Protein AF-A0A174EF16-F1 (afdb_monomer_lite)

Secondary structure (DSSP, 8-state):
--HHHHHHHHHHH-S--SSHHHHHHHHHHHHHHH-TT-EEEEEE--TTT-TT--EEEEEEETTEEEEEEEEEE---EEEEETTEEEEE-----HHHHHHHHHHHHHHHHHHHHH-TTB--EEEEEEES-TTTTSPPS----TTGGG---TT-EEEEEE---TT--TTTSTT--SPEEEEEEEE---EEEEE--SSTTSEEEEEEEEE-S-----PPP---EEEEEESSSTTEEEEEETT-TTTTTTT-SS--TTGGGSEEEEEEESSHHHHHHHHHTSTT-EEEE-TTT-GGG----S----GGGEEEEEEEEEESSS--EEEEEETTT-EEEEESSTT--S-EEEE--HHHHHHHHHHHHHTTGGGS-SEEE-TT--SSEEEEEEEEESS-EEEEEEEB---TTHHHHHHHHHHHH--

Sequence (419 aa):
MDITKILNNLSNKRKIFVSEADFQFALAWEIKSEIPEAEVRLEYCPVDIDSSMHIDILVKIGQDIYPIELKYMTKQCDVAVDDERFILKNQGAQDIKRYDFIKDICRVEKLSEVMDDFKEGYCIAITNDQSYWNVSNNSNTCDAAFRINDNSIKEGKLQWAAHTGSGTNKNREEALILKNRYDICWRDYSKINDSNSGAFKYLCLKVCDEVITEIESTDKFWIYENWVAEKKAVIHKANCSYCNNGQGTQKNKLGNKNGRWHGPFNSYEEVKVVADGLEDREVRECRSCNPSINKDNTNNLRYEDIKEVRVFIGGYMPENYNIYINFITGVVIWSDDFIQENKRKFVLDKQKIDYVKNELRKADLLSWKENYIDKYILDGMQWNLDIKLNNKEKKIYGSNKYPKEWDVFYKLIFSIIEK

pLDDT: mean 86.49, std 13.73, range [28.45, 98.81]

Structure (mmCIF, N/CA/C/O backbone):
data_AF-A0A174EF16-F1
#
_entry.id   AF-A0A174EF16-F1
#
loop_
_atom_site.group_PDB
_atom_site.id
_atom_site.type_symbol
_atom_site.label_atom_id
_atom_site.label_alt_id
_atom_site.label_comp_id
_atom_site.label_asym_id
_atom_site.label_entity_id
_atom_site.label_seq_id
_atom_site.pdbx_PDB_ins_code
_atom_site.Cartn_x
_atom_site.Cartn_y
_atom_site.Cartn_z
_atom_site.occupancy
_atom_site.B_iso_or_equiv
_atom_site.auth_seq_id
_atom_site.auth_comp_id
_atom_site.auth_asym_id
_atom_site.auth_atom_id
_atom_site.pdbx_PDB_model_num
ATOM 1 N N . MET A 1 1 ? -9.172 -0.308 -1.886 1.00 87.19 1 MET A N 1
ATOM 2 C CA . MET A 1 1 ? -9.030 -0.991 -3.199 1.00 87.19 1 MET A CA 1
ATOM 3 C C . MET A 1 1 ? -8.045 -2.156 -3.062 1.00 87.19 1 MET A C 1
ATOM 5 O O . MET A 1 1 ? -6.983 -1.951 -2.495 1.00 87.19 1 MET A O 1
ATOM 9 N N . ASP A 1 2 ? -8.329 -3.366 -3.568 1.00 88.81 2 ASP A N 1
ATOM 10 C CA . ASP A 1 2 ? -7.346 -4.473 -3.524 1.00 88.81 2 ASP A CA 1
ATOM 11 C C . ASP A 1 2 ? -6.327 -4.381 -4.677 1.00 88.81 2 ASP A C 1
ATOM 13 O O . ASP A 1 2 ? -6.425 -5.063 -5.702 1.00 88.81 2 ASP A O 1
ATOM 17 N N . ILE A 1 3 ? -5.320 -3.520 -4.505 1.00 92.56 3 ILE A N 1
ATOM 18 C CA . ILE A 1 3 ? -4.264 -3.301 -5.504 1.00 92.56 3 ILE A CA 1
ATOM 19 C C . ILE A 1 3 ? -3.419 -4.558 -5.771 1.00 92.56 3 ILE A C 1
ATOM 21 O O . ILE A 1 3 ? -2.890 -4.733 -6.867 1.00 92.56 3 ILE A O 1
ATOM 25 N N . THR A 1 4 ? -3.296 -5.463 -4.791 1.00 85.31 4 THR A N 1
ATOM 26 C CA . THR A 1 4 ? -2.497 -6.687 -4.958 1.00 85.31 4 THR A CA 1
ATOM 27 C C . THR A 1 4 ? -3.198 -7.645 -5.913 1.00 85.31 4 THR A C 1
ATOM 29 O O . THR A 1 4 ? -2.547 -8.191 -6.805 1.00 85.31 4 THR A O 1
ATOM 32 N N . LYS A 1 5 ? -4.520 -7.814 -5.781 1.00 90.38 5 LYS A N 1
ATOM 33 C CA . LYS A 1 5 ? -5.321 -8.585 -6.740 1.00 90.38 5 LYS A CA 1
ATOM 34 C C . LYS A 1 5 ? -5.227 -7.997 -8.149 1.00 90.38 5 LYS A C 1
ATOM 36 O O . LYS A 1 5 ? -4.986 -8.745 -9.092 1.00 90.38 5 LYS A O 1
ATOM 41 N N . ILE A 1 6 ? -5.346 -6.675 -8.282 1.00 95.06 6 ILE A N 1
ATOM 42 C CA . ILE A 1 6 ? -5.236 -5.970 -9.571 1.00 95.06 6 ILE A CA 1
ATOM 43 C C . ILE A 1 6 ? -3.870 -6.227 -10.224 1.00 95.06 6 ILE A C 1
ATOM 45 O O . ILE A 1 6 ? -3.810 -6.616 -11.388 1.00 95.06 6 ILE A O 1
ATOM 49 N N . LEU A 1 7 ? -2.767 -6.092 -9.479 1.00 91.12 7 LEU A N 1
ATOM 50 C CA . LEU A 1 7 ? -1.420 -6.363 -9.999 1.00 91.12 7 LEU A CA 1
ATOM 51 C C . LEU A 1 7 ? -1.228 -7.829 -10.413 1.00 91.12 7 LEU A C 1
ATOM 53 O O . LEU A 1 7 ? -0.594 -8.089 -11.435 1.00 91.12 7 LEU A O 1
ATOM 57 N N . ASN A 1 8 ? -1.796 -8.775 -9.659 1.00 90.44 8 ASN A N 1
ATOM 58 C CA . ASN A 1 8 ? -1.761 -10.200 -10.000 1.00 90.44 8 ASN A CA 1
ATOM 59 C C . ASN A 1 8 ? -2.572 -10.510 -11.268 1.00 90.44 8 ASN A C 1
ATOM 61 O O . ASN A 1 8 ? -2.153 -11.314 -12.098 1.00 90.44 8 ASN A O 1
ATOM 65 N N . ASN A 1 9 ? -3.733 -9.880 -11.447 1.00 93.12 9 ASN A N 1
ATOM 66 C CA . ASN A 1 9 ? -4.521 -10.051 -12.666 1.00 93.12 9 ASN A CA 1
ATOM 67 C C . ASN A 1 9 ? -3.813 -9.422 -13.869 1.00 93.12 9 ASN A C 1
ATOM 69 O O . ASN A 1 9 ? -3.730 -10.049 -14.929 1.00 93.12 9 ASN A O 1
ATOM 73 N N . LEU A 1 10 ? -3.225 -8.236 -13.684 1.00 97.19 10 LEU A N 1
ATOM 74 C CA . LEU A 1 10 ? -2.432 -7.574 -14.710 1.00 97.19 10 LEU A CA 1
ATOM 75 C C . LEU A 1 10 ? -1.232 -8.429 -15.131 1.00 97.19 10 LEU A C 1
ATOM 77 O O . LEU A 1 10 ? -1.008 -8.586 -16.327 1.00 97.19 10 LEU A O 1
ATOM 81 N N . SER A 1 11 ? -0.495 -9.026 -14.190 1.00 95.94 11 SER A N 1
ATOM 82 C CA . SER A 1 11 ? 0.690 -9.831 -14.516 1.00 95.94 11 SER A CA 1
ATOM 83 C C . SER A 1 11 ? 0.367 -11.093 -15.324 1.00 95.94 11 SER A C 1
ATOM 85 O O . SER A 1 11 ? 1.157 -11.502 -16.178 1.00 95.94 11 SER A O 1
ATOM 87 N N . ASN A 1 12 ? -0.821 -11.673 -15.118 1.00 93.50 12 ASN A N 1
ATOM 88 C CA . ASN A 1 12 ? -1.324 -12.790 -15.919 1.00 93.50 12 ASN A CA 1
ATOM 89 C C . ASN A 1 12 ? -1.670 -12.377 -17.358 1.00 93.50 12 ASN A C 1
ATOM 91 O O . ASN A 1 12 ? -1.548 -13.194 -18.270 1.00 93.50 12 ASN A O 1
ATOM 95 N N . LYS A 1 13 ? -2.102 -11.127 -17.564 1.00 95.19 13 LYS A N 1
ATOM 96 C CA . LYS A 1 13 ? -2.503 -10.590 -18.875 1.00 95.19 13 LYS A CA 1
ATOM 97 C C . LYS A 1 13 ? -1.341 -9.962 -19.644 1.00 95.19 13 LYS A C 1
ATOM 99 O O . LYS A 1 13 ? -1.312 -10.035 -20.868 1.00 95.19 13 LYS A O 1
ATOM 104 N N . ARG A 1 14 ? -0.402 -9.319 -18.946 1.00 96.62 14 ARG A N 1
ATOM 105 C CA . ARG A 1 14 ? 0.709 -8.563 -19.533 1.00 96.62 14 ARG A CA 1
ATOM 106 C C . ARG A 1 14 ? 1.953 -8.715 -18.667 1.00 96.62 14 ARG A C 1
ATOM 108 O O . ARG A 1 14 ? 2.069 -8.139 -17.594 1.00 96.62 14 ARG A O 1
ATOM 115 N N . LYS A 1 15 ? 2.906 -9.510 -19.154 1.00 96.69 15 LYS A N 1
ATOM 116 C CA . LYS A 1 15 ? 4.106 -9.890 -18.390 1.00 96.69 15 LYS A CA 1
ATOM 117 C C . LYS A 1 15 ? 5.214 -8.834 -18.414 1.00 96.69 15 LYS A C 1
ATOM 119 O O . LYS A 1 15 ? 6.096 -8.873 -17.561 1.00 96.69 15 LYS A O 1
ATOM 124 N N . ILE A 1 16 ? 5.222 -7.951 -19.408 1.00 97.88 16 ILE A N 1
ATOM 125 C CA . ILE A 1 16 ? 6.299 -6.990 -19.667 1.00 97.88 16 ILE A CA 1
ATOM 126 C C . ILE A 1 16 ? 5.713 -5.722 -20.298 1.00 97.88 16 ILE A C 1
ATOM 128 O O . ILE A 1 16 ? 4.726 -5.794 -21.029 1.00 97.88 16 ILE A O 1
ATOM 132 N N . PHE A 1 17 ? 6.335 -4.577 -20.016 1.00 97.44 17 PHE A N 1
ATOM 133 C CA . PHE A 1 17 ? 5.954 -3.265 -20.547 1.00 97.44 17 PHE A CA 1
ATOM 134 C C . PHE A 1 17 ? 7.112 -2.624 -21.310 1.00 97.44 17 PHE A C 1
ATOM 136 O O . PHE A 1 17 ? 8.278 -2.912 -21.025 1.00 97.44 17 PHE A O 1
ATOM 143 N N . VAL A 1 18 ? 6.816 -1.718 -22.243 1.00 95.06 18 VAL A N 1
ATOM 144 C CA . VAL A 1 18 ? 7.848 -0.964 -22.982 1.00 95.06 18 VAL A CA 1
ATOM 145 C C . VAL A 1 18 ? 8.323 0.293 -22.245 1.00 95.06 18 VAL A C 1
ATOM 147 O O . VAL A 1 18 ? 9.424 0.781 -22.504 1.00 95.06 18 VAL A O 1
ATOM 150 N N . SER A 1 19 ? 7.514 0.827 -21.328 1.00 96.25 19 SER A N 1
ATOM 151 C CA . SER A 1 19 ? 7.798 2.052 -20.575 1.00 96.25 19 SER A CA 1
ATOM 152 C C . SER A 1 19 ? 6.932 2.158 -19.314 1.00 96.25 19 SER A C 1
ATOM 154 O O . SER A 1 19 ? 5.997 1.386 -19.120 1.00 96.25 19 SER A O 1
ATOM 156 N N . GLU A 1 20 ? 7.234 3.144 -18.468 1.00 97.81 20 GLU A N 1
ATOM 157 C CA . GLU A 1 20 ? 6.402 3.498 -17.310 1.00 97.81 20 GLU A CA 1
ATOM 158 C C . GLU A 1 20 ? 5.001 3.956 -17.723 1.00 97.81 20 GLU A C 1
ATOM 160 O O . GLU A 1 20 ? 4.033 3.528 -17.114 1.00 97.81 20 GLU A O 1
ATOM 165 N N . ALA A 1 21 ? 4.875 4.715 -18.817 1.00 97.81 21 ALA A N 1
ATOM 166 C CA . A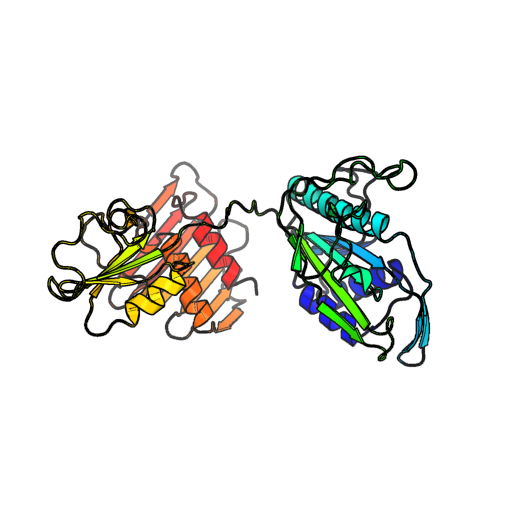LA A 1 21 ? 3.578 5.125 -19.360 1.00 97.81 21 ALA A CA 1
ATOM 167 C C . ALA A 1 21 ? 2.752 3.937 -19.898 1.00 97.81 21 ALA A C 1
ATOM 169 O O . ALA A 1 21 ? 1.533 3.913 -19.747 1.00 97.81 21 ALA A O 1
ATOM 170 N N . ASP A 1 22 ? 3.401 2.927 -20.494 1.00 98.00 22 ASP A N 1
ATOM 171 C CA . ASP A 1 22 ? 2.731 1.674 -20.884 1.00 98.00 22 ASP A CA 1
ATOM 172 C C . ASP A 1 22 ? 2.221 0.918 -19.646 1.00 98.00 22 ASP A C 1
ATOM 174 O O . ASP A 1 22 ? 1.068 0.488 -19.607 1.00 98.00 22 ASP A O 1
ATOM 178 N N . PHE A 1 23 ? 3.035 0.833 -18.588 1.00 98.62 23 PHE A N 1
ATOM 179 C CA . PHE A 1 23 ? 2.595 0.270 -17.310 1.00 98.62 23 PHE A CA 1
ATOM 180 C C . PHE A 1 23 ? 1.444 1.076 -16.681 1.00 98.62 23 PHE A C 1
ATOM 182 O O . PHE A 1 23 ? 0.451 0.482 -16.266 1.00 98.62 23 PHE A O 1
ATOM 189 N N . GLN A 1 24 ? 1.534 2.407 -16.665 1.00 98.81 24 GLN A N 1
ATOM 190 C CA . GLN A 1 24 ? 0.505 3.310 -16.145 1.00 98.81 24 GLN A CA 1
ATOM 191 C C . GLN A 1 24 ? -0.838 3.079 -16.846 1.00 98.81 24 GLN A C 1
ATOM 193 O O . GLN A 1 24 ? -1.851 2.847 -16.185 1.00 98.81 24 GLN A O 1
ATOM 198 N N . PHE A 1 25 ? -0.842 3.062 -18.182 1.00 98.62 25 PHE A N 1
ATOM 199 C CA . PHE A 1 25 ? -2.049 2.795 -18.960 1.00 98.62 25 PHE A CA 1
ATOM 200 C C . PHE A 1 25 ? -2.616 1.401 -18.671 1.00 98.62 25 PHE A C 1
ATOM 202 O O . PHE A 1 25 ? -3.816 1.258 -18.431 1.00 98.62 25 PHE A O 1
ATOM 209 N N . ALA A 1 26 ? -1.767 0.371 -18.659 1.00 98.62 26 ALA A N 1
ATOM 210 C CA . ALA A 1 26 ? -2.206 -1.000 -18.437 1.00 98.62 26 ALA A CA 1
ATOM 211 C C . ALA A 1 26 ? -2.780 -1.214 -17.026 1.00 98.62 26 ALA A C 1
ATOM 213 O O . ALA A 1 26 ? -3.800 -1.884 -16.872 1.00 98.62 26 ALA A O 1
ATOM 214 N N . LEU A 1 27 ? -2.170 -0.608 -16.002 1.00 98.81 27 LEU A N 1
ATOM 215 C CA . LEU A 1 27 ? -2.679 -0.648 -14.634 1.00 98.81 27 LEU A CA 1
ATOM 216 C C . LEU A 1 27 ? -4.004 0.108 -14.505 1.00 98.81 27 LEU A C 1
ATOM 218 O O . LEU A 1 27 ? -4.950 -0.431 -13.938 1.00 98.81 27 LEU A O 1
ATOM 222 N N . ALA A 1 28 ? -4.107 1.314 -15.068 1.00 98.69 28 ALA A N 1
ATOM 223 C CA . ALA A 1 28 ? -5.353 2.079 -15.082 1.00 98.69 28 ALA A CA 1
ATOM 224 C C . ALA A 1 28 ? -6.495 1.314 -15.767 1.00 98.69 28 ALA A C 1
ATOM 226 O O . ALA A 1 28 ? -7.626 1.302 -15.275 1.00 98.69 28 ALA A O 1
ATOM 227 N N . TRP A 1 29 ? -6.193 0.635 -16.877 1.00 98.62 29 TRP A N 1
ATOM 228 C CA . TRP A 1 29 ? -7.151 -0.214 -17.577 1.00 98.62 29 TRP A CA 1
ATOM 229 C C . TRP A 1 29 ? -7.589 -1.412 -16.731 1.00 98.62 29 TRP A C 1
ATOM 231 O O . TRP A 1 29 ? -8.781 -1.723 -16.676 1.00 98.62 29 TRP A O 1
ATOM 241 N N . GLU A 1 30 ? -6.653 -2.077 -16.051 1.00 98.62 30 GLU A N 1
ATOM 242 C CA . GLU A 1 30 ? -6.967 -3.202 -15.168 1.00 98.62 30 GLU A CA 1
ATOM 243 C C . GLU A 1 30 ? -7.836 -2.760 -13.984 1.00 98.62 30 GLU A C 1
ATOM 245 O O . GLU A 1 30 ? -8.845 -3.403 -13.701 1.00 98.62 30 GLU A O 1
ATOM 250 N N . ILE A 1 31 ? -7.514 -1.620 -13.358 1.00 98.31 31 ILE A N 1
ATOM 251 C CA . ILE A 1 31 ? -8.323 -1.013 -12.290 1.00 98.31 31 ILE A CA 1
ATOM 252 C C . ILE A 1 31 ? -9.751 -0.773 -12.783 1.00 98.31 31 ILE A C 1
ATOM 254 O O . ILE A 1 31 ? -10.704 -1.209 -12.143 1.00 98.31 31 ILE A O 1
ATOM 258 N N . LYS A 1 32 ? -9.913 -0.128 -13.945 1.00 98.00 32 LYS A N 1
ATOM 259 C CA . LYS A 1 32 ? -11.234 0.171 -14.515 1.00 98.00 32 LYS A CA 1
ATOM 260 C C . LYS A 1 32 ? -12.007 -1.088 -14.921 1.00 98.00 32 LYS A C 1
ATOM 262 O O . LYS A 1 32 ? -13.233 -1.079 -14.909 1.00 98.00 32 LYS A O 1
ATOM 267 N N . SER A 1 33 ? -11.301 -2.153 -15.295 1.00 97.12 33 SER A N 1
ATOM 268 C CA . SER A 1 33 ? -11.908 -3.439 -15.654 1.00 97.12 33 SER A CA 1
ATOM 269 C C . SER A 1 33 ? -12.414 -4.198 -14.425 1.00 97.12 33 SER A C 1
ATOM 271 O O . SER A 1 33 ? -13.493 -4.782 -14.476 1.00 97.12 33 SER A O 1
ATOM 273 N N . GLU A 1 34 ? -11.649 -4.191 -13.330 1.00 95.25 34 GLU A N 1
ATOM 274 C CA . GLU A 1 34 ? -12.022 -4.843 -12.066 1.00 95.25 34 GLU A CA 1
ATOM 275 C C . GLU A 1 34 ? -13.054 -4.035 -11.268 1.00 95.25 34 GLU A C 1
ATOM 277 O O . GLU A 1 34 ? -13.873 -4.626 -10.566 1.00 95.25 34 GLU A O 1
ATOM 282 N N . ILE A 1 35 ? -13.021 -2.703 -11.377 1.00 97.38 35 ILE A N 1
ATOM 283 C CA . ILE A 1 35 ? -13.881 -1.767 -10.641 1.00 97.38 35 ILE A CA 1
ATOM 284 C C . ILE A 1 35 ? -14.520 -0.792 -11.649 1.00 97.38 35 ILE A C 1
ATOM 286 O O . ILE A 1 35 ? -14.032 0.331 -11.833 1.00 97.38 35 ILE A O 1
ATOM 290 N N . PRO A 1 36 ? -15.587 -1.205 -12.362 1.00 97.62 36 PRO A N 1
ATOM 291 C CA . PRO A 1 36 ? -16.193 -0.409 -13.432 1.00 97.62 36 PRO A CA 1
ATOM 292 C C . PRO A 1 36 ? -16.680 0.979 -13.001 1.00 97.62 36 PRO A C 1
ATOM 294 O O . PRO A 1 36 ? -16.703 1.905 -13.813 1.00 97.62 36 PRO A O 1
ATOM 297 N N . GLU A 1 37 ? -17.049 1.146 -11.736 1.00 96.75 37 GLU A N 1
ATOM 298 C CA . GLU A 1 37 ? -17.486 2.400 -11.126 1.00 96.75 37 GLU A CA 1
ATOM 299 C C . GLU A 1 37 ? -16.336 3.359 -10.792 1.00 96.75 37 GLU A C 1
ATOM 301 O O . GLU A 1 37 ? -16.584 4.551 -10.627 1.00 96.75 37 GLU A O 1
ATOM 306 N N . ALA A 1 38 ? -15.087 2.884 -10.744 1.00 97.56 38 ALA A N 1
ATOM 307 C CA . ALA A 1 38 ? -13.948 3.720 -10.388 1.00 97.56 38 ALA A CA 1
ATOM 308 C C . ALA A 1 38 ? -13.733 4.844 -11.413 1.00 97.56 38 ALA A C 1
ATOM 310 O O . ALA A 1 38 ? -13.664 4.609 -12.627 1.00 97.56 38 ALA A O 1
ATOM 311 N N . GLU A 1 39 ? -13.572 6.076 -10.944 1.00 98.25 39 GLU A N 1
ATOM 312 C CA . GLU A 1 39 ? -13.069 7.171 -11.765 1.00 98.25 39 GLU A CA 1
ATOM 313 C C . GLU A 1 39 ? -11.544 7.140 -11.754 1.00 98.25 39 GLU A C 1
ATOM 315 O O . GLU A 1 39 ? -10.922 7.293 -10.707 1.00 98.25 39 GLU A O 1
ATOM 320 N N . VAL A 1 40 ? -10.938 6.950 -12.926 1.00 98.38 40 VAL A N 1
ATOM 321 C CA . VAL A 1 40 ? -9.481 6.864 -13.073 1.00 98.38 40 VAL A CA 1
ATOM 322 C C . VAL A 1 40 ? -8.986 8.078 -13.852 1.00 98.38 40 VAL A C 1
ATOM 324 O O . VAL A 1 40 ? -9.453 8.344 -14.964 1.00 98.38 40 VAL A O 1
ATOM 327 N N . ARG A 1 41 ? -8.053 8.833 -13.267 1.00 98.06 41 ARG A N 1
ATOM 328 C CA . ARG A 1 41 ? -7.396 9.993 -13.884 1.00 98.06 41 ARG A CA 1
ATOM 329 C C . ARG A 1 41 ? -5.899 9.729 -13.958 1.00 98.06 41 ARG A C 1
ATOM 331 O O . ARG A 1 41 ? -5.294 9.406 -12.944 1.00 98.06 41 ARG A O 1
ATOM 338 N N . LEU A 1 42 ? -5.323 9.868 -15.145 1.00 98.12 42 LEU A N 1
ATOM 339 C CA . LEU A 1 42 ? -3.877 9.790 -15.350 1.00 98.12 42 LEU A CA 1
ATOM 340 C C . LEU A 1 42 ? -3.258 11.178 -15.209 1.00 98.12 42 LEU A C 1
ATOM 342 O O . LEU A 1 42 ? -3.914 12.159 -15.573 1.00 98.12 42 LEU A O 1
ATOM 346 N N . GLU A 1 43 ? -2.016 11.246 -14.728 1.00 96.19 43 GLU A N 1
ATOM 347 C CA . GLU A 1 43 ? -1.251 12.498 -14.593 1.00 96.19 43 GLU A CA 1
ATOM 348 C C . GLU A 1 43 ? -2.029 13.577 -13.815 1.00 96.19 43 GLU A C 1
ATOM 350 O O . GLU A 1 43 ? -2.071 14.757 -14.186 1.00 96.19 43 GLU A O 1
ATOM 355 N N . TYR A 1 44 ? -2.724 13.156 -12.755 1.00 95.25 44 TYR A N 1
ATOM 356 C CA . TYR A 1 44 ? -3.637 14.012 -12.012 1.00 95.25 44 TYR A CA 1
ATOM 357 C C . TYR A 1 44 ? -2.876 15.122 -11.289 1.00 95.25 44 TYR A C 1
ATOM 359 O O . TYR A 1 44 ? -1.933 14.865 -10.542 1.00 95.25 44 TYR A O 1
ATOM 367 N N . CYS A 1 45 ? -3.338 16.358 -11.474 1.00 94.12 45 CYS A N 1
ATOM 368 C CA . CYS A 1 45 ? -2.779 17.534 -10.826 1.00 94.12 45 CYS A CA 1
ATOM 369 C C . CYS A 1 45 ? -3.726 18.028 -9.718 1.00 94.12 45 CYS A C 1
ATOM 371 O O . CYS A 1 45 ? -4.807 18.538 -10.034 1.00 94.12 45 CYS A O 1
ATOM 373 N N . PRO A 1 46 ? -3.354 17.905 -8.429 1.00 88.75 46 PRO A N 1
ATOM 374 C CA . PRO A 1 46 ? -4.120 18.466 -7.322 1.00 88.75 46 PRO A CA 1
ATOM 375 C C . PRO A 1 46 ? -3.882 19.984 -7.228 1.00 88.75 46 PRO A C 1
ATOM 377 O O . PRO A 1 46 ? -3.165 20.460 -6.350 1.00 88.75 46 PRO A O 1
ATOM 380 N N . VAL A 1 47 ? -4.472 20.751 -8.150 1.00 84.62 47 VAL A N 1
ATOM 381 C CA . VAL A 1 47 ? -4.188 22.190 -8.348 1.00 84.62 47 VAL A CA 1
ATOM 382 C C . VAL A 1 47 ? -4.356 23.057 -7.098 1.00 84.62 47 VAL A C 1
ATOM 384 O O . VAL A 1 47 ? -3.610 24.021 -6.935 1.00 84.62 47 VAL A O 1
ATOM 387 N N . ASP A 1 48 ? -5.289 22.702 -6.213 1.00 84.06 48 ASP A N 1
ATOM 388 C CA . ASP A 1 48 ? -5.564 23.436 -4.971 1.00 84.06 48 ASP A CA 1
ATOM 389 C C . ASP A 1 48 ? -4.542 23.140 -3.856 1.00 84.06 48 ASP A C 1
ATOM 391 O O . ASP A 1 48 ? -4.444 23.889 -2.886 1.00 84.06 48 ASP A O 1
ATOM 395 N N . ILE A 1 49 ? -3.761 22.064 -3.999 1.00 83.94 49 ILE A N 1
ATOM 396 C CA . ILE A 1 49 ? -2.713 21.645 -3.056 1.00 83.94 49 ILE A CA 1
ATOM 397 C C . ILE A 1 49 ? -1.337 22.067 -3.579 1.00 83.94 49 ILE A C 1
ATOM 399 O O . ILE A 1 49 ? -0.543 22.672 -2.857 1.00 83.94 49 ILE A O 1
ATOM 403 N N . ASP A 1 50 ? -1.031 21.702 -4.824 1.00 84.50 50 ASP A N 1
ATOM 404 C CA . ASP A 1 50 ? 0.243 21.964 -5.486 1.00 84.50 50 ASP A CA 1
ATOM 405 C C . ASP A 1 50 ? 0.075 21.829 -7.005 1.00 84.50 50 ASP A C 1
ATOM 407 O O . ASP A 1 50 ? 0.021 20.729 -7.554 1.00 84.50 50 ASP A O 1
ATOM 411 N N . SER A 1 51 ? 0.024 22.963 -7.702 1.00 86.25 51 SER A N 1
ATOM 412 C CA . SER A 1 51 ? -0.165 23.019 -9.157 1.00 86.25 51 SER A CA 1
ATOM 413 C C . SER A 1 51 ? 1.027 22.514 -9.977 1.00 86.25 51 SER A C 1
ATOM 415 O O . SER A 1 51 ? 0.925 22.421 -11.198 1.00 86.25 51 SER A O 1
ATOM 417 N N . SER A 1 52 ? 2.152 22.192 -9.331 1.00 87.06 52 SER A N 1
ATOM 418 C CA . SER A 1 52 ? 3.308 21.553 -9.970 1.00 87.06 52 SER A CA 1
ATOM 419 C C . SER A 1 52 ? 3.357 20.040 -9.749 1.00 87.06 52 SER A C 1
ATOM 421 O O . SER A 1 52 ? 4.196 19.354 -10.335 1.00 87.06 52 SER A O 1
ATOM 423 N N . MET A 1 53 ? 2.478 19.518 -8.891 1.00 90.62 53 MET A N 1
ATOM 424 C CA . MET A 1 53 ? 2.409 18.101 -8.580 1.00 90.62 53 MET A CA 1
ATOM 425 C C . MET A 1 53 ? 1.636 17.353 -9.665 1.00 90.62 53 MET A C 1
ATOM 427 O O . MET A 1 53 ? 0.562 17.779 -10.088 1.00 90.62 53 MET A O 1
ATOM 431 N N . HIS A 1 54 ? 2.175 16.203 -10.056 1.00 91.75 54 HIS A N 1
ATOM 432 C CA . HIS A 1 54 ? 1.518 15.234 -10.921 1.00 91.75 54 HIS A CA 1
ATOM 433 C C . HIS A 1 54 ? 1.567 13.876 -10.231 1.00 91.75 54 HIS A C 1
ATOM 435 O O . HIS A 1 54 ? 2.637 13.451 -9.801 1.00 91.75 54 HIS A O 1
ATOM 441 N N . ILE A 1 55 ? 0.400 13.258 -10.086 1.00 96.19 55 ILE A N 1
ATOM 442 C CA . ILE A 1 55 ? 0.224 11.901 -9.571 1.00 96.19 55 ILE A CA 1
ATOM 443 C C . ILE A 1 55 ? -0.025 11.003 -10.778 1.00 96.19 55 ILE A C 1
ATOM 445 O O . ILE A 1 55 ? -0.938 11.289 -11.559 1.00 96.19 55 ILE A O 1
ATOM 449 N N . ASP A 1 56 ? 0.733 9.916 -10.919 1.00 98.44 56 ASP A N 1
ATOM 450 C CA . ASP A 1 56 ? 0.644 9.046 -12.100 1.00 98.44 56 ASP A CA 1
ATOM 451 C C . ASP A 1 56 ? -0.784 8.538 -12.340 1.00 98.44 56 ASP A C 1
ATOM 453 O O . ASP A 1 56 ? -1.297 8.606 -13.459 1.00 98.44 56 ASP A O 1
ATOM 457 N N . ILE A 1 57 ? -1.449 8.054 -11.285 1.00 98.75 57 ILE A N 1
ATOM 458 C CA . ILE A 1 57 ? -2.855 7.647 -11.337 1.00 98.75 57 ILE A CA 1
ATOM 459 C C . ILE A 1 57 ? -3.578 8.121 -10.077 1.00 98.75 57 ILE A C 1
ATOM 461 O O . ILE A 1 57 ? -3.178 7.802 -8.962 1.00 98.75 57 ILE A O 1
ATOM 465 N N . LEU A 1 58 ? -4.701 8.814 -10.246 1.00 98.31 58 LEU A N 1
ATOM 466 C CA . LEU A 1 58 ? -5.689 9.013 -9.192 1.00 98.31 58 LEU A CA 1
ATOM 467 C C . LEU A 1 58 ? -6.890 8.109 -9.458 1.00 98.31 58 LEU A C 1
ATOM 469 O O . LEU A 1 58 ? -7.497 8.182 -10.531 1.00 98.31 58 LEU A O 1
ATOM 473 N N . VAL A 1 59 ? -7.254 7.291 -8.476 1.00 98.56 59 VAL A N 1
ATOM 474 C CA . VAL A 1 59 ? -8.482 6.493 -8.510 1.00 98.56 59 VAL A CA 1
ATOM 475 C C . VAL A 1 59 ? -9.458 7.048 -7.485 1.00 98.56 59 VAL A C 1
ATOM 477 O O . VAL A 1 59 ? -9.079 7.289 -6.344 1.00 98.56 59 VAL A O 1
ATOM 480 N N . LYS A 1 60 ? -10.718 7.224 -7.874 1.00 97.81 60 LYS A N 1
ATOM 481 C CA . LYS A 1 60 ? -11.807 7.585 -6.966 1.00 97.81 60 LYS A CA 1
ATOM 482 C C . LYS A 1 60 ? -12.908 6.532 -7.021 1.00 97.81 60 LYS A C 1
ATOM 484 O O . LYS A 1 60 ? -13.361 6.171 -8.107 1.00 97.81 60 LYS A O 1
ATOM 489 N N . ILE A 1 61 ? -13.329 6.043 -5.857 1.00 95.75 61 ILE A N 1
ATOM 490 C CA . ILE A 1 61 ? -14.404 5.055 -5.699 1.00 95.75 61 ILE A CA 1
ATOM 491 C C . ILE A 1 61 ? -15.381 5.617 -4.669 1.00 95.75 61 ILE A C 1
ATOM 493 O O . ILE A 1 61 ? -15.089 5.647 -3.478 1.00 95.75 61 ILE A O 1
ATOM 497 N N . GLY A 1 62 ? -16.531 6.113 -5.126 1.00 95.00 62 GLY A N 1
ATOM 498 C CA . GLY A 1 62 ? -17.421 6.881 -4.254 1.00 95.00 62 GLY A CA 1
ATOM 499 C C . GLY A 1 62 ? -16.738 8.170 -3.783 1.00 95.00 62 GLY A C 1
ATOM 500 O O . GLY A 1 62 ? -16.351 8.992 -4.614 1.00 95.00 62 GLY A O 1
ATOM 501 N N . GLN A 1 63 ? -16.606 8.356 -2.468 1.00 92.19 63 GLN A N 1
ATOM 502 C CA . GLN A 1 63 ? -15.858 9.477 -1.883 1.00 92.19 63 GLN A CA 1
ATOM 503 C C . GLN A 1 63 ? -14.367 9.168 -1.723 1.00 92.19 63 GLN A C 1
ATOM 505 O O . GLN A 1 63 ? -13.563 10.082 -1.835 1.00 92.19 63 GLN A O 1
ATOM 510 N N . ASP A 1 64 ? -13.994 7.896 -1.577 1.00 94.88 64 ASP A N 1
ATOM 511 C CA . ASP A 1 64 ? -12.618 7.491 -1.306 1.00 94.88 64 ASP A CA 1
ATOM 512 C C . ASP A 1 64 ? -11.682 7.765 -2.490 1.00 94.88 64 ASP A C 1
ATOM 514 O O . ASP A 1 64 ? -11.953 7.373 -3.634 1.00 94.88 64 ASP A O 1
ATOM 518 N N . ILE A 1 65 ? -10.531 8.366 -2.191 1.00 95.06 65 ILE A N 1
ATOM 519 C CA . ILE A 1 65 ? -9.467 8.666 -3.146 1.00 95.06 65 ILE A CA 1
ATOM 520 C C . ILE A 1 65 ? -8.229 7.813 -2.869 1.00 95.06 65 ILE A C 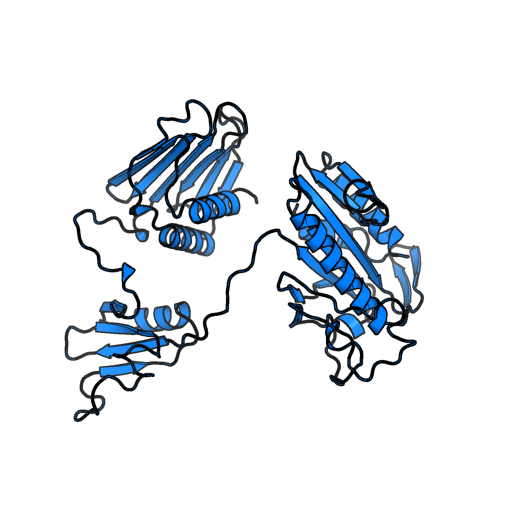1
ATOM 522 O O . ILE A 1 65 ? -7.792 7.651 -1.727 1.00 95.06 65 ILE A O 1
ATOM 526 N N . TYR A 1 66 ? -7.645 7.319 -3.962 1.00 97.69 66 TYR A N 1
ATOM 527 C CA . TYR A 1 66 ? -6.466 6.472 -3.974 1.00 97.69 66 TYR A CA 1
ATOM 528 C C . TYR A 1 66 ? -5.416 6.996 -4.966 1.00 97.69 66 TYR A C 1
ATOM 530 O O . TYR A 1 66 ? -5.480 6.669 -6.158 1.00 97.69 66 TYR A O 1
ATOM 538 N N . PRO A 1 67 ? -4.460 7.834 -4.527 1.00 97.88 67 PRO A N 1
ATOM 539 C CA . PRO A 1 67 ? -3.349 8.256 -5.371 1.00 97.88 67 PRO A CA 1
ATOM 540 C C . PRO A 1 67 ? -2.311 7.137 -5.517 1.00 97.88 67 PRO A C 1
ATOM 542 O O . PRO A 1 67 ? -1.993 6.426 -4.561 1.00 97.88 67 PRO A O 1
ATOM 545 N N . ILE A 1 68 ? -1.767 6.983 -6.720 1.00 98.75 68 ILE A N 1
ATOM 546 C CA . ILE A 1 68 ? -0.808 5.940 -7.077 1.00 98.75 68 ILE A CA 1
ATOM 547 C C . ILE A 1 68 ? 0.369 6.575 -7.809 1.00 98.75 68 ILE A C 1
ATOM 549 O O . ILE A 1 68 ? 0.184 7.262 -8.811 1.00 98.75 68 ILE A O 1
ATOM 553 N N . GLU A 1 69 ? 1.569 6.279 -7.328 1.00 98.75 69 GLU A N 1
ATOM 554 C CA . GLU A 1 69 ? 2.850 6.620 -7.943 1.00 98.75 69 GLU A CA 1
ATOM 555 C C . GLU A 1 69 ? 3.522 5.354 -8.468 1.00 98.75 69 GLU A C 1
ATOM 557 O O . GLU A 1 69 ? 3.514 4.307 -7.811 1.00 98.75 69 GLU A O 1
ATOM 562 N N . LEU A 1 70 ? 4.118 5.440 -9.649 1.00 98.81 70 LEU A N 1
ATOM 563 C CA . LEU A 1 70 ? 4.655 4.321 -10.398 1.00 98.81 70 LEU A CA 1
ATOM 564 C C . LEU A 1 70 ? 6.140 4.516 -10.693 1.00 98.81 70 LEU A C 1
ATOM 566 O O . LEU A 1 70 ? 6.649 5.616 -10.909 1.00 98.81 70 LEU A O 1
ATOM 570 N N . LYS A 1 71 ? 6.855 3.393 -10.736 1.00 98.50 71 LYS A N 1
ATOM 571 C CA . LYS A 1 71 ? 8.189 3.300 -11.318 1.00 98.50 71 LYS A CA 1
ATOM 572 C C . LYS A 1 71 ? 8.316 2.054 -12.177 1.00 98.50 71 LYS A C 1
ATOM 574 O O . LYS A 1 71 ? 8.089 0.945 -11.697 1.00 98.50 71 LYS A O 1
ATOM 579 N N . TYR A 1 72 ? 8.768 2.210 -13.418 1.00 98.25 72 TYR A N 1
ATOM 580 C CA . TYR A 1 72 ? 9.154 1.086 -14.276 1.00 98.25 72 TYR A CA 1
ATOM 581 C C . TYR A 1 72 ? 10.619 1.196 -14.695 1.00 98.25 72 TYR A C 1
ATOM 583 O O . TYR A 1 72 ? 10.984 1.875 -15.659 1.00 98.25 72 TYR A O 1
ATOM 591 N N . MET A 1 73 ? 11.486 0.521 -13.938 1.00 97.50 73 MET A N 1
ATOM 592 C CA . MET A 1 73 ? 12.935 0.603 -14.115 1.00 97.50 73 MET A CA 1
ATOM 593 C C . MET A 1 73 ? 13.432 -0.601 -14.902 1.00 97.50 73 MET A C 1
ATOM 595 O O . MET A 1 73 ? 13.069 -1.735 -14.611 1.00 97.50 73 MET A O 1
ATOM 599 N N . THR A 1 74 ? 14.280 -0.362 -15.898 1.00 96.81 74 THR A N 1
ATOM 600 C CA . THR A 1 74 ? 14.651 -1.417 -16.845 1.00 96.81 74 THR A CA 1
ATOM 601 C C . THR A 1 74 ? 16.155 -1.658 -16.915 1.00 96.81 74 THR A C 1
ATOM 603 O O . THR A 1 74 ? 16.966 -0.742 -17.062 1.00 96.81 74 THR A O 1
ATOM 606 N N . LYS A 1 75 ? 16.527 -2.935 -16.838 1.00 96.31 75 LYS A N 1
ATOM 607 C CA . LYS A 1 75 ? 17.786 -3.494 -17.322 1.00 96.31 75 LYS A CA 1
ATOM 608 C C . LYS A 1 75 ? 17.583 -3.966 -18.754 1.00 96.31 75 LYS A C 1
ATOM 610 O O . LYS A 1 75 ? 16.505 -4.442 -19.113 1.00 96.31 75 LYS A O 1
ATOM 615 N N . GLN A 1 76 ? 18.630 -3.864 -19.567 1.00 96.12 76 GLN A N 1
ATOM 616 C CA . GLN A 1 76 ? 18.539 -4.247 -20.971 1.00 96.12 76 GLN A CA 1
ATOM 617 C C . GLN A 1 76 ? 18.090 -5.706 -21.145 1.00 96.12 76 GLN A C 1
ATOM 619 O O . GLN A 1 76 ? 18.656 -6.627 -20.544 1.00 96.12 76 GLN A O 1
ATOM 624 N N . CYS A 1 77 ? 17.103 -5.908 -22.013 1.00 94.31 77 CYS A N 1
ATOM 625 C CA . CYS A 1 77 ? 16.698 -7.218 -22.506 1.00 94.31 77 CYS A CA 1
ATOM 626 C C . CYS A 1 77 ? 16.084 -7.099 -23.906 1.00 94.31 77 CYS A C 1
ATOM 628 O O . CYS A 1 77 ? 15.553 -6.052 -24.274 1.00 94.31 77 CYS A O 1
ATOM 630 N N . ASP A 1 78 ? 16.158 -8.184 -24.668 1.00 95.44 78 ASP A N 1
ATOM 631 C CA . ASP A 1 78 ? 15.535 -8.343 -25.981 1.00 95.44 78 ASP A CA 1
ATOM 632 C C . ASP A 1 78 ? 14.841 -9.702 -25.972 1.00 95.44 78 ASP A C 1
ATOM 634 O O . ASP A 1 78 ? 15.501 -10.740 -25.890 1.00 95.44 78 ASP A O 1
ATOM 638 N N . VAL A 1 79 ? 13.514 -9.685 -25.896 1.00 95.25 79 VAL A N 1
ATOM 639 C CA . VAL A 1 79 ? 12.702 -10.877 -25.633 1.00 95.25 79 VAL A CA 1
ATOM 640 C C . VAL A 1 79 ? 11.441 -10.859 -26.482 1.00 95.25 79 VAL A C 1
ATOM 642 O O . VAL A 1 79 ? 10.944 -9.793 -26.834 1.00 95.25 79 VAL A O 1
ATOM 645 N N . ALA A 1 80 ? 10.910 -12.040 -26.789 1.00 94.31 80 ALA A N 1
ATOM 646 C CA . ALA A 1 80 ? 9.595 -12.193 -27.397 1.00 94.31 80 ALA A CA 1
ATOM 647 C C . ALA A 1 80 ? 8.610 -12.751 -26.362 1.00 94.31 80 ALA A C 1
ATOM 649 O O . ALA A 1 80 ? 8.939 -13.705 -25.653 1.00 94.31 80 ALA A O 1
ATOM 650 N N . VAL A 1 81 ? 7.428 -12.149 -26.267 1.00 94.06 81 VAL A N 1
ATOM 651 C CA . VAL A 1 81 ? 6.335 -12.549 -25.374 1.00 94.06 81 VAL A CA 1
ATOM 652 C C . VAL A 1 81 ? 5.048 -12.490 -26.182 1.00 94.06 81 VAL A C 1
ATOM 654 O O . VAL A 1 81 ? 4.760 -11.449 -26.759 1.00 94.06 81 VAL A O 1
ATOM 657 N N . ASP A 1 82 ? 4.306 -13.598 -26.239 1.00 90.12 82 ASP A N 1
ATOM 658 C CA . ASP A 1 82 ? 3.002 -13.689 -26.915 1.00 90.12 82 ASP A CA 1
ATOM 659 C C . ASP A 1 82 ? 3.019 -13.094 -28.347 1.00 90.12 82 ASP A C 1
ATOM 661 O O . ASP A 1 82 ? 2.190 -12.268 -28.712 1.00 90.12 82 ASP A O 1
ATOM 665 N N . ASP A 1 83 ? 4.018 -13.503 -29.143 1.00 90.88 83 ASP A N 1
ATOM 666 C CA . ASP A 1 83 ? 4.294 -13.063 -30.526 1.00 90.88 83 ASP A CA 1
ATOM 667 C C . ASP A 1 83 ? 4.713 -11.584 -30.716 1.00 90.88 83 ASP A C 1
ATOM 669 O O . ASP A 1 83 ? 4.947 -11.143 -31.844 1.00 90.88 83 ASP A O 1
ATOM 673 N N . GLU A 1 84 ? 4.919 -10.824 -29.635 1.00 95.00 84 GLU A N 1
ATOM 674 C CA . GLU A 1 84 ? 5.445 -9.452 -29.653 1.00 95.00 84 GLU A CA 1
ATOM 675 C C . GLU A 1 84 ? 6.908 -9.400 -29.170 1.00 95.00 84 GLU A C 1
ATOM 677 O O . GLU A 1 84 ? 7.290 -10.057 -28.201 1.00 95.00 84 GLU A O 1
ATOM 682 N N . ARG A 1 85 ? 7.762 -8.607 -29.837 1.00 95.81 85 ARG A N 1
ATOM 683 C CA . ARG A 1 85 ? 9.170 -8.407 -29.446 1.00 95.81 85 ARG A CA 1
ATOM 684 C C . ARG A 1 85 ? 9.337 -7.134 -28.616 1.00 95.81 85 ARG A C 1
ATOM 686 O O . ARG A 1 85 ? 9.050 -6.040 -29.092 1.00 95.81 85 ARG A O 1
ATOM 693 N N . PHE A 1 86 ? 9.937 -7.268 -27.438 1.00 96.44 86 PHE A N 1
ATOM 694 C CA . PHE A 1 86 ? 10.236 -6.186 -26.503 1.00 96.44 86 PHE A CA 1
ATOM 695 C C . PHE A 1 86 ? 11.743 -5.940 -26.423 1.00 96.44 86 PHE A C 1
ATOM 697 O O . PHE A 1 86 ? 12.510 -6.844 -26.091 1.00 96.44 86 PHE A O 1
ATOM 704 N N . ILE A 1 87 ? 12.161 -4.695 -26.669 1.00 95.31 87 ILE A N 1
ATOM 705 C CA . ILE A 1 87 ? 13.554 -4.255 -26.524 1.00 95.31 87 ILE A CA 1
ATOM 706 C C . ILE A 1 87 ? 13.618 -3.202 -25.418 1.00 95.31 87 ILE A C 1
ATOM 708 O O . ILE A 1 87 ? 13.326 -2.026 -25.644 1.00 95.31 87 ILE A O 1
ATOM 712 N N . LEU A 1 88 ? 14.026 -3.620 -24.221 1.00 96.50 88 LEU A N 1
ATOM 713 C CA . LEU A 1 88 ? 14.227 -2.716 -23.094 1.00 96.50 88 LEU A CA 1
ATOM 714 C C . LEU A 1 88 ? 15.655 -2.184 -23.101 1.00 96.50 88 LEU A C 1
ATOM 716 O O . LEU A 1 88 ? 16.621 -2.931 -23.270 1.00 96.50 88 LEU A O 1
ATOM 720 N N . LYS A 1 89 ? 15.798 -0.875 -22.897 1.00 94.12 89 LYS A N 1
ATOM 721 C CA . LYS A 1 89 ? 17.106 -0.234 -22.736 1.00 94.12 89 LYS A CA 1
ATOM 722 C C . LYS A 1 89 ? 17.567 -0.362 -21.290 1.00 94.12 89 LYS A C 1
ATOM 724 O O . LYS A 1 89 ? 16.757 -0.376 -20.374 1.00 94.12 89 LYS A O 1
ATOM 729 N N . ASN A 1 90 ? 18.880 -0.399 -21.078 1.00 95.19 90 ASN A N 1
ATOM 730 C CA . ASN A 1 90 ? 19.420 -0.279 -19.732 1.00 95.19 90 ASN A CA 1
ATOM 731 C C . ASN A 1 90 ? 19.271 1.165 -19.249 1.00 95.19 90 ASN A C 1
ATOM 733 O O . ASN A 1 90 ? 19.939 2.065 -19.760 1.00 95.19 90 ASN A O 1
ATOM 737 N N . GLN A 1 91 ? 18.438 1.382 -18.244 1.00 92.25 91 GLN A N 1
ATOM 738 C CA . GLN A 1 91 ? 18.323 2.666 -17.581 1.00 92.25 91 GLN A CA 1
ATOM 739 C C . GLN A 1 91 ? 19.190 2.666 -16.311 1.00 92.25 91 GLN A C 1
ATOM 741 O O . GLN A 1 91 ? 18.786 2.127 -15.279 1.00 92.25 91 GLN A O 1
ATOM 746 N N . GLY A 1 92 ? 20.368 3.290 -16.384 1.00 91.00 92 GLY A N 1
ATOM 747 C CA . GLY A 1 92 ? 21.285 3.431 -15.243 1.00 91.00 92 GLY A CA 1
ATOM 748 C C . GLY A 1 92 ? 20.808 4.414 -14.161 1.00 91.00 92 GLY A C 1
ATOM 749 O O . GLY A 1 92 ? 19.622 4.736 -14.083 1.00 91.00 92 GLY A O 1
ATOM 750 N N . ALA A 1 93 ? 21.758 4.900 -13.352 1.00 92.00 93 ALA A N 1
ATOM 751 C CA . ALA A 1 93 ? 21.538 5.821 -12.226 1.00 92.00 93 ALA A CA 1
ATOM 752 C C . ALA A 1 93 ? 20.582 5.257 -11.157 1.00 92.00 93 ALA A C 1
ATOM 754 O O . ALA A 1 93 ? 19.586 5.875 -10.773 1.00 92.00 93 ALA A O 1
ATOM 755 N N . GLN A 1 94 ? 20.863 4.029 -10.705 1.00 95.25 94 GLN A N 1
ATOM 756 C CA . GLN A 1 94 ? 20.047 3.345 -9.700 1.00 95.25 94 GLN A CA 1
ATOM 757 C C . GLN A 1 94 ? 19.969 4.113 -8.376 1.00 95.25 94 GLN A C 1
ATOM 759 O O . GLN A 1 94 ? 18.932 4.080 -7.721 1.00 95.25 94 GLN A O 1
ATOM 764 N N . ASP A 1 95 ? 21.043 4.806 -8.011 1.00 94.56 95 ASP A N 1
ATOM 765 C CA . ASP A 1 95 ? 21.123 5.714 -6.868 1.00 94.56 95 ASP A CA 1
ATOM 766 C C . ASP A 1 95 ? 20.067 6.826 -6.939 1.00 94.56 95 ASP A C 1
ATOM 768 O O . ASP A 1 95 ? 19.261 6.983 -6.023 1.00 94.56 95 ASP A O 1
ATOM 772 N N . ILE A 1 96 ? 20.015 7.541 -8.063 1.00 95.69 96 ILE A N 1
ATOM 773 C CA . ILE A 1 96 ? 19.050 8.615 -8.314 1.00 95.69 96 ILE A CA 1
ATOM 774 C C . ILE A 1 96 ? 17.618 8.077 -8.315 1.00 95.69 96 ILE A C 1
ATOM 776 O O . ILE A 1 96 ? 16.736 8.640 -7.675 1.00 95.69 96 ILE A O 1
ATOM 780 N N . LYS A 1 97 ? 17.382 6.953 -8.990 1.00 96.62 97 LYS A N 1
ATOM 781 C CA . LYS A 1 97 ? 16.041 6.363 -9.088 1.00 96.62 97 LYS A CA 1
ATOM 782 C C . LYS A 1 97 ? 15.505 5.854 -7.753 1.00 96.62 97 LYS A C 1
ATOM 784 O O . LYS A 1 97 ? 14.306 5.924 -7.514 1.00 96.62 97 LYS A O 1
ATOM 789 N N . ARG A 1 98 ? 16.381 5.341 -6.884 1.00 97.31 98 ARG A N 1
ATOM 790 C CA . ARG A 1 98 ? 16.021 4.973 -5.508 1.00 97.31 98 ARG A CA 1
ATOM 791 C C . ARG A 1 98 ? 15.586 6.201 -4.720 1.00 97.31 98 ARG A C 1
ATOM 793 O O . ARG A 1 98 ? 14.543 6.147 -4.084 1.00 97.31 98 ARG A O 1
ATOM 800 N N . TYR A 1 99 ? 16.343 7.299 -4.798 1.00 97.94 99 TYR A N 1
ATOM 801 C CA . TYR A 1 99 ? 15.939 8.570 -4.189 1.00 97.94 99 TYR A CA 1
ATOM 802 C C . TYR A 1 99 ? 14.565 9.014 -4.698 1.00 97.94 99 TYR A C 1
ATOM 804 O O . TYR A 1 99 ? 13.689 9.315 -3.894 1.00 97.94 99 TYR A O 1
ATOM 812 N N . ASP A 1 100 ? 14.366 9.012 -6.018 1.00 96.88 100 ASP A N 1
ATOM 813 C CA . ASP A 1 100 ? 13.113 9.464 -6.628 1.00 96.88 100 ASP A CA 1
ATOM 814 C C . ASP A 1 100 ? 11.926 8.592 -6.193 1.00 96.88 100 ASP A C 1
ATOM 816 O O . ASP A 1 100 ? 10.890 9.133 -5.829 1.00 96.88 100 ASP A O 1
ATOM 820 N N . PHE A 1 101 ? 12.099 7.269 -6.092 1.00 98.31 101 PHE A N 1
ATOM 821 C CA . PHE A 1 101 ? 11.057 6.388 -5.556 1.00 98.31 101 PHE A CA 1
ATOM 822 C C . PHE A 1 101 ? 10.704 6.705 -4.094 1.00 98.31 101 PHE A C 1
ATOM 824 O O . PHE A 1 101 ? 9.532 6.746 -3.741 1.00 98.31 101 PHE A O 1
ATOM 831 N N . ILE A 1 102 ? 11.692 6.983 -3.232 1.00 98.38 102 ILE A N 1
ATOM 832 C CA . ILE A 1 102 ? 11.415 7.418 -1.849 1.00 98.38 102 ILE A CA 1
ATOM 833 C C . ILE A 1 102 ? 10.717 8.787 -1.830 1.00 98.38 102 ILE A C 1
ATOM 835 O O . ILE A 1 102 ? 9.837 9.021 -1.005 1.00 98.38 102 ILE A O 1
ATOM 839 N N . LYS A 1 103 ? 11.078 9.691 -2.747 1.00 97.19 103 LYS A N 1
ATOM 840 C CA . LYS A 1 103 ? 10.441 11.006 -2.877 1.00 97.19 103 LYS A CA 1
ATOM 841 C C . LYS A 1 103 ? 8.970 10.884 -3.281 1.00 97.19 103 LYS A C 1
ATOM 843 O O . LYS A 1 103 ? 8.159 11.685 -2.819 1.00 97.19 103 LYS A O 1
ATOM 848 N N . ASP A 1 104 ? 8.626 9.894 -4.099 1.00 98.06 104 ASP A N 1
ATOM 849 C CA . ASP A 1 104 ? 7.239 9.587 -4.452 1.00 98.06 104 ASP A CA 1
ATOM 850 C C . ASP A 1 104 ? 6.446 9.113 -3.219 1.00 98.06 104 ASP A C 1
ATOM 852 O O . ASP A 1 104 ? 5.333 9.584 -3.001 1.00 98.06 104 ASP A O 1
ATOM 856 N N . ILE A 1 105 ? 7.049 8.320 -2.321 1.00 97.62 105 ILE A N 1
ATOM 857 C CA . ILE A 1 105 ? 6.423 7.959 -1.031 1.00 97.62 105 ILE A CA 1
ATOM 858 C C . ILE A 1 105 ? 6.128 9.213 -0.199 1.00 97.62 105 ILE A C 1
ATOM 860 O O . ILE A 1 105 ? 4.997 9.396 0.245 1.00 97.62 105 ILE A O 1
ATOM 864 N N . CYS A 1 106 ? 7.103 10.119 -0.042 1.00 95.69 106 CYS A N 1
ATOM 865 C CA . CYS A 1 106 ? 6.885 11.391 0.660 1.00 95.69 106 CYS A CA 1
ATOM 866 C C . CYS A 1 106 ? 5.767 12.230 0.016 1.00 95.69 106 CYS A C 1
ATOM 868 O O . CYS A 1 106 ? 5.055 12.952 0.713 1.00 95.69 106 CYS A O 1
ATOM 870 N N . ARG A 1 107 ? 5.615 12.168 -1.313 1.00 95.19 107 ARG A N 1
ATOM 871 C CA . ARG A 1 107 ? 4.543 12.871 -2.028 1.00 95.19 107 ARG A CA 1
ATOM 872 C C . ARG A 1 107 ? 3.178 12.291 -1.672 1.00 95.19 107 ARG A C 1
ATOM 874 O O . ARG A 1 107 ? 2.271 13.059 -1.370 1.00 95.19 107 ARG A O 1
ATOM 881 N N . VAL A 1 108 ? 3.048 10.967 -1.654 1.00 95.81 108 VAL A N 1
ATOM 882 C CA . VAL A 1 108 ? 1.800 10.296 -1.271 1.00 95.81 108 VAL A CA 1
ATOM 883 C C . VAL A 1 108 ? 1.477 10.517 0.214 1.00 95.81 108 VAL A C 1
ATOM 885 O O . VAL A 1 108 ? 0.324 10.784 0.537 1.00 95.81 108 VAL A O 1
ATOM 888 N N . GLU A 1 109 ? 2.474 10.513 1.105 1.00 94.25 109 GLU A N 1
ATOM 889 C CA . GLU A 1 109 ? 2.295 10.898 2.519 1.00 94.25 109 GLU A CA 1
ATOM 890 C C . GLU A 1 109 ? 1.839 12.355 2.674 1.00 94.25 109 GLU A C 1
ATOM 892 O O . GLU A 1 109 ? 1.010 12.663 3.520 1.00 94.25 109 GLU A O 1
ATOM 897 N N . LYS A 1 110 ? 2.342 13.283 1.851 1.00 91.06 110 LYS A N 1
ATOM 898 C CA . LYS A 1 110 ? 1.853 14.670 1.869 1.00 91.06 110 LYS A CA 1
ATOM 899 C C . LYS A 1 110 ? 0.375 14.734 1.482 1.00 91.06 110 LYS A C 1
ATOM 901 O O . LYS A 1 110 ? -0.360 15.518 2.067 1.00 91.06 110 LYS A O 1
ATOM 906 N N . LEU A 1 111 ? -0.048 13.939 0.498 1.00 90.62 111 LEU A N 1
ATOM 907 C CA . LEU A 1 111 ? -1.444 13.889 0.063 1.00 90.62 111 LEU A CA 1
ATOM 908 C C . LEU A 1 111 ? -2.367 13.321 1.141 1.00 90.62 111 LEU A C 1
ATOM 910 O O . LEU A 1 111 ? -3.463 13.849 1.300 1.00 90.62 111 LEU A O 1
ATOM 914 N N . SER A 1 112 ? -1.917 12.317 1.902 1.00 89.81 112 SER A N 1
ATOM 915 C CA . SER A 1 112 ? -2.727 11.735 2.979 1.00 89.81 112 SER A CA 1
ATOM 916 C C . SER A 1 112 ? -3.086 12.732 4.075 1.00 89.81 112 SER A C 1
ATOM 918 O O . SER A 1 112 ? -4.114 12.582 4.711 1.00 89.81 112 SER A O 1
ATOM 920 N N . GLU A 1 113 ? -2.274 13.770 4.269 1.00 84.56 113 GLU A N 1
ATOM 921 C CA . GLU A 1 113 ? -2.511 14.787 5.298 1.00 84.56 113 GLU A CA 1
ATOM 922 C C . GLU A 1 113 ? -3.389 15.953 4.850 1.00 84.56 113 GLU A C 1
ATOM 924 O O . GLU A 1 113 ? -3.891 16.701 5.687 1.00 84.56 113 GLU A O 1
ATOM 929 N N . VAL A 1 114 ? -3.488 16.185 3.541 1.00 82.38 114 VAL A N 1
ATOM 930 C CA . VAL A 1 114 ? -4.124 17.395 2.990 1.00 82.38 114 VAL A CA 1
ATOM 931 C C . VAL A 1 114 ? -5.415 17.098 2.236 1.00 82.38 114 VAL A C 1
ATOM 933 O O . VAL A 1 114 ? -6.130 18.032 1.884 1.00 82.38 114 VAL A O 1
ATOM 936 N N . MET A 1 115 ? -5.699 15.829 1.943 1.00 83.56 115 MET A N 1
ATOM 937 C CA . MET A 1 115 ? -6.912 15.408 1.252 1.00 83.56 115 MET A CA 1
ATOM 938 C C . MET A 1 115 ? -7.844 14.697 2.232 1.00 83.56 115 MET A C 1
ATOM 940 O O . MET A 1 115 ? -7.581 13.559 2.602 1.00 83.56 115 MET A O 1
ATOM 944 N N . ASP A 1 116 ? -8.959 15.338 2.585 1.00 81.62 116 ASP A N 1
ATOM 945 C CA . ASP A 1 116 ? -9.963 14.773 3.505 1.00 81.62 116 ASP A CA 1
ATOM 946 C C . ASP A 1 116 ? -10.541 13.432 3.011 1.00 81.62 116 ASP A C 1
ATOM 948 O O . ASP A 1 116 ? -10.846 12.542 3.798 1.00 81.62 116 ASP A O 1
ATOM 952 N N . ASP A 1 117 ? -10.650 13.280 1.690 1.00 89.12 117 ASP A N 1
ATOM 953 C CA . ASP A 1 117 ? -11.168 12.088 1.013 1.00 89.12 117 ASP A CA 1
ATOM 954 C C . ASP A 1 117 ? -10.084 11.006 0.781 1.00 89.12 117 ASP A C 1
ATOM 956 O O . ASP A 1 117 ? -10.326 10.004 0.099 1.00 89.12 117 ASP A O 1
ATOM 960 N N . PHE A 1 118 ? -8.853 11.197 1.274 1.00 90.38 118 PHE A N 1
ATOM 961 C CA . PHE A 1 118 ? -7.783 10.210 1.116 1.00 90.38 118 PHE A CA 1
ATOM 962 C C . PHE A 1 118 ? -8.104 8.950 1.917 1.00 90.38 118 PHE A C 1
ATOM 964 O O . PHE A 1 118 ? -8.138 8.961 3.145 1.00 90.38 118 PHE A O 1
ATOM 971 N N . LYS A 1 119 ? -8.266 7.826 1.219 1.00 91.12 119 LYS A N 1
ATOM 972 C CA . LYS A 1 119 ? -8.465 6.527 1.865 1.00 91.12 119 LYS A CA 1
ATOM 973 C C . LYS A 1 119 ? -7.135 5.801 2.026 1.00 91.12 119 LYS A C 1
ATOM 975 O O . LYS A 1 119 ? -6.745 5.445 3.135 1.00 91.12 119 LYS A O 1
ATOM 980 N N . GLU A 1 120 ? -6.434 5.574 0.915 1.00 94.00 120 GLU A N 1
ATOM 981 C CA . GLU A 1 120 ? -5.142 4.878 0.869 1.00 94.00 120 GLU A CA 1
ATOM 982 C C . GLU A 1 120 ? -4.355 5.303 -0.371 1.00 94.00 120 GLU A C 1
ATOM 984 O O . GLU A 1 120 ? -4.924 5.403 -1.448 1.00 94.00 120 GLU A O 1
ATOM 989 N N . GLY A 1 121 ? -3.040 5.453 -0.265 1.00 96.75 121 GLY A N 1
ATOM 990 C CA . GLY A 1 121 ? -2.159 5.713 -1.401 1.00 96.75 121 GLY A CA 1
ATOM 991 C C . GLY A 1 121 ? -1.214 4.550 -1.679 1.00 96.75 121 GLY A C 1
ATOM 992 O O . GLY A 1 121 ? -0.959 3.718 -0.805 1.00 96.75 121 GLY A O 1
ATOM 993 N N . TYR A 1 122 ? -0.660 4.491 -2.890 1.00 98.38 122 TYR A N 1
ATOM 994 C CA . TYR A 1 122 ? 0.255 3.420 -3.281 1.00 98.38 122 TYR A CA 1
ATOM 995 C C . TYR A 1 122 ? 1.486 3.948 -4.018 1.00 98.38 122 TYR A C 1
ATOM 997 O O . TYR A 1 122 ? 1.390 4.823 -4.869 1.00 98.38 122 TYR A O 1
ATOM 1005 N N . CYS A 1 123 ? 2.650 3.377 -3.723 1.00 98.62 123 CYS A N 1
ATOM 1006 C CA . CYS A 1 123 ? 3.876 3.557 -4.501 1.00 98.62 123 CYS A CA 1
ATOM 1007 C C . CYS A 1 123 ? 4.306 2.194 -5.045 1.00 98.62 123 CYS A C 1
ATOM 1009 O O . CYS A 1 123 ? 4.611 1.280 -4.271 1.00 98.62 123 CYS A O 1
ATOM 1011 N N . ILE A 1 124 ? 4.308 2.040 -6.368 1.00 98.81 124 ILE A N 1
ATOM 1012 C CA . ILE A 1 124 ? 4.507 0.755 -7.039 1.00 98.81 124 ILE A CA 1
ATOM 1013 C C . ILE A 1 124 ? 5.726 0.831 -7.948 1.00 98.81 124 ILE A C 1
ATOM 1015 O O . ILE A 1 124 ? 5.769 1.616 -8.887 1.00 98.81 124 ILE A O 1
ATOM 1019 N N . ALA A 1 125 ? 6.703 -0.037 -7.717 1.00 98.69 125 ALA A N 1
ATOM 1020 C CA . ALA A 1 125 ? 7.846 -0.202 -8.602 1.00 98.69 125 ALA A CA 1
ATOM 1021 C C . ALA A 1 125 ? 7.815 -1.582 -9.255 1.00 98.69 125 ALA A C 1
ATOM 1023 O O . ALA A 1 125 ? 7.676 -2.580 -8.556 1.00 98.69 125 ALA A O 1
ATOM 1024 N N . ILE A 1 126 ? 8.021 -1.655 -10.569 1.00 98.69 126 ILE A N 1
ATOM 1025 C CA . ILE A 1 126 ? 8.294 -2.897 -11.303 1.00 98.69 126 ILE A CA 1
ATOM 1026 C C . ILE A 1 126 ? 9.667 -2.773 -11.967 1.00 98.69 126 ILE A C 1
ATOM 1028 O O . ILE A 1 126 ? 10.007 -1.737 -12.544 1.00 98.69 126 ILE A O 1
ATOM 1032 N N . THR A 1 127 ? 10.487 -3.820 -11.879 1.00 98.56 127 THR A N 1
ATOM 1033 C CA . THR A 1 127 ? 11.811 -3.831 -12.516 1.00 98.56 127 THR A CA 1
ATOM 1034 C C . THR A 1 127 ? 12.285 -5.238 -12.860 1.00 98.56 127 THR A C 1
ATOM 1036 O O . THR A 1 127 ? 11.852 -6.212 -12.247 1.00 98.56 127 THR A O 1
ATOM 1039 N N . ASN A 1 128 ? 13.166 -5.349 -13.857 1.00 98.00 128 ASN A N 1
ATOM 1040 C CA . ASN A 1 128 ? 13.978 -6.542 -14.142 1.00 98.00 128 ASN A CA 1
ATOM 1041 C C . ASN A 1 128 ? 15.456 -6.370 -13.733 1.00 98.00 128 ASN A C 1
ATOM 1043 O O . ASN A 1 128 ? 16.295 -7.241 -13.979 1.00 98.00 128 ASN A O 1
ATOM 1047 N N . ASP A 1 129 ? 15.810 -5.233 -13.133 1.00 97.06 129 ASP A N 1
ATOM 1048 C CA . ASP A 1 129 ? 17.145 -4.981 -12.606 1.00 97.06 129 ASP A CA 1
ATOM 1049 C C . ASP A 1 129 ? 17.263 -5.521 -11.174 1.00 97.06 129 ASP A C 1
ATOM 1051 O O . ASP A 1 129 ? 16.821 -4.912 -10.199 1.00 97.06 129 ASP A O 1
ATOM 1055 N N . GLN A 1 130 ? 17.947 -6.659 -11.046 1.00 95.44 130 GLN A N 1
ATOM 1056 C CA . GLN A 1 130 ? 18.176 -7.324 -9.763 1.00 95.44 130 GLN A CA 1
ATOM 1057 C C . GLN A 1 130 ? 18.883 -6.462 -8.714 1.00 95.44 130 GLN A C 1
ATOM 1059 O O . GLN A 1 130 ? 18.794 -6.753 -7.523 1.00 95.44 130 GLN A O 1
ATOM 1064 N N . SER A 1 131 ? 19.581 -5.397 -9.120 1.00 94.25 131 SER A N 1
ATOM 1065 C CA . SER A 1 131 ? 20.253 -4.503 -8.176 1.00 94.25 131 SER A CA 1
ATOM 1066 C C . SER A 1 131 ? 19.289 -3.720 -7.278 1.00 94.25 131 SER A C 1
ATOM 1068 O O . SER A 1 131 ? 19.738 -3.130 -6.293 1.00 94.25 131 SER A O 1
ATOM 1070 N N . TYR A 1 132 ? 17.988 -3.697 -7.586 1.00 96.19 132 TYR A N 1
ATOM 1071 C CA . TYR A 1 132 ? 16.986 -3.076 -6.722 1.00 96.19 132 TYR A CA 1
ATOM 1072 C C . TYR A 1 132 ? 16.564 -3.971 -5.563 1.00 96.19 132 TYR A C 1
ATOM 1074 O O . TYR A 1 132 ? 16.453 -3.447 -4.465 1.00 96.19 132 TYR A O 1
ATOM 1082 N N . TRP A 1 133 ? 16.386 -5.280 -5.769 1.00 95.06 133 TRP A N 1
ATOM 1083 C CA . TRP A 1 133 ? 15.915 -6.198 -4.721 1.00 95.06 133 TRP A CA 1
ATOM 1084 C C . TRP A 1 133 ? 17.019 -7.031 -4.066 1.00 95.06 133 TRP A C 1
ATOM 1086 O O . TRP A 1 133 ? 16.844 -7.475 -2.934 1.00 95.06 133 TRP A O 1
ATOM 1096 N N . ASN A 1 134 ? 18.168 -7.224 -4.717 1.00 91.75 134 ASN A N 1
ATOM 1097 C CA . ASN A 1 134 ? 19.286 -7.938 -4.105 1.00 91.75 134 ASN A CA 1
ATOM 1098 C C . ASN A 1 134 ? 20.034 -7.053 -3.103 1.00 91.75 134 ASN A C 1
ATOM 1100 O O . ASN A 1 134 ? 20.315 -5.877 -3.351 1.00 91.75 134 ASN A O 1
ATOM 1104 N N . VAL A 1 135 ? 20.443 -7.660 -1.991 1.00 86.94 135 VAL A N 1
ATOM 1105 C CA . VAL A 1 135 ? 21.357 -7.030 -1.039 1.00 86.94 135 VAL A CA 1
ATOM 1106 C C . VAL A 1 135 ? 22.725 -6.844 -1.704 1.00 86.94 135 VAL A C 1
ATOM 1108 O O . VAL A 1 135 ? 23.282 -7.766 -2.298 1.00 86.94 135 VAL A O 1
ATOM 1111 N N . SER A 1 136 ? 23.273 -5.633 -1.615 1.00 79.31 136 SER A N 1
ATOM 1112 C CA . SER A 1 136 ? 24.636 -5.332 -2.064 1.00 79.31 136 SER A CA 1
ATOM 1113 C C . SER A 1 136 ? 25.645 -5.711 -0.987 1.00 79.31 136 SER A C 1
ATOM 1115 O O . SER A 1 136 ? 25.464 -5.358 0.174 1.00 79.31 136 SER A O 1
ATOM 1117 N N . ASN A 1 137 ? 26.765 -6.318 -1.385 1.00 77.88 137 ASN A N 1
ATOM 1118 C CA . ASN A 1 137 ? 27.901 -6.547 -0.483 1.00 77.88 137 ASN A CA 1
ATOM 1119 C C . ASN A 1 137 ? 28.606 -5.241 -0.073 1.00 77.88 137 ASN A C 1
ATOM 1121 O O . ASN A 1 137 ? 29.334 -5.212 0.914 1.00 77.88 137 ASN A O 1
ATOM 1125 N N . ASN A 1 138 ? 28.410 -4.160 -0.834 1.00 78.19 138 ASN A N 1
ATOM 1126 C CA . ASN A 1 138 ? 28.909 -2.834 -0.494 1.00 78.19 138 ASN A CA 1
ATOM 1127 C C . ASN A 1 138 ? 27.802 -2.023 0.192 1.00 78.19 138 ASN A C 1
ATOM 1129 O O . ASN A 1 138 ? 26.852 -1.598 -0.474 1.00 78.19 138 ASN A O 1
ATOM 1133 N N . SER A 1 139 ? 27.941 -1.824 1.502 1.00 73.88 139 SER A N 1
ATOM 1134 C CA . SER A 1 139 ? 27.034 -1.024 2.332 1.00 73.88 139 SER A CA 1
ATOM 1135 C C . SER A 1 139 ? 27.393 0.466 2.369 1.00 73.88 139 SER A C 1
ATOM 1137 O O . SER A 1 139 ? 26.566 1.274 2.778 1.00 73.88 139 SER A O 1
ATOM 1139 N N . ASN A 1 140 ? 28.587 0.855 1.911 1.00 84.31 140 ASN A N 1
ATOM 1140 C CA . ASN A 1 140 ? 29.070 2.237 1.947 1.00 84.31 140 ASN A CA 1
ATOM 1141 C C . ASN A 1 140 ? 28.873 2.940 0.592 1.00 84.31 140 ASN A C 1
ATOM 1143 O O . ASN A 1 140 ? 29.822 3.473 0.016 1.00 84.31 140 ASN A O 1
ATOM 1147 N N . THR A 1 141 ? 27.656 2.885 0.041 1.00 90.25 141 THR A N 1
ATOM 1148 C CA . THR A 1 141 ? 27.298 3.643 -1.170 1.00 90.25 141 THR A CA 1
ATOM 1149 C C . THR A 1 141 ? 26.666 4.984 -0.817 1.00 90.25 141 THR A C 1
ATOM 1151 O O . THR A 1 141 ? 26.056 5.135 0.241 1.00 90.25 141 THR A O 1
ATOM 1154 N N . CYS A 1 142 ? 26.797 5.966 -1.713 1.00 93.25 142 CYS A N 1
ATOM 1155 C CA . CYS A 1 142 ? 26.253 7.314 -1.521 1.00 93.25 142 CYS A CA 1
ATOM 1156 C C . CYS A 1 142 ? 24.736 7.331 -1.266 1.00 93.25 142 CYS A C 1
ATOM 1158 O O . CYS A 1 142 ? 24.236 8.185 -0.538 1.00 93.25 142 CYS A O 1
ATOM 1160 N N . ASP A 1 143 ? 24.020 6.361 -1.832 1.00 94.25 143 ASP A N 1
ATOM 1161 C CA . ASP A 1 143 ? 22.571 6.195 -1.780 1.00 94.25 143 ASP A CA 1
ATOM 1162 C C . ASP A 1 143 ? 22.106 5.160 -0.743 1.00 94.25 143 ASP A C 1
ATOM 1164 O O . ASP A 1 143 ? 20.958 4.723 -0.793 1.00 94.25 143 ASP A O 1
ATOM 1168 N N . ALA A 1 144 ? 22.978 4.721 0.174 1.00 94.19 144 ALA A N 1
ATOM 1169 C CA . ALA A 1 144 ? 22.683 3.623 1.099 1.00 94.19 144 ALA A CA 1
ATOM 1170 C C . ALA A 1 144 ? 21.348 3.796 1.853 1.00 94.19 144 ALA A C 1
ATOM 1172 O O . ALA A 1 144 ? 20.606 2.826 2.011 1.00 94.19 144 ALA A O 1
ATOM 1173 N N . ALA A 1 145 ? 20.998 5.030 2.239 1.00 95.38 145 ALA A N 1
ATOM 1174 C CA . ALA A 1 145 ? 19.724 5.351 2.885 1.00 95.38 145 ALA A CA 1
ATOM 1175 C C . ALA A 1 145 ? 18.499 5.038 1.998 1.00 95.38 145 ALA A C 1
ATOM 1177 O O . ALA A 1 145 ? 17.476 4.563 2.493 1.00 95.38 145 ALA A O 1
ATOM 1178 N N . PHE A 1 146 ? 18.611 5.219 0.681 1.00 96.50 146 PHE A N 1
ATOM 1179 C CA . PHE A 1 146 ? 17.515 5.066 -0.283 1.00 96.50 146 PHE A CA 1
ATOM 1180 C C . PHE A 1 146 ? 17.386 3.644 -0.847 1.00 96.50 146 PHE A C 1
ATOM 1182 O O . PHE A 1 146 ? 16.452 3.353 -1.587 1.00 96.50 146 PHE A O 1
ATOM 1189 N N . ARG A 1 147 ? 18.305 2.729 -0.519 1.00 94.88 147 ARG A N 1
ATOM 1190 C CA . ARG A 1 147 ? 18.286 1.349 -1.033 1.00 94.88 147 ARG A CA 1
ATOM 1191 C C . ARG A 1 147 ? 17.016 0.605 -0.660 1.00 94.88 147 ARG A C 1
ATOM 1193 O O . ARG A 1 147 ? 16.777 0.377 0.516 1.00 94.88 147 ARG A O 1
ATOM 1200 N N . ILE A 1 148 ? 16.289 0.140 -1.665 1.00 95.88 148 ILE A N 1
ATOM 1201 C CA . ILE A 1 148 ? 15.058 -0.642 -1.527 1.00 95.88 148 ILE A CA 1
ATOM 1202 C C . ILE A 1 148 ? 15.301 -2.136 -1.765 1.00 95.88 148 ILE A C 1
ATOM 1204 O O . ILE A 1 148 ? 14.508 -2.772 -2.437 1.00 95.88 148 ILE A O 1
ATOM 1208 N N . ASN A 1 149 ? 16.391 -2.720 -1.262 1.00 93.44 149 ASN A N 1
ATOM 1209 C CA . ASN A 1 149 ? 16.569 -4.175 -1.359 1.00 93.44 149 ASN A CA 1
ATOM 1210 C C . ASN A 1 149 ? 15.570 -4.922 -0.473 1.00 93.44 149 ASN A C 1
ATOM 1212 O O . ASN A 1 149 ? 15.049 -4.367 0.495 1.00 93.44 149 ASN A O 1
ATOM 1216 N N . ASP A 1 150 ? 15.339 -6.190 -0.788 1.00 86.94 150 ASP A N 1
ATOM 1217 C CA . ASP A 1 150 ? 14.422 -7.032 -0.032 1.00 86.94 150 ASP A CA 1
ATOM 1218 C C . ASP A 1 150 ? 14.832 -7.108 1.448 1.00 86.94 150 ASP A C 1
ATOM 1220 O O . ASP A 1 150 ? 16.028 -7.113 1.772 1.00 86.94 150 ASP A O 1
ATOM 1224 N N . ASN A 1 151 ? 13.835 -7.135 2.335 1.00 82.56 151 ASN A N 1
ATOM 1225 C CA . ASN A 1 151 ? 13.969 -7.130 3.798 1.00 82.56 151 ASN A CA 1
ATOM 1226 C C . ASN A 1 151 ? 14.646 -5.876 4.386 1.00 82.56 151 ASN A C 1
ATOM 1228 O O . ASN A 1 151 ? 15.083 -5.890 5.538 1.00 82.56 151 ASN A O 1
ATOM 1232 N N . SER A 1 152 ? 14.763 -4.789 3.615 1.00 87.38 152 SER A N 1
ATOM 1233 C CA . SER A 1 152 ? 15.156 -3.487 4.164 1.00 87.38 152 SER A CA 1
ATOM 1234 C C . SER A 1 152 ? 13.951 -2.731 4.728 1.00 87.38 152 SER A C 1
ATOM 1236 O O . SER A 1 152 ? 12.805 -3.038 4.412 1.00 87.38 152 SER A O 1
ATOM 1238 N N . ILE A 1 153 ? 14.228 -1.729 5.562 1.00 88.94 153 ILE A N 1
ATOM 1239 C CA . ILE A 1 153 ? 13.224 -0.859 6.183 1.00 88.94 153 ILE A CA 1
ATOM 1240 C C . ILE A 1 153 ? 13.475 0.577 5.716 1.00 88.94 153 ILE A C 1
ATOM 1242 O O . ILE A 1 153 ? 14.634 0.999 5.581 1.00 88.94 153 ILE A O 1
ATOM 1246 N N . LYS A 1 154 ? 12.398 1.324 5.455 1.00 92.25 154 LYS A N 1
ATOM 1247 C CA . LYS A 1 154 ? 12.434 2.767 5.189 1.00 92.25 154 LYS A CA 1
ATOM 1248 C C . LYS A 1 154 ? 11.559 3.505 6.182 1.00 92.25 154 LYS A C 1
ATOM 1250 O O . LYS A 1 154 ? 10.364 3.261 6.243 1.00 92.25 154 LYS A O 1
ATOM 1255 N N . GLU A 1 155 ? 12.168 4.400 6.943 1.00 92.62 155 GLU A N 1
ATOM 1256 C CA . GLU A 1 155 ? 11.494 5.217 7.947 1.00 92.62 155 GLU A CA 1
ATOM 1257 C C . GLU A 1 155 ? 12.346 6.447 8.277 1.00 92.62 155 GLU A C 1
ATOM 1259 O O . GLU A 1 155 ? 13.564 6.453 8.058 1.00 92.62 155 GLU A O 1
ATOM 1264 N N . GLY A 1 156 ? 11.710 7.482 8.824 1.00 93.19 156 GLY A N 1
ATOM 1265 C CA . GLY A 1 156 ? 12.392 8.658 9.348 1.00 93.19 156 GLY A CA 1
ATOM 1266 C C . GLY A 1 156 ? 13.207 9.420 8.300 1.00 93.19 156 GLY A C 1
ATOM 1267 O O . GLY A 1 156 ? 12.801 9.584 7.151 1.00 93.19 156 GLY A O 1
ATOM 1268 N N . LYS A 1 157 ? 14.363 9.948 8.720 1.00 96.81 157 LYS A N 1
ATOM 1269 C CA . LYS A 1 157 ? 15.212 10.803 7.881 1.00 96.81 157 LYS A CA 1
ATOM 1270 C C . LYS A 1 157 ? 16.147 9.982 6.993 1.00 96.81 157 LYS A C 1
ATOM 1272 O O . LYS A 1 157 ? 17.066 9.329 7.485 1.00 96.81 157 LYS A O 1
ATOM 1277 N N . LEU A 1 158 ? 15.998 10.137 5.682 1.00 97.50 158 LEU A N 1
ATOM 1278 C CA . LEU A 1 158 ? 16.832 9.532 4.649 1.00 97.50 158 LEU A CA 1
ATOM 1279 C C . LEU A 1 158 ? 17.590 10.626 3.889 1.00 97.50 158 LEU A C 1
ATOM 1281 O O . LEU A 1 158 ? 17.004 11.589 3.403 1.00 97.50 158 LEU A O 1
ATOM 1285 N N . GLN A 1 159 ? 18.912 10.505 3.789 1.00 97.12 159 GLN A N 1
ATOM 1286 C CA . GLN A 1 159 ? 19.756 11.511 3.140 1.00 97.12 159 GLN A CA 1
ATOM 1287 C C . GLN A 1 159 ? 20.937 10.860 2.420 1.00 97.12 159 GLN A C 1
ATOM 1289 O O . GLN A 1 159 ? 21.381 9.771 2.791 1.00 97.12 159 GLN A O 1
ATOM 1294 N N . TRP A 1 160 ? 21.464 11.557 1.415 1.00 96.88 160 TRP A N 1
ATOM 1295 C CA . TRP A 1 160 ? 22.705 11.180 0.746 1.00 96.88 160 TRP A CA 1
ATOM 1296 C C . TRP A 1 160 ? 23.858 11.079 1.748 1.00 96.88 160 TRP A C 1
ATOM 1298 O O . TRP A 1 160 ? 23.935 11.845 2.714 1.00 96.88 160 TRP A O 1
ATOM 1308 N N . ALA A 1 161 ? 24.784 10.150 1.515 1.00 95.62 161 ALA A N 1
ATOM 1309 C CA . ALA A 1 161 ? 25.979 10.045 2.340 1.00 95.62 161 ALA A CA 1
ATOM 1310 C C . ALA A 1 161 ? 26.827 11.323 2.227 1.00 95.62 161 ALA A C 1
ATOM 1312 O O . ALA A 1 161 ? 26.888 11.946 1.167 1.00 95.62 161 ALA A O 1
ATOM 1313 N N . ALA A 1 162 ? 27.559 11.675 3.286 1.00 93.88 162 ALA A N 1
ATOM 1314 C CA . ALA A 1 162 ? 28.373 12.896 3.321 1.00 93.88 162 ALA A CA 1
ATOM 1315 C C . ALA A 1 162 ? 29.447 12.970 2.215 1.00 93.88 162 ALA A C 1
ATOM 1317 O O . ALA A 1 162 ? 29.902 14.054 1.868 1.00 93.88 162 ALA A O 1
ATOM 1318 N N . HIS A 1 163 ? 29.846 11.824 1.654 1.00 93.69 163 HIS A N 1
ATOM 1319 C CA . HIS A 1 163 ? 30.825 11.721 0.570 1.00 93.69 163 HIS A CA 1
ATOM 1320 C C . HIS A 1 163 ? 30.202 11.789 -0.840 1.00 93.69 163 HIS A C 1
ATOM 1322 O O . HIS A 1 163 ? 30.892 11.533 -1.827 1.00 93.69 163 HIS A O 1
ATOM 1328 N N . THR A 1 164 ? 28.904 12.080 -0.957 1.00 93.50 164 THR A N 1
ATOM 1329 C CA . THR A 1 164 ? 28.209 12.151 -2.251 1.00 93.50 164 THR A CA 1
ATOM 1330 C C . THR A 1 164 ? 28.679 13.367 -3.045 1.00 93.50 164 THR A C 1
ATOM 1332 O O . THR A 1 164 ? 28.699 14.484 -2.533 1.00 93.50 164 THR A O 1
ATOM 1335 N N . GLY A 1 165 ? 29.053 13.161 -4.310 1.00 91.19 165 GLY A N 1
ATOM 1336 C CA . GLY A 1 165 ? 29.449 14.252 -5.199 1.00 91.19 165 GLY A CA 1
ATOM 1337 C C . GLY A 1 165 ? 28.265 15.146 -5.577 1.00 91.19 165 GLY A C 1
ATOM 1338 O O . GLY A 1 165 ? 27.172 14.646 -5.837 1.00 91.19 165 GLY A O 1
ATOM 1339 N N . SER A 1 166 ? 28.502 16.456 -5.693 1.00 88.81 166 SER A N 1
ATOM 1340 C CA . SER A 1 166 ? 27.475 17.465 -6.019 1.00 88.81 166 SER A CA 1
ATOM 1341 C C . SER A 1 166 ? 26.772 17.246 -7.363 1.00 88.81 166 SER A C 1
ATOM 1343 O O . SER A 1 166 ? 25.656 17.710 -7.573 1.00 88.81 166 SER A O 1
ATOM 1345 N N . GLY A 1 167 ? 27.416 16.541 -8.296 1.00 90.19 167 GLY A N 1
ATOM 1346 C CA . GLY A 1 167 ? 26.786 16.143 -9.554 1.00 90.19 167 GLY A CA 1
ATOM 1347 C C . GLY A 1 167 ? 25.735 15.044 -9.377 1.00 90.19 167 GLY A C 1
ATOM 1348 O O . GLY A 1 167 ? 24.737 15.045 -10.091 1.00 90.19 167 GLY A O 1
ATOM 1349 N N . THR A 1 168 ? 25.941 14.129 -8.425 1.00 87.44 168 THR A N 1
ATOM 1350 C CA . THR A 1 168 ? 25.077 12.960 -8.198 1.00 87.44 168 THR A CA 1
ATOM 1351 C C . THR A 1 168 ? 23.766 13.349 -7.523 1.00 87.44 168 THR A C 1
ATOM 1353 O O . THR A 1 168 ? 22.710 12.870 -7.922 1.00 87.44 168 THR A O 1
ATOM 1356 N N . ASN A 1 169 ? 23.813 14.242 -6.532 1.00 91.38 169 ASN A N 1
ATOM 1357 C CA . ASN A 1 169 ? 22.633 14.671 -5.776 1.00 91.38 169 ASN A CA 1
ATOM 1358 C C . ASN A 1 169 ? 22.032 15.997 -6.266 1.00 91.38 169 ASN A C 1
ATOM 1360 O O . ASN A 1 169 ? 21.220 16.584 -5.556 1.00 91.38 169 ASN A O 1
ATOM 1364 N N . LYS A 1 170 ? 22.411 16.473 -7.458 1.00 93.00 170 LYS A N 1
ATOM 1365 C CA . LYS A 1 170 ? 21.902 17.735 -8.002 1.00 93.00 170 LYS A CA 1
ATOM 1366 C C . LYS A 1 170 ? 20.368 17.722 -8.080 1.00 93.00 170 LYS A C 1
ATOM 1368 O O . LYS A 1 170 ? 19.786 16.814 -8.684 1.00 93.00 170 LYS A O 1
ATOM 1373 N N . ASN A 1 171 ? 19.732 18.752 -7.521 1.00 92.06 171 ASN A N 1
ATOM 1374 C CA . ASN A 1 171 ? 18.277 18.907 -7.356 1.00 92.06 171 ASN A CA 1
ATOM 1375 C C . ASN A 1 171 ? 17.614 17.843 -6.450 1.00 92.06 171 ASN A C 1
ATOM 1377 O O . ASN A 1 171 ? 16.404 17.616 -6.524 1.00 92.06 171 ASN A O 1
ATOM 1381 N N . ARG A 1 172 ? 18.419 17.136 -5.656 1.00 95.31 172 ARG A N 1
ATOM 1382 C CA . ARG A 1 172 ? 18.050 16.058 -4.723 1.00 95.31 172 ARG A CA 1
ATOM 1383 C C . ARG A 1 172 ? 18.827 16.195 -3.416 1.00 95.31 172 ARG A C 1
ATOM 1385 O O . ARG A 1 172 ? 19.042 15.216 -2.713 1.00 95.31 172 ARG A O 1
ATOM 1392 N N . GLU A 1 173 ? 19.318 17.391 -3.117 1.00 94.75 173 GLU A N 1
ATOM 1393 C CA . GLU A 1 173 ? 20.218 17.657 -1.999 1.00 94.75 173 GLU A CA 1
ATOM 1394 C C . GLU A 1 173 ? 19.503 17.510 -0.652 1.00 94.75 173 GLU A C 1
ATOM 1396 O O . GLU A 1 173 ? 20.123 17.149 0.349 1.00 94.75 173 GLU A O 1
ATOM 1401 N N . GLU A 1 174 ? 18.198 17.777 -0.638 1.00 91.56 174 GLU A N 1
ATOM 1402 C CA . GLU A 1 174 ? 17.370 17.722 0.558 1.00 91.56 174 GLU A CA 1
ATOM 1403 C C . GLU A 1 174 ? 17.161 16.289 1.051 1.00 91.56 174 GLU A C 1
ATOM 1405 O O . GLU A 1 174 ? 16.986 15.339 0.278 1.00 91.56 174 GLU A O 1
ATOM 1410 N N . ALA A 1 175 ? 17.160 16.152 2.378 1.00 95.44 175 ALA A N 1
ATOM 1411 C CA . ALA A 1 175 ? 16.803 14.912 3.041 1.00 95.44 175 ALA A CA 1
ATOM 1412 C C . ALA A 1 175 ? 15.304 14.638 2.877 1.00 95.44 175 ALA A C 1
ATOM 1414 O O . ALA A 1 175 ? 14.480 15.535 3.045 1.00 95.44 175 ALA A O 1
ATOM 1415 N N . LEU A 1 176 ? 14.968 13.381 2.616 1.00 97.44 176 LEU A N 1
ATOM 1416 C CA . LEU A 1 176 ? 13.596 12.899 2.569 1.00 97.44 176 LEU A CA 1
ATOM 1417 C C . LEU A 1 176 ? 13.193 12.447 3.972 1.00 97.44 176 LEU A C 1
ATOM 1419 O O . LEU A 1 176 ? 13.948 11.731 4.632 1.00 97.44 176 LEU A O 1
ATOM 1423 N N . ILE A 1 177 ? 12.030 12.892 4.441 1.00 95.38 177 ILE A N 1
ATOM 1424 C CA . ILE A 1 177 ? 11.494 12.530 5.754 1.00 95.38 177 ILE A CA 1
ATOM 1425 C C . ILE A 1 177 ? 10.251 11.681 5.525 1.00 95.38 177 ILE A C 1
ATOM 1427 O O . ILE A 1 177 ? 9.246 12.199 5.045 1.00 95.38 177 ILE A O 1
ATOM 1431 N N . LEU A 1 178 ? 10.342 10.397 5.861 1.00 91.94 178 LEU A N 1
ATOM 1432 C CA . LEU A 1 178 ? 9.199 9.492 5.872 1.00 91.94 178 LEU A CA 1
ATOM 1433 C C . LEU A 1 178 ? 8.503 9.568 7.226 1.00 91.94 178 LEU A C 1
ATOM 1435 O O . LEU A 1 178 ? 9.161 9.501 8.271 1.00 91.94 178 LEU A O 1
ATOM 1439 N N . LYS A 1 179 ? 7.180 9.705 7.193 1.00 87.44 179 LYS A N 1
ATOM 1440 C CA . LYS A 1 179 ? 6.325 9.740 8.387 1.00 87.44 179 LYS A CA 1
ATOM 1441 C C . LYS A 1 179 ? 6.001 8.339 8.871 1.00 87.44 179 LYS A C 1
ATOM 1443 O O . LYS A 1 179 ? 5.967 8.105 10.077 1.00 87.44 179 LYS A O 1
ATOM 1448 N N . ASN A 1 180 ? 5.845 7.415 7.930 1.00 85.31 180 ASN A N 1
ATOM 1449 C CA . ASN A 1 180 ? 5.563 6.021 8.213 1.00 85.31 180 ASN A CA 1
ATOM 1450 C C . ASN A 1 180 ? 6.815 5.146 8.074 1.00 85.31 180 ASN A C 1
ATOM 1452 O O . ASN A 1 180 ? 7.852 5.543 7.531 1.00 85.31 180 ASN A O 1
ATOM 1456 N N . ARG A 1 181 ? 6.690 3.917 8.577 1.00 87.75 181 ARG A N 1
ATOM 1457 C CA . ARG A 1 181 ? 7.667 2.844 8.411 1.00 87.75 181 ARG A CA 1
ATOM 1458 C C . ARG A 1 181 ? 7.206 1.901 7.302 1.00 87.75 181 ARG A C 1
ATOM 1460 O O . ARG A 1 181 ? 6.088 1.398 7.343 1.00 87.75 181 ARG A O 1
ATOM 1467 N N . TYR A 1 182 ? 8.094 1.615 6.355 1.00 88.50 182 TYR A N 1
ATOM 1468 C CA . TYR A 1 182 ? 7.834 0.743 5.212 1.00 88.50 182 TYR A CA 1
ATOM 1469 C C . TYR A 1 182 ? 8.791 -0.447 5.208 1.00 88.50 182 TYR A C 1
ATOM 1471 O O . TYR A 1 182 ? 10.007 -0.276 5.068 1.00 88.50 182 TYR A O 1
ATOM 1479 N N . ASP A 1 183 ? 8.237 -1.654 5.315 1.00 83.69 183 ASP A N 1
ATOM 1480 C CA . ASP A 1 183 ? 8.963 -2.893 5.039 1.00 83.69 183 ASP A CA 1
ATOM 1481 C C . ASP A 1 183 ? 9.065 -3.112 3.531 1.00 83.69 183 ASP A C 1
ATOM 1483 O O . ASP A 1 183 ? 8.067 -3.117 2.804 1.00 83.69 183 ASP A O 1
ATOM 1487 N N . ILE A 1 184 ? 10.287 -3.305 3.046 1.00 90.12 184 ILE A N 1
ATOM 1488 C CA . ILE A 1 184 ? 10.541 -3.535 1.632 1.00 90.12 184 ILE A CA 1
ATOM 1489 C C . ILE A 1 184 ? 10.471 -5.032 1.342 1.00 90.12 184 ILE A C 1
ATOM 1491 O O . ILE A 1 184 ? 11.401 -5.780 1.648 1.00 90.12 184 ILE A O 1
ATOM 1495 N N . CYS A 1 185 ? 9.371 -5.449 0.716 1.00 85.94 185 CYS A N 1
ATOM 1496 C CA . CYS A 1 185 ? 9.130 -6.833 0.315 1.00 85.94 185 CYS A CA 1
ATOM 1497 C C . CYS A 1 185 ? 8.867 -6.919 -1.192 1.00 85.94 185 CYS A C 1
ATOM 1499 O O . CYS A 1 185 ? 7.777 -6.577 -1.663 1.00 85.94 185 CYS A O 1
ATOM 1501 N N . TRP A 1 186 ? 9.850 -7.404 -1.950 1.00 92.94 186 TRP A N 1
ATOM 1502 C CA . TRP A 1 186 ? 9.701 -7.612 -3.390 1.00 92.94 186 TRP A CA 1
ATOM 1503 C C . TRP A 1 186 ? 9.000 -8.931 -3.692 1.00 92.94 186 TRP A C 1
ATOM 1505 O O . TRP A 1 186 ? 9.404 -10.001 -3.236 1.00 92.94 186 TRP A O 1
ATOM 1515 N N . ARG A 1 187 ? 7.986 -8.871 -4.548 1.00 92.06 187 ARG A N 1
ATOM 1516 C CA . ARG A 1 187 ? 7.206 -10.025 -4.998 1.00 92.06 187 ARG A CA 1
ATOM 1517 C C . ARG A 1 187 ? 7.469 -10.295 -6.470 1.00 92.06 187 ARG A C 1
ATOM 1519 O O . ARG A 1 187 ? 7.854 -9.397 -7.215 1.00 92.06 187 ARG A O 1
ATOM 1526 N N . ASP A 1 188 ? 7.288 -11.538 -6.893 1.00 94.38 188 ASP A N 1
ATOM 1527 C CA . ASP A 1 188 ? 7.407 -11.881 -8.308 1.00 94.38 188 ASP A CA 1
ATOM 1528 C C . ASP A 1 188 ? 6.262 -11.240 -9.092 1.00 94.38 188 ASP A C 1
ATOM 1530 O O . ASP A 1 188 ? 5.103 -11.341 -8.700 1.00 94.38 188 ASP A O 1
ATOM 1534 N N . TYR A 1 189 ? 6.604 -10.559 -10.185 1.00 97.19 189 TYR A N 1
ATOM 1535 C CA . TYR A 1 189 ? 5.628 -10.015 -11.121 1.00 97.19 189 TYR A CA 1
ATOM 1536 C C . TYR A 1 189 ? 5.451 -10.977 -12.292 1.00 97.19 189 TYR A C 1
ATOM 1538 O O . TYR A 1 189 ? 4.362 -11.483 -12.539 1.00 97.19 189 TYR A O 1
ATOM 1546 N N . SER A 1 190 ? 6.546 -11.277 -12.991 1.00 97.12 190 SER A N 1
ATOM 1547 C CA . SER A 1 190 ? 6.536 -12.182 -14.136 1.00 97.12 190 SER A CA 1
ATOM 1548 C C . SER A 1 190 ? 7.911 -12.808 -14.367 1.00 97.12 190 SER A C 1
ATOM 1550 O O . SER A 1 190 ? 8.945 -12.311 -13.911 1.00 97.12 190 SER A O 1
ATOM 1552 N N . LYS A 1 191 ? 7.931 -13.916 -15.111 1.00 96.25 191 LYS A N 1
ATOM 1553 C CA . LYS A 1 191 ? 9.162 -14.547 -15.587 1.00 96.25 191 LYS A CA 1
ATOM 1554 C C . LYS A 1 191 ? 9.042 -14.829 -17.079 1.00 96.25 191 LYS A C 1
ATOM 1556 O O . LYS A 1 191 ? 8.216 -15.636 -17.494 1.00 96.25 191 LYS A O 1
ATOM 1561 N N . ILE A 1 192 ? 9.869 -14.153 -17.870 1.00 95.69 192 ILE A N 1
ATOM 1562 C CA . ILE A 1 192 ? 9.920 -14.284 -19.330 1.00 95.69 192 ILE A CA 1
ATOM 1563 C C . ILE A 1 192 ? 10.849 -15.429 -19.740 1.00 95.69 192 ILE A C 1
ATOM 1565 O O . ILE A 1 192 ? 10.506 -16.240 -20.592 1.00 95.69 192 ILE A O 1
ATOM 1569 N N . ASN A 1 193 ? 12.034 -15.497 -19.131 1.00 92.88 193 ASN A N 1
ATOM 1570 C CA . ASN A 1 193 ? 13.034 -16.543 -19.352 1.00 92.88 193 ASN A CA 1
ATOM 1571 C C . ASN A 1 193 ? 14.012 -16.618 -18.160 1.00 92.88 193 ASN A C 1
ATOM 1573 O O . ASN A 1 193 ? 13.890 -15.855 -17.202 1.00 92.88 193 ASN A O 1
ATOM 1577 N N . ASP A 1 194 ? 14.983 -17.533 -18.219 1.00 93.06 194 ASP A N 1
ATOM 1578 C CA . ASP A 1 194 ? 15.981 -17.760 -17.159 1.00 93.06 194 ASP A CA 1
ATOM 1579 C C . ASP A 1 194 ? 17.193 -16.809 -17.203 1.00 93.06 194 ASP A C 1
ATOM 1581 O O . ASP A 1 194 ? 18.158 -16.990 -16.460 1.00 93.06 194 ASP A O 1
ATOM 1585 N N . SER A 1 195 ? 17.185 -15.791 -18.070 1.00 91.88 195 SER A N 1
ATOM 1586 C CA . SER A 1 195 ? 18.272 -14.809 -18.109 1.00 91.88 195 SER A CA 1
ATOM 1587 C C . SER A 1 195 ? 18.231 -13.865 -16.902 1.00 91.88 195 SER A C 1
ATOM 1589 O O . SER A 1 195 ? 17.196 -13.654 -16.267 1.00 91.88 195 SER A O 1
ATOM 1591 N N . ASN A 1 196 ? 19.356 -13.199 -16.630 1.00 86.94 196 ASN A N 1
ATOM 1592 C CA . ASN A 1 196 ? 19.474 -12.240 -15.525 1.00 86.94 196 ASN A CA 1
ATOM 1593 C C . ASN A 1 196 ? 18.577 -10.992 -15.647 1.00 86.94 196 ASN A C 1
ATOM 1595 O O . ASN A 1 196 ? 18.502 -10.226 -14.686 1.00 86.94 196 ASN A O 1
ATOM 1599 N N . SER A 1 197 ? 17.939 -10.768 -16.797 1.00 91.94 197 SER A N 1
ATOM 1600 C CA . SER A 1 197 ? 16.964 -9.694 -17.037 1.00 91.94 197 SER A CA 1
ATOM 1601 C C . SER A 1 197 ? 15.588 -10.227 -17.460 1.00 91.94 197 SER A C 1
ATOM 1603 O O . SER A 1 197 ? 14.738 -9.450 -17.892 1.00 91.94 197 SER A O 1
ATOM 1605 N N . GLY A 1 198 ? 15.368 -11.543 -17.329 1.00 93.88 198 GLY A N 1
ATOM 1606 C CA . GLY A 1 198 ? 14.122 -12.224 -17.682 1.00 93.88 198 GLY A CA 1
ATOM 1607 C C . GLY A 1 198 ? 13.103 -12.324 -16.546 1.00 93.88 198 GLY A C 1
ATOM 1608 O O . GLY A 1 198 ? 11.944 -12.627 -16.814 1.00 93.88 198 GLY A O 1
ATOM 1609 N N . ALA A 1 199 ? 13.505 -12.074 -15.297 1.00 96.75 199 ALA A N 1
ATOM 1610 C CA . ALA A 1 199 ? 12.608 -12.036 -14.145 1.00 96.75 199 ALA A CA 1
ATOM 1611 C C . ALA A 1 199 ? 12.257 -10.589 -13.790 1.00 96.75 199 ALA A C 1
ATOM 1613 O O . ALA A 1 199 ? 13.155 -9.765 -13.602 1.00 96.75 199 ALA A O 1
ATOM 1614 N N . PHE A 1 200 ? 10.964 -10.310 -13.659 1.00 98.06 200 PHE A N 1
ATOM 1615 C CA . PHE A 1 200 ? 10.443 -9.041 -13.175 1.00 98.06 200 PHE A CA 1
ATOM 1616 C C . PHE A 1 200 ? 9.884 -9.231 -11.771 1.00 98.06 200 PHE A C 1
ATOM 1618 O O . PHE A 1 200 ? 9.123 -10.168 -11.513 1.00 98.06 200 PHE A O 1
ATOM 1625 N N . LYS A 1 201 ? 10.235 -8.318 -10.870 1.00 98.00 201 LYS A N 1
ATOM 1626 C CA . LYS A 1 201 ? 9.641 -8.226 -9.537 1.00 98.00 201 LYS A CA 1
ATOM 1627 C C . LYS A 1 201 ? 8.930 -6.896 -9.375 1.00 98.00 201 LYS A C 1
ATOM 1629 O O . LYS A 1 201 ? 9.286 -5.915 -10.034 1.00 98.00 201 LYS A O 1
ATOM 1634 N N . TYR A 1 202 ? 7.953 -6.877 -8.478 1.00 98.38 202 TYR A N 1
ATOM 1635 C CA . TYR A 1 202 ? 7.266 -5.667 -8.071 1.00 98.38 202 TYR A CA 1
ATOM 1636 C C . TYR A 1 202 ? 7.386 -5.416 -6.568 1.00 98.38 202 TYR A C 1
ATOM 1638 O O . TYR A 1 202 ? 7.428 -6.346 -5.760 1.00 98.38 202 TYR A O 1
ATOM 1646 N N . LEU A 1 203 ? 7.431 -4.141 -6.209 1.00 97.81 203 LEU A N 1
ATOM 1647 C CA . LEU A 1 203 ? 7.306 -3.622 -4.856 1.00 97.81 203 LEU A CA 1
ATOM 1648 C C . LEU A 1 203 ? 6.050 -2.754 -4.829 1.00 97.81 203 LEU A C 1
ATOM 1650 O O . LEU A 1 203 ? 5.892 -1.899 -5.692 1.00 97.81 203 LEU A O 1
ATOM 1654 N N . CYS A 1 204 ? 5.164 -2.976 -3.863 1.00 96.31 204 CYS A N 1
ATOM 1655 C CA . CYS A 1 204 ? 3.941 -2.194 -3.689 1.00 96.31 204 CYS A CA 1
ATOM 1656 C C . CYS A 1 204 ? 3.871 -1.729 -2.237 1.00 96.31 204 CYS A C 1
ATOM 1658 O O . CYS A 1 204 ? 3.587 -2.530 -1.345 1.00 96.31 204 CYS A O 1
ATOM 1660 N N . LEU A 1 205 ? 4.152 -0.449 -2.008 1.00 94.56 205 LEU A N 1
ATOM 1661 C CA . LEU A 1 205 ? 4.077 0.175 -0.693 1.00 94.56 205 LEU A CA 1
ATOM 1662 C C . LEU A 1 205 ? 2.737 0.883 -0.550 1.00 94.56 205 LEU A C 1
ATOM 1664 O O . LEU A 1 205 ? 2.328 1.620 -1.443 1.00 94.56 205 LEU A O 1
ATOM 1668 N N . LYS A 1 206 ? 2.065 0.636 0.571 1.00 92.31 206 LYS A N 1
ATOM 1669 C CA . LYS A 1 206 ? 0.789 1.254 0.922 1.00 92.31 206 LYS A CA 1
ATOM 1670 C C . LYS A 1 206 ? 1.045 2.413 1.880 1.00 92.31 206 LYS A C 1
ATOM 1672 O O . LYS A 1 206 ? 1.735 2.227 2.878 1.00 92.31 206 LYS A O 1
ATOM 1677 N N . VAL A 1 207 ? 0.463 3.568 1.590 1.00 90.25 207 VAL A N 1
ATOM 1678 C CA . VAL A 1 207 ? 0.437 4.741 2.463 1.00 90.25 207 VAL A CA 1
ATOM 1679 C C . VAL A 1 207 ? -0.971 4.862 3.033 1.00 90.25 207 VAL A C 1
ATOM 1681 O O . VAL A 1 207 ? -1.940 4.956 2.284 1.00 90.25 207 VAL A O 1
ATOM 1684 N N . CYS A 1 208 ? -1.085 4.845 4.355 1.00 76.75 208 CYS A N 1
ATOM 1685 C CA . CYS A 1 208 ? -2.331 5.102 5.071 1.00 76.75 208 CYS A CA 1
ATOM 1686 C C . CYS A 1 208 ? -2.124 6.305 5.988 1.00 76.75 208 CYS A C 1
ATOM 1688 O O . CYS A 1 208 ? -1.013 6.505 6.481 1.00 76.75 208 CYS A O 1
ATOM 1690 N N . ASP A 1 209 ? -3.203 7.013 6.309 1.00 59.38 209 ASP A N 1
ATOM 1691 C CA . ASP A 1 209 ? -3.221 8.075 7.327 1.00 59.38 209 ASP A CA 1
ATOM 1692 C C . ASP A 1 209 ? -3.126 7.532 8.776 1.00 59.38 209 ASP A C 1
ATOM 1694 O O . ASP A 1 209 ? -3.408 8.200 9.768 1.00 59.38 209 ASP A O 1
ATOM 1698 N N . GLU A 1 210 ? -2.726 6.268 8.945 1.00 43.78 210 GLU A N 1
ATOM 1699 C CA . GLU A 1 210 ? -2.546 5.701 10.274 1.00 43.78 210 GLU A CA 1
ATOM 1700 C C . GLU A 1 210 ? -1.174 6.083 10.820 1.00 43.78 210 GLU A C 1
ATOM 1702 O O . GLU A 1 210 ? -0.150 5.529 10.428 1.00 43.78 210 GLU A O 1
ATOM 1707 N N . VAL A 1 211 ? -1.174 7.001 11.788 1.00 34.88 211 VAL A N 1
ATOM 1708 C CA . VAL A 1 211 ? -0.045 7.216 12.694 1.00 34.88 211 VAL A CA 1
ATOM 1709 C C . VAL A 1 211 ? 0.319 5.870 13.330 1.00 34.88 211 VAL A C 1
ATOM 1711 O O . VAL A 1 211 ? -0.352 5.400 14.252 1.00 34.88 211 VAL A O 1
ATOM 1714 N N . ILE A 1 212 ? 1.398 5.247 12.857 1.00 33.19 212 ILE A N 1
ATOM 1715 C CA . ILE A 1 212 ? 2.001 4.078 13.502 1.00 33.19 212 ILE A CA 1
ATOM 1716 C C . ILE A 1 212 ? 2.685 4.571 14.784 1.00 33.19 212 ILE A C 1
ATOM 1718 O O . ILE A 1 212 ? 3.890 4.809 14.828 1.00 33.19 212 ILE A O 1
ATOM 1722 N N . THR A 1 213 ? 1.926 4.753 15.864 1.00 28.45 213 THR A N 1
ATOM 1723 C CA . THR A 1 213 ? 2.502 4.730 17.211 1.00 28.45 213 THR A CA 1
ATOM 1724 C C . THR A 1 213 ? 2.604 3.283 17.663 1.00 28.45 213 THR A C 1
ATOM 1726 O O . THR A 1 213 ? 1.737 2.818 18.393 1.00 28.45 213 THR A O 1
ATOM 1729 N N . GLU A 1 214 ? 3.653 2.566 17.274 1.00 33.56 214 GLU A N 1
ATOM 1730 C CA . GLU A 1 214 ? 4.046 1.352 17.994 1.00 33.56 214 GLU A CA 1
ATOM 1731 C C . GLU A 1 214 ? 5.564 1.154 17.907 1.00 33.56 214 GLU A C 1
ATOM 1733 O O . GLU A 1 214 ? 6.128 0.697 16.918 1.00 33.56 214 GLU A O 1
ATOM 1738 N N . ILE A 1 215 ? 6.234 1.554 18.988 1.00 32.22 215 ILE A N 1
ATOM 1739 C CA . ILE A 1 215 ? 7.567 1.080 19.348 1.00 32.22 215 ILE A CA 1
ATOM 1740 C C . ILE A 1 215 ? 7.411 -0.421 19.612 1.00 32.22 215 ILE A C 1
ATOM 1742 O O . ILE A 1 215 ? 6.689 -0.792 20.540 1.00 32.22 215 ILE A O 1
ATOM 1746 N N . GLU A 1 216 ? 8.073 -1.278 18.831 1.00 33.41 216 GLU A N 1
ATOM 1747 C CA . GLU A 1 216 ? 8.201 -2.696 19.177 1.00 33.41 216 GLU A CA 1
ATOM 1748 C C . GLU A 1 216 ? 8.744 -2.809 20.609 1.00 33.41 216 GLU A C 1
ATOM 1750 O O . GLU A 1 216 ? 9.836 -2.336 20.940 1.00 33.41 216 GLU A O 1
ATOM 1755 N N . SER A 1 217 ? 7.941 -3.397 21.494 1.00 42.81 217 SER A N 1
ATOM 1756 C CA . SER A 1 217 ? 8.299 -3.581 22.893 1.00 42.81 217 SER A CA 1
ATOM 1757 C C . SER A 1 217 ? 9.515 -4.501 23.012 1.00 42.81 217 SER A C 1
ATOM 1759 O O . SER A 1 217 ? 9.471 -5.669 22.637 1.00 42.81 217 SER A O 1
ATOM 1761 N N . THR A 1 218 ? 10.595 -4.004 23.617 1.00 50.31 218 THR A N 1
ATOM 1762 C CA . THR A 1 218 ? 11.769 -4.811 23.994 1.00 50.31 218 THR A CA 1
ATOM 1763 C C . THR A 1 218 ? 11.524 -5.685 25.233 1.00 50.31 218 THR A C 1
ATOM 1765 O O . THR A 1 218 ? 12.478 -6.225 25.804 1.00 50.31 218 THR A O 1
ATOM 1768 N N . ASP A 1 219 ? 10.281 -5.786 25.717 1.00 64.38 219 ASP A N 1
ATOM 1769 C CA . ASP A 1 219 ? 9.955 -6.534 26.928 1.00 64.38 219 ASP A CA 1
ATOM 1770 C C . ASP A 1 219 ? 10.253 -8.030 26.737 1.00 64.38 219 ASP A C 1
ATOM 1772 O O . ASP A 1 219 ? 9.641 -8.723 25.929 1.00 64.38 219 ASP A O 1
ATOM 1776 N N . LYS A 1 220 ? 11.191 -8.554 27.533 1.00 84.31 220 LYS A N 1
ATOM 1777 C CA . LYS A 1 220 ? 11.398 -9.999 27.688 1.00 84.31 220 LYS A CA 1
ATOM 1778 C C . LYS A 1 220 ? 10.442 -10.550 28.741 1.00 84.31 220 LYS A C 1
ATOM 1780 O O . LYS A 1 220 ? 10.165 -9.880 29.738 1.00 84.31 220 LYS A O 1
ATOM 1785 N N . PHE A 1 221 ? 10.008 -11.792 28.578 1.00 87.38 221 PHE A N 1
ATOM 1786 C CA . PHE A 1 221 ? 9.088 -12.458 29.500 1.00 87.38 221 PHE A CA 1
ATOM 1787 C C . PHE A 1 221 ? 9.719 -13.681 30.168 1.00 87.38 221 PHE A C 1
ATOM 1789 O O . PHE A 1 221 ? 10.645 -14.290 29.637 1.00 87.38 221 PHE A O 1
ATOM 1796 N N . TRP A 1 222 ? 9.215 -14.030 31.349 1.00 91.19 222 TRP A N 1
ATOM 1797 C CA . TRP A 1 222 ? 9.650 -15.173 32.150 1.00 91.19 222 TRP A CA 1
ATOM 1798 C C . TRP A 1 222 ? 8.451 -15.873 32.794 1.00 91.19 222 TRP A C 1
ATOM 1800 O O . TRP A 1 222 ? 7.437 -15.234 33.074 1.00 91.19 222 TRP A O 1
ATOM 1810 N N . ILE A 1 223 ? 8.589 -17.163 33.103 1.00 91.19 223 ILE A N 1
ATOM 1811 C CA . ILE A 1 223 ? 7.606 -17.942 33.873 1.00 91.19 223 ILE A CA 1
ATOM 1812 C C . ILE A 1 223 ? 8.260 -18.375 35.174 1.00 91.19 223 ILE A C 1
ATOM 1814 O O . ILE A 1 223 ? 9.311 -19.006 35.137 1.00 91.19 223 ILE A O 1
ATOM 1818 N N . TYR A 1 224 ? 7.636 -18.111 36.316 1.00 90.38 224 TYR A N 1
ATOM 1819 C CA . TYR A 1 224 ? 7.988 -18.787 37.561 1.00 90.38 224 TYR A CA 1
ATOM 1820 C C . TYR A 1 224 ? 7.030 -19.945 37.808 1.00 90.38 224 TYR A C 1
ATOM 1822 O O . TYR A 1 224 ? 5.863 -19.736 38.136 1.00 90.38 224 TYR A O 1
ATOM 1830 N N . GLU A 1 225 ? 7.521 -21.168 37.650 1.00 89.00 225 GLU A N 1
ATOM 1831 C CA . GLU A 1 225 ? 6.784 -22.387 37.964 1.00 89.00 225 GLU A CA 1
ATOM 1832 C C . GLU A 1 225 ? 7.045 -22.773 39.424 1.00 89.00 225 GLU A C 1
ATOM 1834 O O . GLU A 1 225 ? 8.191 -23.001 39.805 1.00 89.00 225 GLU A O 1
ATOM 1839 N N . ASN A 1 226 ? 5.997 -22.871 40.242 1.00 83.31 226 ASN A N 1
ATOM 1840 C CA . ASN A 1 226 ? 6.065 -23.272 41.646 1.00 83.31 226 ASN A CA 1
ATOM 1841 C C . ASN A 1 226 ? 5.229 -24.538 41.878 1.00 83.31 226 ASN A C 1
ATOM 1843 O O . ASN A 1 226 ? 4.010 -24.535 41.699 1.00 83.31 226 ASN A O 1
ATOM 1847 N N . TRP A 1 227 ? 5.883 -25.619 42.304 1.00 79.44 227 TRP A N 1
ATOM 1848 C CA . TRP A 1 227 ? 5.248 -26.922 42.545 1.00 79.44 227 TRP A CA 1
ATOM 1849 C C . TRP A 1 227 ? 4.997 -27.232 44.028 1.00 79.44 227 TRP A C 1
ATOM 1851 O O . TRP A 1 227 ? 4.417 -28.272 44.330 1.00 79.44 227 TRP A O 1
ATOM 1861 N N . VAL A 1 228 ? 5.406 -26.356 44.957 1.00 69.38 228 VAL A N 1
ATOM 1862 C CA . VAL A 1 228 ? 5.220 -26.554 46.411 1.00 69.38 228 VAL A CA 1
ATOM 1863 C C . VAL A 1 228 ? 4.039 -25.745 46.953 1.00 69.38 228 VAL A C 1
ATOM 1865 O O . VAL A 1 228 ? 3.293 -26.241 47.792 1.00 69.38 228 VAL A O 1
ATOM 1868 N N . ALA A 1 229 ? 3.837 -24.518 46.468 1.00 57.25 229 ALA A N 1
ATOM 1869 C CA . ALA A 1 229 ? 2.741 -23.644 46.879 1.00 57.25 229 ALA A CA 1
ATOM 1870 C C . ALA A 1 229 ? 1.739 -23.467 45.729 1.00 57.25 229 ALA A C 1
ATOM 1872 O O . ALA A 1 229 ? 2.090 -22.948 44.672 1.00 57.25 229 ALA A O 1
ATOM 1873 N N . GLU A 1 230 ? 0.489 -23.882 45.950 1.00 64.75 230 GLU A N 1
ATOM 1874 C CA . GLU A 1 230 ? -0.663 -23.701 45.043 1.00 64.75 230 GLU A CA 1
ATOM 1875 C C . GLU A 1 230 ? -0.553 -24.339 43.643 1.00 64.75 230 GLU A C 1
ATOM 1877 O O . GLU A 1 230 ? -1.483 -24.173 42.865 1.00 64.75 230 GLU A O 1
ATOM 1882 N N . LYS A 1 231 ? 0.527 -25.075 43.319 1.00 77.88 231 LYS A N 1
ATOM 1883 C CA . LYS A 1 231 ? 0.779 -25.650 41.980 1.00 77.88 231 LYS A CA 1
ATOM 1884 C C . LYS A 1 231 ? 0.488 -24.627 40.868 1.00 77.88 231 LYS A C 1
ATOM 1886 O O . LYS A 1 231 ? -0.435 -24.793 40.077 1.00 77.88 231 LYS A O 1
ATOM 1891 N N . LYS A 1 232 ? 1.263 -23.545 40.809 1.00 84.19 232 LYS A N 1
ATOM 1892 C CA . LYS A 1 232 ? 1.006 -22.431 39.881 1.00 84.19 232 LYS A CA 1
ATOM 1893 C C . LYS A 1 232 ? 2.212 -22.076 39.030 1.00 84.19 232 LYS A C 1
ATOM 1895 O O . LYS A 1 232 ? 3.353 -22.235 39.462 1.00 84.19 232 LYS A O 1
ATOM 1900 N N . ALA A 1 233 ? 1.944 -21.539 37.850 1.00 89.19 233 ALA A N 1
ATOM 1901 C CA . ALA A 1 233 ? 2.920 -20.883 36.997 1.00 89.19 233 ALA A CA 1
ATOM 1902 C C . ALA A 1 233 ? 2.549 -19.404 36.886 1.00 89.19 233 ALA A C 1
ATOM 1904 O O . ALA A 1 233 ? 1.389 -19.081 36.654 1.00 89.19 233 ALA A O 1
ATOM 1905 N N . VAL A 1 234 ? 3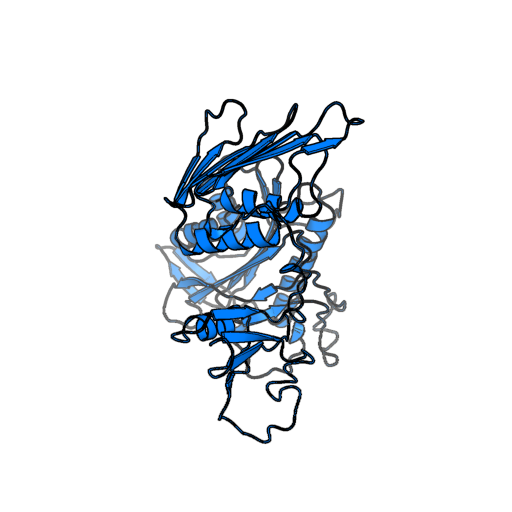.498 -18.493 37.090 1.00 90.50 234 VAL A N 1
ATOM 1906 C CA . VAL A 1 234 ? 3.235 -17.050 37.011 1.00 90.50 234 VAL A CA 1
ATOM 1907 C C . VAL A 1 234 ? 4.067 -16.435 35.896 1.00 90.50 234 VAL A C 1
ATOM 1909 O O . VAL A 1 234 ? 5.287 -16.569 35.906 1.00 90.50 234 VAL A O 1
ATOM 1912 N N . ILE A 1 235 ? 3.421 -15.751 34.954 1.00 90.81 235 ILE A N 1
ATOM 1913 C CA . ILE A 1 235 ? 4.082 -15.014 33.872 1.00 90.81 235 ILE A CA 1
ATOM 1914 C C . ILE A 1 235 ? 4.498 -13.629 34.381 1.00 90.81 235 ILE A C 1
ATOM 1916 O O . ILE A 1 235 ? 3.712 -12.915 35.013 1.00 90.81 235 ILE A O 1
ATOM 1920 N N . HIS A 1 236 ? 5.737 -13.241 34.094 1.00 90.88 236 HIS A N 1
ATOM 1921 C CA . HIS A 1 236 ? 6.334 -11.966 34.473 1.00 90.88 236 HIS A CA 1
ATOM 1922 C C . HIS A 1 236 ? 6.986 -11.268 33.275 1.00 90.88 236 HIS A C 1
ATOM 1924 O O . HIS A 1 236 ? 7.606 -11.917 32.434 1.00 90.88 236 HIS A O 1
ATOM 1930 N N . LYS A 1 237 ? 6.951 -9.930 33.267 1.00 86.69 237 LYS A N 1
ATOM 1931 C CA . LYS A 1 237 ? 7.905 -9.113 32.502 1.00 86.69 237 LYS A CA 1
ATOM 1932 C C . LYS A 1 237 ? 9.281 -9.157 33.172 1.00 86.69 237 LYS A C 1
ATOM 1934 O O . LYS A 1 237 ? 9.370 -9.175 34.402 1.00 86.69 237 LYS A O 1
ATOM 1939 N N . ALA A 1 238 ? 10.356 -9.142 32.392 1.00 85.00 238 ALA A N 1
ATOM 1940 C CA . ALA A 1 238 ? 11.722 -9.308 32.888 1.00 85.00 238 ALA A CA 1
ATOM 1941 C C . ALA A 1 238 ? 12.136 -8.223 33.896 1.00 85.00 238 ALA A C 1
ATOM 1943 O O . ALA A 1 238 ? 12.760 -8.537 34.910 1.00 85.00 238 ALA A O 1
ATOM 1944 N N . ASN A 1 239 ? 11.711 -6.979 33.670 1.00 83.25 239 ASN A N 1
ATOM 1945 C CA . ASN A 1 239 ? 11.955 -5.824 34.542 1.00 83.25 239 ASN A CA 1
ATOM 1946 C C . ASN A 1 239 ? 11.059 -5.770 35.797 1.00 83.25 239 ASN A C 1
ATOM 1948 O O . ASN A 1 239 ? 11.180 -4.848 36.601 1.00 83.25 239 ASN A O 1
ATOM 1952 N N . CYS A 1 240 ? 10.161 -6.739 35.994 1.00 85.25 240 CYS A N 1
ATOM 1953 C CA . CYS A 1 240 ? 9.317 -6.796 37.180 1.00 85.25 240 CYS A CA 1
ATOM 1954 C C . CYS A 1 240 ? 10.159 -7.002 38.442 1.00 85.25 240 CYS A C 1
ATOM 1956 O O . CYS A 1 240 ? 10.989 -7.910 38.486 1.00 85.25 240 CYS A O 1
ATOM 1958 N N . SER A 1 241 ? 9.869 -6.245 39.503 1.00 83.94 241 SER A N 1
ATOM 1959 C CA . SER A 1 241 ? 10.561 -6.330 40.800 1.00 83.94 241 SER A CA 1
ATOM 1960 C C . SER A 1 241 ? 10.482 -7.709 41.465 1.00 83.94 241 SER A C 1
ATOM 1962 O O . SER A 1 241 ? 11.309 -8.030 42.316 1.00 83.94 241 SER A O 1
ATOM 1964 N N . TYR A 1 242 ? 9.510 -8.541 41.070 1.00 84.44 242 TYR A N 1
ATOM 1965 C CA . TYR A 1 242 ? 9.390 -9.933 41.510 1.00 84.44 242 TYR A CA 1
ATOM 1966 C C . TYR A 1 242 ? 10.196 -10.925 40.659 1.00 84.44 242 TYR A C 1
ATOM 1968 O O . TYR A 1 242 ? 10.496 -12.020 41.129 1.00 84.44 242 TYR A O 1
ATOM 1976 N N . CYS A 1 243 ? 10.529 -10.553 39.421 1.00 88.25 243 CYS A N 1
ATOM 1977 C CA . CYS A 1 243 ? 11.230 -11.386 38.446 1.00 88.25 243 CYS A CA 1
ATOM 1978 C C . CYS A 1 243 ? 12.724 -11.076 38.400 1.00 88.25 243 CYS A C 1
ATOM 1980 O O . CYS A 1 243 ? 13.533 -11.994 38.502 1.00 88.25 243 CYS A O 1
ATOM 1982 N N . ASN A 1 244 ? 13.094 -9.799 38.274 1.00 85.56 244 ASN A N 1
ATOM 1983 C CA . ASN A 1 244 ? 14.478 -9.333 38.168 1.00 85.56 244 ASN A CA 1
ATOM 1984 C C . ASN A 1 244 ? 15.288 -10.146 37.140 1.00 85.56 244 ASN A C 1
ATOM 1986 O O . ASN A 1 244 ? 16.338 -10.692 37.464 1.00 85.56 244 ASN A O 1
ATOM 1990 N N . ASN A 1 245 ? 14.780 -10.269 35.909 1.00 86.06 245 ASN A N 1
ATOM 1991 C CA . ASN A 1 245 ? 15.367 -11.091 34.841 1.00 86.06 245 ASN A CA 1
ATOM 1992 C C . ASN A 1 245 ? 15.557 -12.575 35.228 1.00 86.06 245 ASN A C 1
ATOM 1994 O O . ASN A 1 245 ? 16.616 -13.151 34.993 1.00 86.06 245 ASN A O 1
ATOM 1998 N N . GLY A 1 246 ? 14.551 -13.184 35.863 1.00 85.19 246 GLY A N 1
ATOM 1999 C CA . GLY A 1 246 ? 14.574 -14.596 36.262 1.00 85.19 246 GLY A CA 1
ATOM 2000 C C . GLY A 1 246 ? 15.371 -14.893 37.540 1.00 85.19 246 GLY A C 1
ATOM 2001 O O . GLY A 1 246 ? 15.634 -16.055 37.844 1.00 85.19 246 GLY A O 1
ATOM 2002 N N . GLN A 1 247 ? 15.767 -13.868 38.302 1.00 82.31 247 GLN A N 1
ATOM 2003 C CA . GLN A 1 247 ? 16.532 -14.024 39.548 1.00 82.31 247 GLN A CA 1
ATOM 2004 C C . GLN A 1 247 ? 15.641 -14.130 40.797 1.00 82.31 247 GLN A C 1
ATOM 2006 O O . GLN A 1 247 ? 16.069 -14.669 41.819 1.00 82.31 247 GLN A O 1
ATOM 2011 N N . GLY A 1 248 ? 14.396 -13.652 40.728 1.00 82.25 248 GLY A N 1
ATOM 2012 C CA . GLY A 1 248 ? 13.486 -13.578 41.872 1.00 82.25 248 GLY A CA 1
ATOM 2013 C C . GLY A 1 248 ? 13.862 -12.488 42.888 1.00 82.25 248 GLY A C 1
ATOM 2014 O O . GLY A 1 248 ? 14.741 -11.661 42.652 1.00 82.25 248 GLY A O 1
ATOM 2015 N N . THR A 1 249 ? 13.171 -12.453 44.031 1.00 77.81 249 THR A N 1
ATOM 2016 C CA . THR A 1 249 ? 13.347 -11.419 45.078 1.00 77.81 249 THR A CA 1
ATOM 2017 C C . THR A 1 249 ? 14.326 -11.800 46.190 1.00 77.81 249 THR A C 1
ATOM 2019 O O . THR A 1 249 ? 14.711 -10.944 46.983 1.00 77.81 249 THR A O 1
ATOM 2022 N N . GLN A 1 250 ? 14.733 -13.069 46.289 1.00 67.25 250 GLN A N 1
ATOM 2023 C CA . GLN A 1 250 ? 15.604 -13.563 47.360 1.00 67.25 250 GLN A CA 1
ATOM 2024 C C . GLN A 1 250 ? 16.744 -14.423 46.807 1.00 67.25 250 GLN A C 1
ATOM 2026 O O . GLN A 1 250 ? 16.542 -15.218 45.892 1.00 67.25 250 GLN A O 1
ATOM 2031 N N . LYS A 1 251 ? 17.936 -14.335 47.421 1.00 57.28 251 LYS A N 1
ATOM 2032 C CA . LYS A 1 251 ? 19.027 -15.294 47.175 1.00 57.28 251 LYS A CA 1
ATOM 2033 C C . LYS A 1 251 ? 18.551 -16.686 47.587 1.00 57.28 251 LYS A C 1
ATOM 2035 O O . LYS A 1 251 ? 18.300 -16.948 48.762 1.00 57.28 251 LYS A O 1
ATOM 2040 N N . ASN A 1 252 ? 18.395 -17.551 46.595 1.00 53.62 252 ASN A N 1
ATOM 2041 C CA . ASN A 1 252 ? 17.670 -18.809 46.679 1.00 53.62 252 ASN A CA 1
ATOM 2042 C C . ASN A 1 252 ? 18.380 -19.834 47.597 1.00 53.62 252 ASN A C 1
ATOM 2044 O O . ASN A 1 252 ? 19.131 -20.683 47.125 1.00 53.62 252 ASN A O 1
ATOM 2048 N N . LYS A 1 253 ? 18.154 -19.771 48.921 1.00 52.59 253 LYS A N 1
ATOM 2049 C CA . LYS A 1 253 ? 18.751 -20.694 49.919 1.00 52.59 253 LYS A CA 1
ATOM 2050 C C . LYS A 1 253 ? 18.369 -22.171 49.707 1.00 52.59 253 LYS A C 1
ATOM 2052 O O . LYS A 1 253 ? 19.002 -23.043 50.291 1.00 52.59 253 LYS A O 1
ATOM 2057 N N . LEU A 1 254 ? 17.347 -22.452 48.893 1.00 55.94 254 LEU A N 1
ATOM 2058 C CA . LEU A 1 254 ? 16.810 -23.795 48.632 1.00 55.94 254 LEU A CA 1
ATOM 2059 C C . LEU A 1 254 ? 16.962 -24.251 47.165 1.00 55.94 254 LEU A C 1
ATOM 2061 O O . LEU A 1 254 ? 16.543 -25.361 46.839 1.00 55.94 254 LEU A O 1
ATOM 2065 N N . GLY A 1 255 ? 17.575 -23.443 46.289 1.00 62.03 255 GLY A N 1
ATOM 2066 C CA . GLY A 1 255 ? 17.775 -23.776 44.871 1.00 62.03 255 GLY A CA 1
ATOM 2067 C C . GLY A 1 255 ? 16.470 -24.113 44.130 1.00 62.03 255 GLY A C 1
ATOM 2068 O O . GLY A 1 255 ? 15.437 -23.482 44.349 1.00 62.03 255 GLY A O 1
ATOM 2069 N N . ASN A 1 256 ? 16.498 -25.147 43.285 1.00 63.44 256 ASN A N 1
ATOM 2070 C CA . ASN A 1 256 ? 15.338 -25.633 42.525 1.00 63.44 256 ASN A CA 1
ATOM 2071 C C . ASN A 1 256 ? 14.504 -26.648 43.321 1.00 63.44 256 ASN A C 1
ATOM 2073 O O . ASN A 1 256 ? 14.080 -27.653 42.767 1.00 63.44 256 ASN A O 1
ATOM 2077 N N . LYS A 1 257 ? 14.322 -26.472 44.634 1.00 65.12 257 LYS A N 1
ATOM 2078 C CA . LYS A 1 257 ? 13.456 -27.374 45.421 1.00 65.12 257 LYS A CA 1
ATOM 2079 C C . LYS A 1 257 ? 11.990 -26.948 45.425 1.00 65.12 257 LYS A C 1
ATOM 2081 O O . LYS A 1 257 ? 11.126 -27.805 45.570 1.00 65.12 257 LYS A O 1
ATOM 2086 N N . ASN A 1 258 ? 11.714 -25.658 45.224 1.00 72.94 258 ASN A N 1
ATOM 2087 C CA . ASN A 1 258 ? 10.368 -25.088 45.372 1.00 72.94 258 ASN A CA 1
ATOM 2088 C C . ASN A 1 258 ? 9.752 -24.574 44.062 1.00 72.94 258 ASN A C 1
ATOM 2090 O O . ASN A 1 258 ? 8.556 -24.300 44.009 1.00 72.94 258 ASN A O 1
ATOM 2094 N N . GLY A 1 259 ? 10.564 -24.414 43.023 1.00 81.31 259 GLY A N 1
ATOM 2095 C CA . GLY A 1 259 ? 10.144 -23.867 41.745 1.00 81.31 259 GLY A CA 1
ATOM 2096 C C . GLY A 1 259 ? 11.330 -23.585 40.831 1.00 81.31 259 GLY A C 1
ATOM 2097 O O . GLY A 1 259 ? 12.484 -23.725 41.249 1.00 81.31 259 GLY A O 1
ATOM 2098 N N . ARG A 1 260 ? 11.049 -23.162 39.598 1.00 87.88 260 ARG A N 1
ATOM 2099 C CA . ARG A 1 260 ? 12.057 -22.734 38.618 1.00 87.88 260 ARG A CA 1
ATOM 2100 C C . ARG A 1 260 ? 11.559 -21.571 37.770 1.00 87.88 260 ARG A C 1
ATOM 2102 O O . ARG A 1 260 ? 10.360 -21.422 37.552 1.00 87.88 260 ARG A O 1
ATOM 2109 N N . TRP A 1 261 ? 12.503 -20.781 37.275 1.00 89.88 261 TRP A N 1
ATOM 2110 C CA . TRP A 1 261 ? 12.251 -19.773 36.252 1.00 89.88 261 TRP A CA 1
ATOM 2111 C C . TRP A 1 261 ? 12.461 -20.373 34.856 1.00 89.88 261 TRP A C 1
ATOM 2113 O O . TRP A 1 261 ? 13.422 -21.111 34.648 1.00 89.88 261 TRP A O 1
ATOM 2123 N N . HIS A 1 262 ? 11.586 -20.037 33.913 1.00 87.25 262 HIS A N 1
ATOM 2124 C CA . HIS A 1 262 ? 11.698 -20.357 32.488 1.00 87.25 262 HIS A CA 1
ATOM 2125 C C . HIS A 1 262 ? 11.795 -19.066 31.681 1.00 87.25 262 HIS A C 1
ATOM 2127 O O . HIS A 1 262 ? 11.058 -18.121 31.972 1.00 87.25 262 HIS A O 1
ATOM 2133 N N . GLY A 1 263 ? 12.667 -19.034 30.676 1.00 87.69 263 GLY A N 1
ATOM 2134 C CA . GLY A 1 263 ? 12.902 -17.866 29.826 1.00 87.69 263 GLY A CA 1
ATOM 2135 C C . GLY A 1 263 ? 14.393 -17.520 29.683 1.00 87.69 263 GLY A C 1
ATOM 2136 O O . GLY A 1 263 ? 15.244 -18.324 30.080 1.00 87.69 263 GLY A O 1
ATOM 2137 N N . PRO A 1 264 ? 14.717 -16.334 29.131 1.00 86.62 264 PRO A N 1
ATOM 2138 C CA . PRO A 1 264 ? 13.775 -15.301 28.684 1.00 86.62 264 PRO A CA 1
ATOM 2139 C C . PRO A 1 264 ? 13.058 -15.670 27.374 1.00 86.62 264 PRO A C 1
ATOM 2141 O O . PRO A 1 264 ? 13.644 -16.320 26.514 1.00 86.62 264 PRO A O 1
ATOM 2144 N N . PHE A 1 265 ? 11.824 -15.193 27.213 1.00 82.50 265 PHE A N 1
ATOM 2145 C CA . PHE A 1 265 ? 11.030 -15.261 25.978 1.00 82.50 265 PHE A CA 1
ATOM 2146 C C . PHE A 1 265 ? 10.892 -13.869 25.352 1.00 82.50 265 PHE A C 1
ATOM 2148 O O . PHE A 1 265 ? 10.967 -12.858 26.059 1.00 82.50 265 PHE A O 1
ATOM 2155 N N . ASN A 1 266 ? 10.713 -13.810 24.035 1.00 78.69 266 ASN A N 1
ATOM 2156 C CA . ASN A 1 266 ? 10.751 -12.570 23.256 1.00 78.69 266 ASN A CA 1
ATOM 2157 C C . ASN A 1 266 ? 9.378 -11.929 23.042 1.00 78.69 266 ASN A C 1
ATOM 2159 O O . ASN A 1 266 ? 9.319 -10.778 22.629 1.00 78.69 266 ASN A O 1
ATOM 2163 N N . SER A 1 267 ? 8.298 -12.660 23.308 1.00 68.81 267 SER A N 1
ATOM 2164 C CA . SER A 1 267 ? 6.925 -12.185 23.145 1.00 68.81 267 SER A CA 1
ATOM 2165 C C . SER A 1 267 ? 6.014 -12.751 24.232 1.00 68.81 267 SER A C 1
ATOM 2167 O O . SER A 1 267 ? 6.357 -13.728 24.911 1.00 68.81 267 SER A O 1
ATOM 2169 N N . TYR A 1 268 ? 4.848 -12.127 24.403 1.00 71.25 268 TYR A N 1
ATOM 2170 C CA . TYR A 1 268 ? 3.845 -12.614 25.344 1.00 71.25 268 TYR A CA 1
ATOM 2171 C C . TYR A 1 268 ? 3.220 -13.935 24.848 1.00 71.25 268 TYR A C 1
ATOM 2173 O O . TYR A 1 268 ? 2.945 -14.842 25.631 1.00 71.25 268 TYR A O 1
ATOM 2181 N N . GLU A 1 269 ? 3.053 -14.082 23.537 1.00 67.38 269 GLU A N 1
ATOM 2182 C CA . GLU A 1 269 ? 2.497 -15.267 22.885 1.00 67.38 269 GLU A CA 1
ATOM 2183 C C . GLU A 1 269 ? 3.386 -16.492 23.130 1.00 67.38 269 GLU A C 1
ATOM 2185 O O . GLU A 1 269 ? 2.899 -17.549 23.533 1.00 67.38 269 GLU A O 1
ATOM 2190 N N . GLU A 1 270 ? 4.702 -16.331 22.966 1.00 74.06 270 GLU A N 1
ATOM 2191 C CA . GLU A 1 270 ? 5.689 -17.385 23.206 1.00 74.06 270 GLU A CA 1
ATOM 2192 C C . GLU A 1 270 ? 5.659 -17.865 24.664 1.00 74.06 270 GLU A C 1
ATOM 2194 O O . GLU A 1 270 ? 5.571 -19.067 24.929 1.00 74.06 270 GLU A O 1
ATOM 2199 N N . VAL A 1 271 ? 5.665 -16.936 25.629 1.00 81.69 271 VAL A N 1
ATOM 2200 C CA . VAL A 1 271 ? 5.632 -17.300 27.054 1.00 81.69 271 VAL A CA 1
ATOM 2201 C C . VAL A 1 271 ? 4.296 -17.930 27.456 1.00 81.69 271 VAL A C 1
ATOM 2203 O O . VAL A 1 271 ? 4.269 -18.813 28.314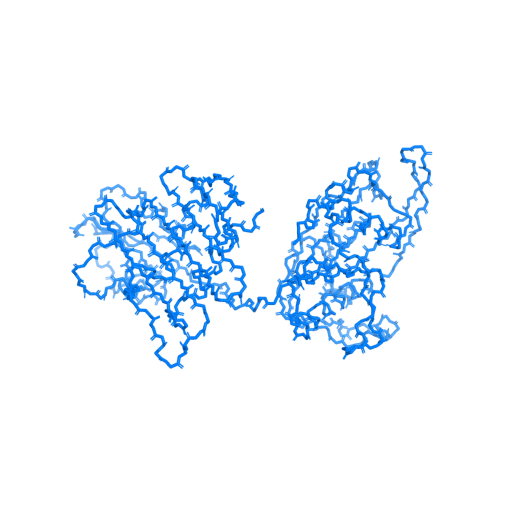 1.00 81.69 271 VAL A O 1
ATOM 2206 N N . LYS A 1 272 ? 3.185 -17.521 26.831 1.00 79.94 272 LYS A N 1
ATOM 2207 C CA . LYS A 1 272 ? 1.849 -18.039 27.132 1.00 79.94 272 LYS A CA 1
ATOM 2208 C C . LYS A 1 272 ? 1.680 -19.481 26.658 1.00 79.94 272 LYS A C 1
ATOM 2210 O O . LYS A 1 272 ? 1.204 -20.305 27.434 1.00 79.94 272 LYS A O 1
ATOM 2215 N N . VAL A 1 273 ? 2.163 -19.809 25.456 1.00 75.38 273 VAL A N 1
ATOM 2216 C CA . VAL A 1 273 ? 2.186 -21.190 24.938 1.00 75.38 273 VAL A CA 1
ATOM 2217 C C . VAL A 1 273 ? 2.979 -22.112 25.866 1.00 75.38 273 VAL A C 1
ATOM 2219 O O . VAL A 1 273 ? 2.512 -23.198 26.207 1.00 75.38 273 VAL A O 1
ATOM 2222 N N . VAL A 1 274 ? 4.161 -21.676 26.316 1.00 79.50 274 VAL A N 1
ATOM 2223 C CA . VAL A 1 274 ? 4.995 -22.480 27.222 1.00 79.50 274 VAL A CA 1
ATOM 2224 C C . VAL A 1 274 ? 4.346 -22.626 28.598 1.00 79.50 274 VAL A C 1
ATOM 2226 O O . VAL A 1 274 ? 4.385 -23.712 29.172 1.00 79.50 274 VAL A O 1
ATOM 2229 N N . ALA A 1 275 ? 3.731 -21.565 29.128 1.00 83.81 275 ALA A N 1
ATOM 2230 C CA . ALA A 1 275 ? 3.062 -21.609 30.424 1.00 83.81 275 ALA A CA 1
ATOM 2231 C C . ALA A 1 275 ? 1.835 -22.530 30.414 1.00 83.81 275 ALA A C 1
ATOM 2233 O O . ALA A 1 275 ? 1.677 -23.327 31.337 1.00 83.81 275 ALA A O 1
ATOM 2234 N N . ASP A 1 276 ? 1.004 -22.456 29.372 1.00 80.62 276 ASP A N 1
ATOM 2235 C CA . ASP A 1 276 ? -0.203 -23.280 29.235 1.00 80.62 276 ASP A CA 1
ATOM 2236 C C . ASP A 1 276 ? 0.132 -24.760 28.959 1.00 80.62 276 ASP A C 1
ATOM 2238 O O . ASP A 1 276 ? -0.681 -25.641 29.233 1.00 80.62 276 ASP A O 1
ATOM 2242 N N . GLY A 1 277 ? 1.347 -25.050 28.476 1.00 82.00 277 GLY A N 1
ATOM 2243 C CA . GLY A 1 277 ? 1.879 -26.408 28.330 1.00 82.00 277 GLY A CA 1
ATOM 2244 C C . GLY A 1 277 ? 2.395 -27.049 29.627 1.00 82.00 277 GLY A C 1
ATOM 2245 O O . GLY A 1 277 ? 2.824 -28.202 29.596 1.00 82.00 277 GLY A O 1
ATOM 2246 N N . LEU A 1 278 ? 2.392 -26.340 30.765 1.00 85.00 278 LEU A N 1
ATOM 2247 C CA . LEU A 1 278 ? 2.813 -26.901 32.053 1.00 85.00 278 LEU A CA 1
ATOM 2248 C C . LEU A 1 278 ? 1.684 -27.734 32.681 1.00 85.00 278 LEU A C 1
ATOM 2250 O O . LEU A 1 278 ? 0.663 -27.202 33.114 1.00 85.00 278 LEU A O 1
ATOM 2254 N N . GLU A 1 279 ? 1.894 -29.047 32.784 1.00 79.81 279 GLU A N 1
ATOM 2255 C CA . GLU A 1 279 ? 0.925 -29.976 33.379 1.00 79.81 279 GLU A CA 1
ATOM 2256 C C . GLU A 1 279 ? 0.666 -29.689 34.870 1.00 79.81 279 GLU A C 1
ATOM 2258 O O . GLU A 1 279 ? 1.583 -29.397 35.645 1.00 79.81 279 GLU A O 1
ATOM 2263 N N . ASP A 1 280 ? -0.595 -29.821 35.296 1.00 80.94 280 ASP A N 1
ATOM 2264 C CA . ASP A 1 280 ? -1.040 -29.627 36.682 1.00 80.94 280 ASP A CA 1
ATOM 2265 C C . ASP A 1 280 ? -0.651 -28.269 37.292 1.00 80.94 280 ASP A C 1
ATOM 2267 O O . ASP A 1 280 ? -0.298 -28.192 38.480 1.00 80.94 280 ASP A O 1
ATOM 2271 N N . ARG A 1 281 ? -0.674 -27.188 36.501 1.00 79.69 281 ARG A N 1
ATOM 2272 C CA . ARG A 1 281 ? -0.412 -25.828 36.989 1.00 79.69 281 ARG A CA 1
ATOM 2273 C C . ARG A 1 281 ? -1.520 -24.857 36.612 1.00 79.69 281 ARG A C 1
ATOM 2275 O O . ARG A 1 281 ? -1.932 -24.780 35.462 1.00 79.69 281 ARG A O 1
ATOM 2282 N N . GLU A 1 282 ? -1.949 -24.043 37.571 1.00 83.44 282 GLU A N 1
ATOM 2283 C CA . GLU A 1 282 ? -2.738 -22.851 37.257 1.00 83.44 282 GLU A CA 1
ATOM 2284 C C . GLU A 1 282 ? -1.803 -21.752 36.731 1.00 83.44 282 GLU A C 1
ATOM 2286 O O . GLU A 1 282 ? -0.902 -21.302 37.448 1.00 83.44 282 GLU A O 1
ATOM 2291 N N . VAL A 1 283 ? -2.004 -21.316 35.485 1.00 84.00 283 VAL A N 1
ATOM 2292 C CA . VAL A 1 283 ? -1.240 -20.216 34.884 1.00 84.00 283 VAL A CA 1
ATOM 2293 C C . VAL A 1 283 ? -1.862 -18.883 35.280 1.00 84.00 283 VAL A C 1
ATOM 2295 O O . VAL A 1 283 ? -3.026 -18.611 34.992 1.00 84.00 283 VAL A O 1
ATOM 2298 N N . ARG A 1 284 ? -1.073 -18.025 35.921 1.00 84.50 284 ARG A N 1
ATOM 2299 C CA . ARG A 1 284 ? -1.460 -16.678 36.345 1.00 84.50 284 ARG A CA 1
ATOM 2300 C C . ARG A 1 284 ? -0.532 -15.640 35.737 1.00 84.50 284 ARG A C 1
ATOM 2302 O O . ARG A 1 284 ? 0.626 -15.910 35.435 1.00 84.50 284 ARG A O 1
ATOM 2309 N N . GLU A 1 285 ? -1.013 -14.412 35.649 1.00 84.19 285 GLU A N 1
ATOM 2310 C CA . GLU A 1 285 ? -0.167 -13.264 35.341 1.00 84.19 285 GLU A CA 1
ATOM 2311 C C . GLU A 1 285 ? 0.239 -12.539 36.619 1.00 84.19 285 GLU A C 1
ATOM 2313 O O . GLU A 1 285 ? -0.531 -12.428 37.582 1.00 84.19 285 GLU A O 1
ATOM 2318 N N . CYS A 1 286 ? 1.472 -12.040 36.653 1.00 82.94 286 CYS A N 1
ATOM 2319 C CA . CYS A 1 286 ? 1.925 -11.229 37.767 1.00 82.94 286 CYS A CA 1
ATOM 2320 C C . CYS A 1 286 ? 1.099 -9.939 37.844 1.00 82.94 286 CYS A C 1
ATOM 2322 O O . CYS A 1 286 ? 1.109 -9.121 36.927 1.00 82.94 286 CYS A O 1
ATOM 2324 N N . ARG A 1 287 ? 0.458 -9.708 38.993 1.00 73.00 287 ARG A N 1
ATOM 2325 C CA . ARG A 1 287 ? -0.381 -8.523 39.252 1.00 73.00 287 ARG A CA 1
ATOM 2326 C C . ARG A 1 287 ? 0.349 -7.190 39.063 1.00 73.00 287 ARG A C 1
ATOM 2328 O O . ARG A 1 287 ? -0.271 -6.204 38.699 1.00 73.00 287 ARG A O 1
ATOM 2335 N N . SER A 1 288 ? 1.659 -7.166 39.316 1.00 77.88 288 SER A N 1
ATOM 2336 C CA . SER A 1 288 ? 2.500 -5.982 39.085 1.00 77.88 288 SER A CA 1
ATOM 2337 C C . SER A 1 288 ? 2.820 -5.784 37.599 1.00 77.88 288 SER A C 1
ATOM 2339 O O . SER A 1 288 ? 2.993 -4.662 37.141 1.00 77.88 288 SER A O 1
ATOM 2341 N N . CYS A 1 289 ? 2.875 -6.875 36.827 1.00 77.81 289 CYS A N 1
ATOM 2342 C CA . CYS A 1 289 ? 3.100 -6.825 35.383 1.00 77.81 289 CYS A CA 1
ATOM 2343 C C . CYS A 1 289 ? 1.835 -6.478 34.597 1.00 77.81 289 CYS A C 1
ATOM 2345 O O . CYS A 1 289 ? 1.964 -5.899 33.521 1.00 77.81 289 CYS A O 1
ATOM 2347 N N . ASN A 1 290 ? 0.651 -6.824 35.116 1.00 65.56 290 ASN A N 1
ATOM 2348 C CA . ASN A 1 290 ? -0.628 -6.542 34.468 1.00 65.56 290 ASN A CA 1
ATOM 2349 C C . ASN A 1 290 ? -1.710 -6.083 35.480 1.00 65.56 290 ASN A C 1
ATOM 2351 O O . ASN A 1 290 ? -2.499 -6.896 35.974 1.00 65.56 290 ASN A O 1
ATOM 2355 N N . PRO A 1 291 ? -1.741 -4.782 35.837 1.00 50.06 291 PRO A N 1
ATOM 2356 C CA . PRO A 1 291 ? -2.621 -4.249 36.883 1.00 50.06 291 PRO A CA 1
ATOM 2357 C C . PRO A 1 291 ? -4.117 -4.227 36.521 1.00 50.06 291 PRO A C 1
ATOM 2359 O O . PRO A 1 291 ? -4.957 -4.135 37.416 1.00 50.06 291 PRO A O 1
ATOM 2362 N N . SER A 1 292 ? -4.469 -4.302 35.233 1.00 44.41 292 SER A N 1
ATOM 2363 C CA . SER A 1 292 ? -5.852 -4.219 34.728 1.00 44.41 292 SER A CA 1
ATOM 2364 C C . SER A 1 292 ? -6.688 -5.476 34.990 1.00 44.41 292 SER A C 1
ATOM 2366 O O . SER A 1 292 ? -7.910 -5.414 34.909 1.00 44.41 292 SER A O 1
ATOM 2368 N N . ILE A 1 293 ? -6.067 -6.593 35.382 1.00 50.66 293 ILE A N 1
ATOM 2369 C CA . ILE A 1 293 ? -6.763 -7.861 35.661 1.00 50.66 293 ILE A CA 1
ATOM 2370 C C . ILE A 1 293 ? -7.466 -7.867 37.039 1.00 50.66 293 ILE A C 1
ATOM 2372 O O . ILE A 1 293 ? -8.270 -8.753 37.308 1.00 50.66 293 ILE A O 1
ATOM 2376 N N . ASN A 1 294 ? -7.230 -6.890 37.929 1.00 43.94 294 ASN A N 1
ATOM 2377 C CA . ASN A 1 294 ? -7.858 -6.873 39.262 1.00 43.94 294 ASN A CA 1
ATOM 2378 C C . ASN A 1 294 ? -8.437 -5.509 39.673 1.00 43.94 294 ASN A C 1
ATOM 2380 O O . ASN A 1 294 ? -7.855 -4.784 40.481 1.00 43.94 294 ASN A O 1
ATOM 2384 N N . LYS A 1 295 ? -9.656 -5.223 39.208 1.00 38.50 295 LYS A N 1
ATOM 2385 C CA . LYS A 1 295 ? -10.646 -4.477 39.998 1.00 38.50 295 LYS A CA 1
ATOM 2386 C C . LYS A 1 295 ? -11.923 -5.315 40.103 1.00 38.50 295 LYS A C 1
ATOM 2388 O O . LYS A 1 295 ? -12.591 -5.559 39.106 1.00 38.50 295 LYS A O 1
ATOM 2393 N N . ASP A 1 296 ? -12.216 -5.773 41.317 1.00 35.91 296 ASP A N 1
ATOM 2394 C CA . ASP A 1 296 ? -13.393 -6.568 41.685 1.00 35.91 296 ASP A CA 1
ATOM 2395 C C . ASP A 1 296 ? -14.728 -5.891 41.308 1.00 35.91 296 ASP A C 1
ATOM 2397 O O . ASP A 1 296 ? -14.929 -4.722 41.639 1.00 35.91 296 ASP A O 1
ATOM 2401 N N . ASN A 1 297 ? -15.672 -6.629 40.693 1.00 33.94 297 ASN A N 1
ATOM 2402 C CA . ASN A 1 297 ? -16.923 -7.093 41.338 1.00 33.94 297 ASN A CA 1
ATOM 2403 C C . ASN A 1 297 ? -18.031 -7.555 40.352 1.00 33.94 297 ASN A C 1
ATOM 2405 O O . ASN A 1 297 ? -18.535 -6.803 39.523 1.00 33.94 297 ASN A O 1
ATOM 2409 N N . THR A 1 298 ? -18.563 -8.761 40.598 1.00 37.91 298 THR A N 1
ATOM 2410 C CA . THR A 1 298 ? -19.985 -9.168 40.425 1.00 37.91 298 THR A CA 1
ATOM 2411 C C . THR A 1 298 ? -20.608 -9.405 39.039 1.00 37.91 298 THR A C 1
ATOM 2413 O O . THR A 1 298 ? -21.787 -9.752 38.975 1.00 37.91 298 THR A O 1
ATOM 2416 N N . ASN A 1 299 ? -19.862 -9.386 37.933 1.00 45.16 299 ASN A N 1
ATOM 2417 C CA . ASN A 1 299 ? -20.374 -9.919 36.661 1.00 45.16 299 ASN A CA 1
ATOM 2418 C C . ASN A 1 299 ? -19.287 -10.714 35.920 1.00 45.16 299 ASN A C 1
ATOM 2420 O O . ASN A 1 299 ? -18.493 -10.143 35.186 1.00 45.16 299 ASN A O 1
ATOM 2424 N N . ASN A 1 300 ? -19.259 -12.040 36.124 1.00 55.75 300 ASN A N 1
ATOM 2425 C CA . ASN A 1 300 ? -18.411 -13.006 35.401 1.00 55.75 300 ASN A CA 1
ATOM 2426 C C . ASN A 1 300 ? -18.732 -13.002 33.893 1.00 55.75 300 ASN A C 1
ATOM 2428 O O . ASN A 1 300 ? -19.436 -13.882 33.397 1.00 55.75 300 ASN A O 1
ATOM 2432 N N . LEU A 1 301 ? -18.273 -11.991 33.165 1.00 67.88 301 LEU A N 1
ATOM 2433 C CA . LEU A 1 301 ? -18.292 -11.961 31.710 1.00 67.88 301 LEU A CA 1
ATOM 2434 C C . LEU A 1 301 ? -16.872 -12.263 31.237 1.00 67.88 301 LEU A C 1
ATOM 2436 O O . LEU A 1 301 ? -15.937 -11.550 31.592 1.00 67.88 301 LEU A O 1
ATOM 2440 N N . ARG A 1 302 ? -16.709 -13.338 30.466 1.00 80.12 302 ARG A N 1
ATOM 2441 C CA . ARG A 1 302 ? -15.423 -13.741 29.890 1.00 80.12 302 ARG A CA 1
ATOM 2442 C C . ARG A 1 302 ? -15.497 -13.658 28.372 1.00 80.12 302 ARG A C 1
ATOM 2444 O O . ARG A 1 302 ? -16.519 -14.015 27.785 1.00 80.12 302 ARG A O 1
ATOM 2451 N N . TYR A 1 303 ? -14.420 -13.221 27.727 1.00 83.38 303 TYR A N 1
ATOM 2452 C CA . TYR A 1 303 ? -14.372 -13.079 26.266 1.00 83.38 303 TYR A CA 1
ATOM 2453 C C . TYR A 1 303 ? -14.475 -14.433 25.549 1.00 83.38 303 TYR A C 1
ATOM 2455 O O . TYR A 1 303 ? -15.027 -14.535 24.453 1.00 83.38 303 TYR A O 1
ATOM 2463 N N . GLU A 1 304 ? -14.024 -15.504 26.199 1.00 83.88 304 GLU A N 1
ATOM 2464 C CA . GLU A 1 304 ? -14.138 -16.872 25.698 1.00 83.88 304 GLU A CA 1
ATOM 2465 C C . GLU A 1 304 ? -15.608 -17.303 25.591 1.00 83.88 304 GLU A C 1
ATOM 2467 O O . GLU A 1 304 ? -15.962 -18.026 24.660 1.00 83.88 304 GLU A O 1
ATOM 2472 N N . ASP A 1 305 ? -16.471 -16.793 26.479 1.00 88.06 305 ASP A N 1
ATOM 2473 C CA . ASP A 1 305 ? -17.897 -17.123 26.530 1.00 88.06 305 ASP A CA 1
ATOM 2474 C C . ASP A 1 305 ? -18.730 -16.409 25.453 1.00 88.06 305 ASP A C 1
ATOM 2476 O O . ASP A 1 305 ? -19.912 -16.730 25.310 1.00 88.06 305 ASP A O 1
ATOM 2480 N N . ILE A 1 306 ? -18.156 -15.455 24.705 1.00 92.00 306 ILE A N 1
ATOM 2481 C CA . ILE A 1 306 ? -18.853 -14.744 23.624 1.00 92.00 306 ILE A CA 1
ATOM 2482 C C . ILE A 1 306 ? -19.167 -15.726 22.488 1.00 92.00 306 ILE A C 1
ATOM 2484 O O . ILE A 1 306 ? -18.268 -16.346 21.905 1.00 92.00 306 ILE A O 1
ATOM 2488 N N . LYS A 1 307 ? -20.461 -15.842 22.176 1.00 91.88 307 LYS A N 1
ATOM 2489 C CA . LYS A 1 307 ? -21.022 -16.675 21.105 1.00 91.88 307 LYS A CA 1
ATOM 2490 C C . LYS A 1 307 ? -21.390 -15.856 19.884 1.00 91.88 307 LYS A C 1
ATOM 2492 O O . LYS A 1 307 ? -21.135 -16.282 18.763 1.00 91.88 307 LYS A O 1
ATOM 2497 N N . GLU A 1 308 ? -22.023 -14.710 20.103 1.00 94.94 308 GLU A N 1
ATOM 2498 C CA . GLU A 1 308 ? -22.559 -13.870 19.036 1.00 94.94 308 GLU A CA 1
ATOM 2499 C C . GLU A 1 308 ? -22.361 -12.395 19.393 1.00 94.94 308 GLU A C 1
ATOM 2501 O O . GLU A 1 308 ? -22.500 -12.018 20.558 1.00 94.94 308 GLU A O 1
ATOM 2506 N N . VAL A 1 309 ? -22.061 -11.572 18.392 1.00 96.31 309 VAL A N 1
ATOM 2507 C CA . VAL A 1 309 ? -22.064 -10.108 18.497 1.00 96.31 309 VAL A CA 1
ATOM 2508 C C . VAL A 1 309 ? -22.897 -9.557 17.348 1.00 96.31 309 VAL A C 1
ATOM 2510 O O . VAL A 1 309 ? -22.688 -9.935 16.194 1.00 96.31 309 VAL A O 1
ATOM 2513 N N . ARG A 1 310 ? -23.850 -8.683 17.668 1.00 95.75 310 ARG A N 1
ATOM 2514 C CA . ARG A 1 310 ? -24.580 -7.861 16.699 1.00 95.75 310 ARG A CA 1
ATOM 2515 C C . ARG A 1 310 ? -24.189 -6.414 16.893 1.00 95.75 310 ARG A C 1
ATOM 2517 O O . ARG A 1 310 ? -24.096 -5.965 18.032 1.00 95.75 310 ARG A O 1
ATOM 2524 N N . VAL A 1 311 ? -23.978 -5.719 15.789 1.00 95.81 311 VAL A N 1
ATOM 2525 C CA . VAL A 1 311 ? -23.587 -4.317 15.754 1.00 95.81 311 VAL A CA 1
ATOM 2526 C C . VAL A 1 311 ? -24.529 -3.583 14.822 1.00 95.81 311 VAL A C 1
ATOM 2528 O O . VAL A 1 311 ? -24.743 -4.021 13.694 1.00 95.81 311 VAL A O 1
ATOM 2531 N N . PHE A 1 312 ? -25.061 -2.468 15.296 1.00 93.62 312 PHE A N 1
ATOM 2532 C CA . PHE A 1 312 ? -25.673 -1.447 14.462 1.00 93.62 312 PHE A CA 1
ATOM 2533 C C . PHE A 1 312 ? -24.898 -0.149 14.645 1.00 93.62 312 PHE A C 1
ATOM 2535 O O . PHE A 1 312 ? -24.629 0.243 15.782 1.00 93.62 312 PHE A O 1
ATOM 2542 N N . ILE A 1 313 ? -24.566 0.515 13.545 1.00 92.69 313 ILE A N 1
ATOM 2543 C CA . ILE A 1 313 ? -24.007 1.867 13.522 1.00 92.69 313 ILE A CA 1
ATOM 2544 C C . ILE A 1 313 ? -24.716 2.612 12.393 1.00 92.69 313 ILE A C 1
ATOM 2546 O O . ILE A 1 313 ? -24.645 2.182 11.245 1.00 92.69 313 ILE A O 1
ATOM 2550 N N . GLY A 1 314 ? -25.407 3.703 12.703 1.00 87.38 314 GLY A N 1
ATOM 2551 C CA . GLY A 1 314 ? -26.167 4.449 11.705 1.00 87.38 314 GLY A CA 1
ATOM 2552 C C . GLY A 1 314 ? -26.807 5.714 12.264 1.00 87.38 314 GLY A C 1
ATOM 2553 O O . GLY A 1 314 ? -26.885 5.890 13.476 1.00 87.38 314 GLY A O 1
ATOM 2554 N N . GLY A 1 315 ? -27.241 6.612 11.383 1.00 81.00 315 GLY A N 1
ATOM 2555 C CA . GLY A 1 315 ? -27.844 7.897 11.745 1.00 81.00 315 GLY A CA 1
ATOM 2556 C C . GLY A 1 315 ? -28.855 8.384 10.711 1.00 81.00 315 GLY A C 1
ATOM 2557 O O . GLY A 1 315 ? -29.173 7.675 9.751 1.00 81.00 315 GLY A O 1
ATOM 2558 N N . TYR A 1 316 ? -29.361 9.607 10.888 1.00 64.50 316 TYR A N 1
ATOM 2559 C CA . TYR A 1 316 ? -30.210 10.268 9.895 1.00 64.50 316 TYR A CA 1
ATOM 2560 C C . TYR A 1 316 ? -29.359 10.699 8.685 1.00 64.50 316 TYR A C 1
ATOM 2562 O O . TYR A 1 316 ? -28.959 11.849 8.576 1.00 64.50 316 TYR A O 1
ATOM 2570 N N . MET A 1 317 ? -29.070 9.743 7.793 1.00 48.94 317 MET A N 1
ATOM 2571 C CA . MET A 1 317 ? -28.198 9.872 6.611 1.00 48.94 317 MET A CA 1
ATOM 2572 C C . MET A 1 317 ? -26.742 10.233 6.981 1.00 48.94 317 MET A C 1
ATOM 2574 O O . MET A 1 317 ? -26.458 11.388 7.291 1.00 48.94 317 MET A O 1
ATOM 2578 N N . PRO A 1 318 ? -25.809 9.255 7.000 1.00 52.16 318 PRO A N 1
ATOM 2579 C CA . PRO A 1 318 ? -25.469 8.371 5.874 1.00 52.16 318 PRO A CA 1
ATOM 2580 C C . PRO A 1 318 ? -25.575 6.859 6.218 1.00 52.16 318 PRO A C 1
ATOM 2582 O O . PRO A 1 318 ? -26.431 6.488 7.018 1.00 52.16 318 PRO A O 1
ATOM 2585 N N . GLU A 1 319 ? -24.809 5.992 5.533 1.00 67.56 319 GLU A N 1
ATOM 2586 C CA . GLU A 1 319 ? -24.878 4.511 5.522 1.00 67.56 319 GLU A CA 1
ATOM 2587 C C . GLU A 1 319 ? -25.107 3.851 6.898 1.00 67.56 319 GLU A C 1
ATOM 2589 O O . GLU A 1 319 ? -24.604 4.301 7.927 1.00 67.56 319 GLU A O 1
ATOM 2594 N N . ASN A 1 320 ? -25.892 2.765 6.912 1.00 85.25 320 ASN A N 1
ATOM 2595 C CA . ASN A 1 320 ? -26.291 2.056 8.130 1.00 85.25 320 ASN A CA 1
ATOM 2596 C C . ASN A 1 320 ? -25.665 0.665 8.161 1.00 85.25 320 ASN A C 1
ATOM 2598 O O . ASN A 1 320 ? -26.138 -0.259 7.499 1.00 85.25 320 ASN A O 1
ATOM 2602 N N . TYR A 1 321 ? -24.657 0.482 9.001 1.00 90.38 321 TYR A N 1
ATOM 2603 C CA . TYR A 1 321 ? -23.986 -0.800 9.133 1.00 90.38 321 TYR A CA 1
ATOM 2604 C C . TYR A 1 321 ? -24.718 -1.696 10.122 1.00 90.38 321 TYR A C 1
ATOM 2606 O O . TYR A 1 321 ? -24.846 -1.377 11.303 1.00 90.38 321 TYR A O 1
ATOM 2614 N N . ASN A 1 322 ? -25.162 -2.852 9.639 1.00 91.00 322 ASN A N 1
ATOM 2615 C CA . ASN A 1 322 ? -25.735 -3.927 10.437 1.00 91.00 322 ASN A CA 1
ATOM 2616 C C . ASN A 1 322 ? -24.825 -5.144 10.311 1.00 91.00 322 ASN A C 1
ATOM 2618 O O . ASN A 1 322 ? -24.703 -5.702 9.227 1.00 91.00 322 ASN A O 1
ATOM 2622 N N . ILE A 1 323 ? -24.187 -5.573 11.397 1.00 93.81 323 ILE A N 1
ATOM 2623 C CA . ILE A 1 323 ? -23.161 -6.622 11.369 1.00 93.81 323 ILE A CA 1
ATOM 2624 C C . ILE A 1 323 ? -23.513 -7.689 12.397 1.00 93.81 323 ILE A C 1
ATOM 2626 O O . ILE A 1 323 ? -23.824 -7.398 13.548 1.00 93.81 323 ILE A O 1
ATOM 2630 N N . TYR A 1 324 ? -23.450 -8.946 11.984 1.00 93.31 324 TYR A N 1
ATOM 2631 C CA . TYR A 1 324 ? -23.664 -10.124 12.806 1.00 93.31 324 TYR A CA 1
ATOM 2632 C C . TYR A 1 324 ? -22.445 -11.030 12.718 1.00 93.31 324 TYR A C 1
ATOM 2634 O O . TYR A 1 324 ? -22.068 -11.452 11.628 1.00 93.31 324 TYR A O 1
ATOM 2642 N N . ILE A 1 325 ? -21.867 -11.374 13.866 1.00 93.62 325 ILE A N 1
ATOM 2643 C CA . ILE A 1 325 ? -20.733 -12.291 13.976 1.00 93.62 325 ILE A CA 1
ATOM 2644 C C . ILE A 1 325 ? -21.131 -13.443 14.892 1.00 93.62 325 ILE A C 1
ATOM 2646 O O . ILE A 1 325 ? -21.510 -13.229 16.043 1.00 93.62 325 ILE A O 1
ATOM 2650 N N . ASN A 1 326 ? -21.002 -14.674 14.404 1.00 91.88 326 ASN A N 1
ATOM 2651 C CA . ASN A 1 326 ? -21.194 -15.893 15.177 1.00 91.88 326 ASN A CA 1
ATOM 2652 C C . ASN A 1 326 ? -19.840 -16.570 15.423 1.00 91.88 326 ASN A C 1
ATOM 2654 O O . ASN A 1 326 ? -19.290 -17.227 14.545 1.00 91.88 326 ASN A O 1
ATOM 2658 N N . PHE A 1 327 ? -19.318 -16.458 16.641 1.00 89.38 327 PHE A N 1
ATOM 2659 C CA . PHE A 1 327 ? -18.005 -16.984 17.024 1.00 89.38 327 PHE A CA 1
ATOM 2660 C C . PHE A 1 327 ? -17.967 -18.510 17.195 1.00 89.38 327 PHE A C 1
ATOM 2662 O O . PHE A 1 327 ? -16.884 -19.071 17.333 1.00 89.38 327 PHE A O 1
ATOM 2669 N N . ILE A 1 328 ? -19.119 -19.191 17.199 1.00 78.75 328 ILE A N 1
ATOM 2670 C CA . ILE A 1 328 ? -19.177 -20.662 17.234 1.00 78.75 328 ILE A CA 1
ATOM 2671 C C . ILE A 1 328 ? -18.949 -21.230 15.831 1.00 78.75 328 ILE A C 1
ATOM 2673 O O . ILE A 1 328 ? -18.233 -22.210 15.660 1.00 78.75 328 ILE A O 1
ATOM 2677 N N . THR A 1 329 ? -19.583 -20.622 14.830 1.00 73.44 329 THR A N 1
ATOM 2678 C CA . THR A 1 329 ? -19.572 -21.104 13.438 1.00 73.44 329 THR A CA 1
ATOM 2679 C C . THR A 1 329 ? -18.591 -20.349 12.544 1.00 73.44 329 THR A C 1
ATOM 2681 O O . THR A 1 329 ? -18.345 -20.778 11.422 1.00 73.44 329 THR A O 1
ATOM 2684 N N . GLY A 1 330 ? -18.076 -19.208 13.004 1.00 80.62 330 GLY A N 1
ATOM 2685 C CA . GLY A 1 330 ? -17.291 -18.263 12.211 1.00 80.62 330 GLY A CA 1
ATOM 2686 C C . GLY A 1 330 ? -18.117 -17.421 11.239 1.00 80.62 330 GLY A C 1
ATOM 2687 O O . GLY A 1 330 ? -17.560 -16.550 10.580 1.00 80.62 330 GLY A O 1
ATOM 2688 N N . VAL A 1 331 ? -19.427 -17.656 11.118 1.00 84.62 331 VAL A N 1
ATOM 2689 C CA . VAL A 1 331 ? -20.279 -16.944 10.158 1.00 84.62 331 VAL A CA 1
ATOM 2690 C C . VAL A 1 331 ? -20.342 -15.458 10.498 1.00 84.62 331 VAL A C 1
ATOM 2692 O O . VAL A 1 331 ? -20.692 -15.086 11.618 1.00 84.62 331 VAL A O 1
ATOM 2695 N N . VAL A 1 332 ? -20.088 -14.627 9.491 1.00 90.88 332 VAL A N 1
ATOM 2696 C CA . VAL A 1 332 ? -20.327 -13.187 9.512 1.00 90.88 332 VAL A CA 1
ATOM 2697 C C . VAL A 1 332 ? -21.379 -12.853 8.464 1.00 90.88 332 VAL A C 1
ATOM 2699 O O . VAL A 1 332 ? -21.314 -13.351 7.340 1.00 90.88 332 VAL A O 1
ATOM 2702 N N . ILE A 1 333 ? -22.360 -12.035 8.835 1.00 86.19 333 ILE A N 1
ATOM 2703 C CA . ILE A 1 333 ? -23.361 -11.467 7.928 1.00 86.19 333 ILE A CA 1
ATOM 2704 C C . ILE A 1 333 ? -23.368 -9.965 8.150 1.00 86.19 333 ILE A C 1
ATOM 2706 O O . ILE A 1 333 ? -23.424 -9.539 9.300 1.00 86.19 333 ILE A O 1
ATOM 2710 N N . TRP A 1 334 ? -23.347 -9.168 7.091 1.00 93.12 334 TRP A N 1
ATOM 2711 C CA . TRP A 1 334 ? -23.439 -7.724 7.236 1.00 93.12 334 TRP A CA 1
ATOM 2712 C C . TRP A 1 334 ? -24.157 -7.035 6.078 1.00 93.12 334 TRP A C 1
ATOM 2714 O O . TRP A 1 334 ? -24.252 -7.603 4.992 1.00 93.12 334 TRP A O 1
ATOM 2724 N N . SER A 1 335 ? -24.663 -5.830 6.322 1.00 85.44 335 SER A N 1
ATOM 2725 C CA . SER A 1 335 ? -25.213 -4.914 5.317 1.00 85.44 335 SER A CA 1
ATOM 2726 C C . SER A 1 335 ? -24.866 -3.468 5.678 1.00 85.44 335 SER A C 1
ATOM 2728 O O . SER A 1 335 ? -24.649 -3.166 6.851 1.00 85.44 335 SER A O 1
ATOM 2730 N N . ASP A 1 336 ? -24.808 -2.598 4.677 1.00 85.75 336 ASP A N 1
ATOM 2731 C CA . ASP A 1 336 ? -24.576 -1.144 4.762 1.00 85.75 336 ASP A CA 1
ATOM 2732 C C . ASP A 1 336 ? -25.869 -0.326 4.543 1.00 85.75 336 ASP A C 1
ATOM 2734 O O . ASP A 1 336 ? -25.877 0.906 4.613 1.00 85.75 336 ASP A O 1
ATOM 2738 N N . ASP A 1 337 ? -26.992 -1.015 4.327 1.00 76.25 337 ASP A N 1
ATOM 2739 C CA . ASP A 1 337 ? -28.305 -0.422 4.128 1.00 76.25 337 ASP A CA 1
ATOM 2740 C C . ASP A 1 337 ? -29.235 -0.602 5.344 1.00 76.25 337 ASP A C 1
ATOM 2742 O O . ASP A 1 337 ? -29.179 -1.591 6.084 1.00 76.25 337 ASP A O 1
ATOM 2746 N N . PHE A 1 338 ? -30.131 0.372 5.537 1.00 69.44 338 PHE A N 1
ATOM 2747 C CA . PHE A 1 338 ? -31.054 0.421 6.676 1.00 69.44 338 PHE A CA 1
ATOM 2748 C C . PHE A 1 338 ? -32.077 -0.728 6.676 1.00 69.44 338 PHE A C 1
ATOM 2750 O O . PHE A 1 338 ? -32.472 -1.206 7.738 1.00 69.44 338 PHE A O 1
ATOM 2757 N N . ILE A 1 339 ? -32.503 -1.181 5.493 1.00 72.94 339 ILE A N 1
ATOM 2758 C CA . ILE A 1 339 ? -33.514 -2.239 5.328 1.00 72.94 339 ILE A CA 1
ATOM 2759 C C . ILE A 1 339 ? -32.908 -3.655 5.366 1.00 72.94 339 ILE A C 1
ATOM 2761 O O . ILE A 1 339 ? -33.642 -4.639 5.463 1.00 72.94 339 ILE A O 1
ATOM 2765 N N . GLN A 1 340 ? -31.575 -3.755 5.389 1.00 71.69 340 GLN A N 1
ATOM 2766 C CA . GLN A 1 340 ? -30.777 -4.977 5.321 1.00 71.69 340 GLN A CA 1
ATOM 2767 C C . GLN A 1 340 ? -31.103 -5.859 4.103 1.00 71.69 340 GLN A C 1
ATOM 2769 O O . GLN A 1 340 ? -31.148 -7.089 4.222 1.00 71.69 340 GLN A O 1
ATOM 2774 N N . GLU A 1 341 ? -31.356 -5.264 2.939 1.00 71.88 341 GLU A N 1
ATOM 2775 C CA . GLU A 1 341 ? -31.589 -6.018 1.702 1.00 71.88 341 GLU A CA 1
ATOM 2776 C C . GLU A 1 341 ? -30.281 -6.582 1.127 1.00 71.88 341 GLU A C 1
ATOM 2778 O O . GLU A 1 341 ? -30.248 -7.732 0.678 1.00 71.88 341 GLU A O 1
ATOM 2783 N N . ASN A 1 342 ? -29.171 -5.844 1.228 1.00 76.56 342 ASN A N 1
ATOM 2784 C CA . ASN A 1 342 ? -27.893 -6.212 0.615 1.00 76.56 342 ASN A CA 1
ATOM 2785 C C . ASN A 1 342 ? -26.981 -6.979 1.584 1.00 76.56 342 ASN A C 1
ATOM 2787 O O . ASN A 1 342 ? -25.864 -6.567 1.898 1.00 76.56 342 ASN A O 1
ATOM 2791 N N . LYS A 1 343 ? -27.452 -8.132 2.075 1.00 81.25 343 LYS A N 1
ATOM 2792 C CA . LYS A 1 343 ? -26.682 -8.953 3.027 1.00 81.25 343 LYS A CA 1
ATOM 2793 C C . LYS A 1 343 ? -25.503 -9.657 2.360 1.00 81.25 343 LYS A C 1
ATOM 2795 O O . LYS A 1 343 ? -25.673 -10.576 1.561 1.00 81.25 343 LYS A O 1
ATOM 2800 N N . ARG A 1 344 ? -24.296 -9.310 2.793 1.00 86.38 344 ARG A N 1
ATOM 2801 C CA . ARG A 1 344 ? -23.046 -10.012 2.486 1.00 86.38 344 ARG A CA 1
ATOM 2802 C C . ARG A 1 344 ? -22.770 -11.048 3.575 1.00 86.38 344 ARG A C 1
ATOM 2804 O O . ARG A 1 344 ? -23.033 -10.804 4.752 1.00 86.38 344 ARG A O 1
ATOM 2811 N N . LYS A 1 345 ? -22.264 -12.227 3.200 1.00 88.12 345 LYS A N 1
ATOM 2812 C CA . LYS A 1 345 ? -21.993 -13.334 4.132 1.00 88.12 345 LYS A CA 1
ATOM 2813 C C . LYS A 1 345 ? -20.668 -14.015 3.816 1.00 88.12 345 LYS A C 1
ATOM 2815 O O . LYS A 1 345 ? -20.443 -14.420 2.682 1.00 88.12 345 LYS A O 1
ATOM 2820 N N . PHE A 1 346 ? -19.848 -14.229 4.839 1.00 81.44 346 PHE A N 1
ATOM 2821 C CA . PHE A 1 346 ? -18.620 -15.022 4.755 1.00 81.44 346 PHE A CA 1
ATOM 2822 C C . PHE A 1 346 ? -18.370 -15.777 6.069 1.00 81.44 346 PHE A C 1
ATOM 2824 O O . PHE A 1 346 ? -19.145 -15.667 7.021 1.00 81.44 346 PHE A O 1
ATOM 2831 N N . VAL A 1 347 ? -17.324 -16.604 6.109 1.00 83.06 347 VAL A N 1
ATOM 2832 C CA . VAL A 1 347 ? -16.955 -17.406 7.284 1.00 83.06 347 VAL A CA 1
ATOM 2833 C C . VAL A 1 347 ? -15.514 -17.093 7.670 1.00 83.06 347 VAL A C 1
ATOM 2835 O O . VAL A 1 347 ? -14.620 -17.129 6.827 1.00 83.06 347 VAL A O 1
ATOM 2838 N N . LEU A 1 348 ? -15.299 -16.772 8.942 1.00 82.31 348 LEU A N 1
ATOM 2839 C CA . LEU A 1 348 ? -13.986 -16.595 9.545 1.00 82.31 348 LEU A CA 1
ATOM 2840 C C . LEU A 1 348 ? -13.361 -17.953 9.867 1.00 82.31 348 LEU A C 1
ATOM 2842 O O . LEU A 1 348 ? -14.024 -18.836 10.416 1.00 82.31 348 LEU A O 1
ATOM 2846 N N . ASP A 1 349 ? -12.070 -18.096 9.577 1.00 84.75 349 ASP A N 1
ATOM 2847 C CA . ASP A 1 349 ? -11.286 -19.209 10.101 1.00 84.75 349 ASP A CA 1
ATOM 2848 C C . ASP A 1 349 ? -11.016 -19.043 11.608 1.00 84.75 349 ASP A C 1
ATOM 2850 O O . ASP A 1 349 ? -11.241 -17.987 12.209 1.00 84.75 349 ASP A O 1
ATOM 2854 N N . LYS A 1 350 ? -10.509 -20.110 12.230 1.00 80.38 350 LYS A N 1
ATOM 2855 C CA . LYS A 1 350 ? -10.238 -20.143 13.669 1.00 80.38 350 LYS A CA 1
ATOM 2856 C C . LYS A 1 350 ? -9.225 -19.078 14.113 1.00 80.38 350 LYS A C 1
ATOM 2858 O O . LYS A 1 350 ? -9.428 -18.469 15.157 1.00 80.38 350 LYS A O 1
ATOM 2863 N N . GLN A 1 351 ? -8.177 -18.822 13.327 1.00 84.81 351 GLN A N 1
ATOM 2864 C CA . GLN A 1 351 ? -7.163 -17.823 13.679 1.00 84.81 351 GLN A CA 1
ATOM 2865 C C . GLN A 1 351 ? -7.766 -16.417 13.689 1.00 84.81 351 GLN A C 1
ATOM 2867 O O . GLN A 1 351 ? -7.505 -15.632 14.599 1.00 84.81 351 GLN A O 1
ATOM 2872 N N . LYS A 1 352 ? -8.626 -16.104 12.715 1.00 85.81 352 LYS A N 1
ATOM 2873 C CA . LYS A 1 352 ? -9.304 -14.811 12.644 1.00 85.81 352 LYS A CA 1
ATOM 2874 C C . LYS A 1 352 ? -10.371 -14.668 13.731 1.00 85.81 352 LYS A C 1
ATOM 2876 O O . LYS A 1 352 ? -10.508 -13.580 14.278 1.00 85.81 352 LYS A O 1
ATOM 2881 N N . ILE A 1 353 ? -11.074 -15.742 14.101 1.00 84.94 353 ILE A N 1
ATOM 2882 C CA . ILE A 1 353 ? -11.973 -15.771 15.272 1.00 84.94 353 ILE A CA 1
ATOM 2883 C C . ILE A 1 353 ? -11.205 -15.419 16.553 1.00 84.94 353 ILE A C 1
ATOM 2885 O O . ILE A 1 353 ? -11.647 -14.552 17.311 1.00 84.94 353 ILE A O 1
ATOM 2889 N N . ASP A 1 354 ? -10.058 -16.064 16.778 1.00 84.69 354 ASP A N 1
ATOM 2890 C CA . ASP A 1 354 ? -9.226 -15.844 17.965 1.00 84.69 354 ASP A CA 1
ATOM 2891 C C . ASP A 1 354 ? -8.664 -14.414 17.992 1.00 84.69 354 ASP A C 1
ATOM 2893 O O . ASP A 1 354 ? -8.734 -13.739 19.022 1.00 84.69 354 ASP A O 1
ATOM 2897 N N . TYR A 1 355 ? -8.207 -13.912 16.839 1.00 87.94 355 TYR A N 1
ATOM 2898 C CA . TYR A 1 355 ? -7.794 -12.520 16.664 1.00 87.94 355 TYR A CA 1
ATOM 2899 C C . TYR A 1 355 ? -8.915 -11.546 17.037 1.00 87.94 355 TYR A C 1
ATOM 2901 O O . TYR A 1 355 ? -8.715 -10.682 17.887 1.00 87.94 355 TYR A O 1
ATOM 2909 N N . VAL A 1 356 ? -10.118 -11.713 16.472 1.00 90.38 356 VAL A N 1
ATOM 2910 C CA . VAL A 1 356 ? -11.247 -10.817 16.758 1.00 90.38 356 VAL A CA 1
ATOM 2911 C C . VAL A 1 356 ? -11.581 -10.840 18.250 1.00 90.38 356 VAL A C 1
ATOM 2913 O O . VAL A 1 356 ? -11.735 -9.781 18.849 1.00 90.38 356 VAL A O 1
ATOM 2916 N N . LYS A 1 357 ? -11.629 -12.014 18.894 1.00 88.31 357 LYS A N 1
ATOM 2917 C CA . LYS A 1 357 ? -11.862 -12.100 20.347 1.00 88.31 357 LYS A CA 1
ATOM 2918 C C . LYS A 1 357 ? -10.790 -11.375 21.164 1.00 88.31 357 LYS A C 1
ATOM 2920 O O . LYS A 1 357 ? -11.119 -10.775 22.187 1.00 88.31 357 LYS A O 1
ATOM 2925 N N . ASN A 1 358 ? -9.533 -11.422 20.732 1.00 85.31 358 ASN A N 1
ATOM 2926 C CA . ASN A 1 358 ? -8.452 -10.708 21.399 1.00 85.31 358 ASN A CA 1
ATOM 2927 C C . ASN A 1 358 ? -8.576 -9.186 21.247 1.00 85.31 358 ASN A C 1
ATOM 2929 O O . ASN A 1 358 ? -8.415 -8.462 22.226 1.00 85.31 358 ASN A O 1
ATOM 2933 N N . GLU A 1 359 ? -8.933 -8.694 20.064 1.00 88.38 359 GLU A N 1
ATOM 2934 C CA . GLU A 1 359 ? -9.144 -7.259 19.844 1.00 88.38 359 GLU A CA 1
ATOM 2935 C C . GLU A 1 359 ? -10.370 -6.735 20.610 1.00 88.38 359 GLU A C 1
ATOM 2937 O O . GLU A 1 359 ? -10.305 -5.669 21.223 1.00 88.38 359 GLU A O 1
ATOM 2942 N N . LEU A 1 360 ? -11.450 -7.523 20.709 1.00 90.31 360 LEU A N 1
ATOM 2943 C CA . LEU A 1 360 ? -12.579 -7.197 21.593 1.00 90.31 360 LEU A CA 1
ATOM 2944 C C . LEU A 1 360 ? -12.140 -7.070 23.060 1.00 90.31 360 LEU A C 1
ATOM 2946 O O . LEU A 1 360 ? -12.663 -6.222 23.786 1.00 90.31 360 LEU A O 1
ATOM 2950 N N . ARG A 1 361 ? -11.176 -7.895 23.496 1.00 88.25 361 ARG A N 1
ATOM 2951 C CA . ARG A 1 361 ? -10.580 -7.807 24.836 1.00 88.25 361 ARG A CA 1
ATOM 295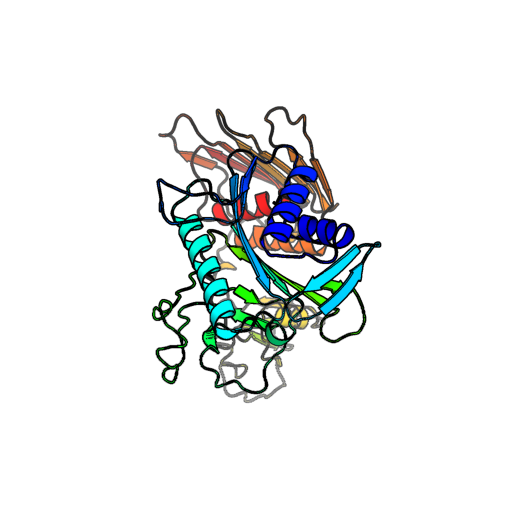2 C C . ARG A 1 361 ? -9.768 -6.528 25.011 1.00 88.25 361 ARG A C 1
ATOM 2954 O O . ARG A 1 361 ? -9.892 -5.892 26.053 1.00 88.25 361 ARG A O 1
ATOM 2961 N N . LYS A 1 362 ? -8.980 -6.128 24.009 1.00 82.50 362 LYS A N 1
ATOM 2962 C CA . LYS A 1 362 ? -8.224 -4.864 24.032 1.00 82.50 362 LYS A CA 1
ATOM 2963 C C . LYS A 1 362 ? -9.135 -3.636 24.092 1.00 82.50 362 LYS A C 1
ATOM 2965 O O . LYS A 1 362 ? -8.797 -2.679 24.778 1.00 82.50 362 LYS A O 1
ATOM 2970 N N . ALA A 1 363 ? -10.298 -3.688 23.440 1.00 87.44 363 ALA A N 1
ATOM 2971 C CA . ALA A 1 363 ? -11.317 -2.638 23.512 1.00 87.44 363 ALA A CA 1
ATOM 2972 C C . ALA A 1 363 ? -12.080 -2.600 24.856 1.00 87.44 363 ALA A C 1
ATOM 2974 O O . ALA A 1 363 ? -12.963 -1.765 25.039 1.00 87.44 363 ALA A O 1
ATOM 2975 N N . ASP A 1 364 ? -11.783 -3.522 25.778 1.00 89.19 364 ASP A N 1
ATOM 2976 C CA . ASP A 1 364 ? -12.464 -3.693 27.066 1.00 89.19 364 ASP A CA 1
ATOM 2977 C C . ASP A 1 364 ? -14.005 -3.742 26.949 1.00 89.19 364 ASP A C 1
ATOM 2979 O O . ASP A 1 364 ? -14.752 -3.250 27.800 1.00 89.19 364 ASP A O 1
ATOM 2983 N N . LEU A 1 365 ? -14.497 -4.351 25.863 1.00 91.25 365 LEU A N 1
ATOM 2984 C CA . LEU A 1 365 ? -15.900 -4.295 25.454 1.00 91.25 365 LEU A CA 1
ATOM 2985 C C . LEU A 1 365 ? -16.878 -4.777 26.544 1.00 91.25 365 LEU A C 1
ATOM 2987 O O . LEU A 1 365 ? -17.971 -4.231 26.710 1.00 91.25 365 LEU A O 1
ATOM 2991 N N . LEU A 1 366 ? -16.512 -5.808 27.312 1.00 90.19 366 LEU A N 1
ATOM 2992 C CA . LEU A 1 366 ? -17.395 -6.361 28.349 1.00 90.19 366 LEU A CA 1
ATOM 2993 C C . LEU A 1 366 ? -17.579 -5.411 29.548 1.00 90.19 366 LEU A C 1
ATOM 2995 O O . LEU A 1 366 ? -18.601 -5.503 30.244 1.00 90.19 366 LEU A O 1
ATOM 2999 N N . SER A 1 367 ? -16.658 -4.464 29.739 1.00 88.88 367 SER A N 1
ATOM 3000 C CA . SER A 1 367 ? -16.669 -3.468 30.819 1.00 88.88 367 SER A CA 1
ATOM 3001 C C . SER A 1 367 ? -17.421 -2.185 30.458 1.00 88.88 367 SER A C 1
ATOM 3003 O O . SER A 1 367 ? -17.682 -1.353 31.330 1.00 88.88 367 SER A O 1
ATOM 3005 N N . TRP A 1 368 ? -17.821 -2.018 29.194 1.00 92.12 368 TRP A N 1
ATOM 3006 C CA . TRP A 1 368 ? -18.571 -0.847 28.748 1.00 92.12 368 TRP A CA 1
ATOM 3007 C C . TRP A 1 368 ? -19.902 -0.699 29.498 1.00 92.12 368 TRP A C 1
ATOM 3009 O O . TRP A 1 368 ? -20.557 -1.680 29.873 1.00 92.12 368 TRP A O 1
ATOM 3019 N N . LYS A 1 369 ? -20.317 0.550 29.720 1.00 91.25 369 LYS A N 1
ATOM 3020 C CA . LYS A 1 369 ? -21.623 0.882 30.307 1.00 91.25 369 LYS A CA 1
ATOM 3021 C C . LYS A 1 369 ? -22.732 0.510 29.327 1.00 91.25 369 LYS A C 1
ATOM 3023 O O . LYS A 1 369 ? -22.494 0.429 28.135 1.00 91.25 369 LYS A O 1
ATOM 3028 N N . GLU A 1 370 ? -23.954 0.323 29.810 1.00 93.56 370 GLU A N 1
ATOM 3029 C CA . GLU A 1 370 ? -25.085 -0.017 28.931 1.00 93.56 370 GLU A CA 1
ATOM 3030 C C . GLU A 1 370 ? -25.523 1.156 28.042 1.00 93.56 370 GLU A C 1
ATOM 3032 O O . GLU A 1 370 ? -26.089 0.929 26.981 1.00 93.56 370 GLU A O 1
ATOM 3037 N N . ASN A 1 371 ? -25.269 2.406 28.452 1.00 94.12 371 ASN A N 1
ATOM 3038 C CA . ASN A 1 371 ? -25.760 3.594 27.754 1.00 94.12 371 ASN A CA 1
ATOM 3039 C C . ASN A 1 371 ? -24.703 4.706 27.668 1.00 94.12 371 ASN A C 1
ATOM 3041 O O . ASN A 1 371 ? -24.150 5.132 28.689 1.00 94.12 371 ASN A O 1
ATOM 3045 N N . TYR A 1 372 ? -24.509 5.239 26.462 1.00 95.38 372 TYR A N 1
ATOM 3046 C CA . TYR A 1 372 ? -23.665 6.391 26.151 1.00 95.38 372 TYR A CA 1
ATOM 3047 C C . TYR A 1 372 ? -24.484 7.432 25.385 1.00 95.38 372 TYR A C 1
ATOM 3049 O O . TYR A 1 372 ? -24.569 7.401 24.166 1.00 95.38 372 TYR A O 1
ATOM 3057 N N . ILE A 1 373 ? -25.110 8.365 26.101 1.00 92.69 373 ILE A N 1
ATOM 3058 C CA . ILE A 1 373 ? -26.014 9.355 25.497 1.00 92.69 373 ILE A CA 1
ATOM 3059 C C . ILE A 1 373 ? -25.434 10.754 25.685 1.00 92.69 373 ILE A C 1
ATOM 3061 O O . ILE A 1 373 ? -25.171 11.162 26.824 1.00 92.69 373 ILE A O 1
ATOM 3065 N N . ASP A 1 374 ? -25.264 11.487 24.587 1.00 90.00 374 ASP A N 1
ATOM 3066 C CA . ASP A 1 374 ? -25.184 12.944 24.617 1.00 90.00 374 ASP A CA 1
ATOM 3067 C C . ASP A 1 374 ? -26.594 13.528 24.470 1.00 90.00 374 ASP A C 1
ATOM 3069 O O . ASP A 1 374 ? -27.251 13.364 23.447 1.00 90.00 374 ASP A O 1
ATOM 3073 N N . LYS A 1 375 ? -27.088 14.177 25.529 1.00 89.00 375 LYS A N 1
ATOM 3074 C CA . LYS A 1 375 ? -28.452 14.727 25.574 1.00 89.00 375 LYS A CA 1
ATOM 3075 C C . LYS A 1 375 ? -28.575 16.079 24.871 1.00 89.00 375 LYS A C 1
ATOM 3077 O O . LYS A 1 375 ? -29.689 16.574 24.731 1.00 89.00 375 LYS A O 1
ATOM 3082 N N . TYR A 1 376 ? -27.454 16.691 24.499 1.00 85.88 376 TYR A N 1
ATOM 3083 C CA . TYR A 1 376 ? -27.419 18.009 23.869 1.00 85.88 376 TYR A CA 1
ATOM 3084 C C . TYR A 1 376 ? -27.357 17.927 22.342 1.00 85.88 376 TYR A C 1
ATOM 3086 O O . TYR A 1 376 ? -27.524 18.944 21.675 1.00 85.88 376 TYR A O 1
ATOM 3094 N N . ILE A 1 377 ? -27.163 16.725 21.792 1.00 80.06 377 ILE A N 1
ATOM 3095 C CA . ILE A 1 377 ? -27.107 16.471 20.355 1.00 80.06 377 ILE A CA 1
ATOM 3096 C C . ILE A 1 377 ? -28.361 15.684 19.958 1.00 80.06 377 ILE A C 1
ATOM 3098 O O . ILE A 1 377 ? -28.506 14.513 20.311 1.00 80.06 377 ILE A O 1
ATOM 3102 N N . LEU A 1 378 ? -29.281 16.357 19.261 1.00 74.19 378 LEU A N 1
ATOM 3103 C CA . LEU A 1 378 ? -30.611 15.832 18.917 1.00 74.19 378 LEU A CA 1
ATOM 3104 C C . LEU A 1 378 ? -30.612 14.911 17.688 1.00 74.19 378 LEU A C 1
ATOM 3106 O O . LEU A 1 378 ? -31.475 14.043 17.596 1.00 74.19 378 LEU A O 1
ATOM 3110 N N . ASP A 1 379 ? -29.659 15.097 16.777 1.00 75.69 379 ASP A N 1
ATOM 3111 C CA . ASP A 1 379 ? -29.496 14.323 15.544 1.00 75.69 379 ASP A CA 1
ATOM 3112 C C . ASP A 1 379 ? -28.022 13.938 15.359 1.00 75.69 379 ASP A C 1
ATOM 3114 O O . ASP A 1 379 ? -27.136 14.645 15.837 1.00 75.69 379 ASP A O 1
ATOM 3118 N N . GLY A 1 380 ? -27.754 12.802 14.724 1.00 82.12 380 GLY A N 1
ATOM 3119 C CA . GLY A 1 380 ? -26.405 12.279 14.523 1.00 82.12 380 GLY A CA 1
ATOM 3120 C C . GLY A 1 380 ? -26.351 10.756 14.562 1.00 82.12 380 GLY A C 1
ATOM 3121 O O . GLY A 1 380 ? -27.304 10.080 14.184 1.00 82.12 380 GLY A O 1
ATOM 3122 N N . MET A 1 381 ? -25.222 10.212 15.005 1.00 88.38 381 MET A N 1
ATOM 3123 C CA . MET A 1 381 ? -24.939 8.782 14.963 1.00 88.38 381 MET A CA 1
ATOM 3124 C C . MET A 1 381 ? -25.498 8.057 16.190 1.00 88.38 381 MET A C 1
ATOM 3126 O O . MET A 1 381 ? -25.191 8.377 17.345 1.00 88.38 381 MET A O 1
ATOM 3130 N N . GLN A 1 382 ? -26.288 7.025 15.924 1.00 92.19 382 GLN A N 1
ATOM 3131 C CA . GLN A 1 382 ? -26.712 6.027 16.888 1.00 92.19 382 GLN A CA 1
ATOM 3132 C C . GLN A 1 382 ? -25.970 4.718 16.645 1.00 92.19 382 GLN A C 1
ATOM 3134 O O . GLN A 1 382 ? -25.610 4.349 15.528 1.00 92.19 382 GLN A O 1
ATOM 3139 N N . TRP A 1 383 ? -25.748 3.985 17.723 1.00 94.69 383 TRP A N 1
ATOM 3140 C CA . TRP A 1 383 ? -25.153 2.666 17.637 1.00 94.69 383 TRP A CA 1
ATOM 3141 C C . TRP A 1 383 ? -25.692 1.763 18.734 1.00 94.69 383 TRP A C 1
ATOM 3143 O O . TRP A 1 383 ? -26.082 2.214 19.815 1.00 94.69 383 TRP A O 1
ATOM 3153 N N . ASN A 1 384 ? -25.728 0.466 18.455 1.00 96.00 384 ASN A N 1
ATOM 3154 C CA . ASN A 1 384 ? -26.027 -0.540 19.459 1.00 96.00 384 ASN A CA 1
ATOM 3155 C C . ASN A 1 384 ? -25.174 -1.793 19.270 1.00 96.00 384 ASN A C 1
ATOM 3157 O O . ASN A 1 384 ? -24.731 -2.108 18.166 1.00 96.00 384 ASN A O 1
ATOM 3161 N N . LEU A 1 385 ? -24.937 -2.479 20.385 1.00 96.62 385 LEU A N 1
ATOM 3162 C CA . LEU A 1 385 ? -24.221 -3.741 20.460 1.00 96.62 385 LEU A CA 1
ATOM 3163 C C . LEU A 1 385 ? -25.031 -4.728 21.286 1.00 96.62 385 LEU A C 1
ATOM 3165 O O . LEU A 1 385 ? -25.252 -4.488 22.472 1.00 96.62 385 LEU A O 1
ATOM 3169 N N . ASP A 1 386 ? -25.391 -5.860 20.688 1.00 95.06 386 ASP A N 1
ATOM 3170 C CA . ASP A 1 386 ? -25.936 -7.006 21.416 1.00 95.06 386 ASP A CA 1
ATOM 3171 C C . ASP A 1 386 ? -24.880 -8.116 21.456 1.00 95.06 386 ASP A C 1
ATOM 3173 O O . ASP A 1 386 ? -24.538 -8.724 20.439 1.00 95.06 386 ASP A O 1
ATOM 3177 N N . ILE A 1 387 ? -24.353 -8.389 22.648 1.00 95.94 387 ILE A N 1
ATOM 3178 C CA . ILE A 1 387 ? -23.318 -9.395 22.892 1.00 95.94 387 ILE A CA 1
ATOM 3179 C C . ILE A 1 387 ? -23.962 -10.574 23.608 1.00 95.94 387 ILE A C 1
ATOM 3181 O O . ILE A 1 387 ? -24.374 -10.470 24.766 1.00 95.94 387 ILE A O 1
ATOM 3185 N N . LYS A 1 388 ? -24.006 -11.726 22.946 1.00 92.12 388 LYS A N 1
ATOM 3186 C CA . LYS A 1 388 ? -24.529 -12.962 23.524 1.00 92.12 388 LYS A CA 1
ATOM 3187 C C . LYS A 1 388 ? -23.386 -13.820 24.036 1.00 92.12 388 LYS A C 1
ATOM 3189 O O . LYS A 1 388 ? -22.511 -14.239 23.277 1.00 92.12 388 LYS A O 1
ATOM 3194 N N . LEU A 1 389 ? -23.426 -14.115 25.326 1.00 89.88 389 LEU A N 1
ATOM 3195 C CA . LEU A 1 389 ? -22.508 -15.019 26.002 1.00 89.88 389 LEU A CA 1
ATOM 3196 C C . LEU A 1 389 ? -23.194 -16.359 26.291 1.00 89.88 389 LEU A C 1
ATOM 3198 O O . LEU A 1 389 ? -24.378 -16.545 26.011 1.00 89.88 389 LEU A O 1
ATOM 3202 N N . ASN A 1 390 ? -22.454 -17.305 26.874 1.00 79.50 390 ASN A N 1
ATOM 3203 C CA . ASN A 1 390 ? -22.953 -18.639 27.211 1.00 79.50 390 ASN A CA 1
ATOM 3204 C C . ASN A 1 390 ? -24.348 -18.647 27.865 1.00 79.50 390 ASN A C 1
ATOM 3206 O O . ASN A 1 390 ? -25.229 -19.335 27.351 1.00 79.50 390 ASN A O 1
ATOM 3210 N N . ASN A 1 391 ? -24.528 -17.857 28.933 1.00 77.94 391 ASN A N 1
ATOM 3211 C CA . ASN A 1 391 ? -25.740 -17.825 29.766 1.00 77.94 391 ASN A CA 1
ATOM 3212 C C . ASN A 1 391 ? -26.294 -16.402 29.990 1.00 77.94 391 ASN A C 1
ATOM 3214 O O . ASN A 1 391 ? -27.106 -16.197 30.890 1.00 77.94 391 ASN A O 1
ATOM 3218 N N . LYS A 1 392 ? -25.802 -15.400 29.254 1.00 84.00 392 LYS A N 1
ATOM 3219 C CA . LYS A 1 392 ? -26.148 -13.983 29.448 1.00 84.00 392 LYS A CA 1
ATOM 3220 C C . LYS A 1 392 ? -26.132 -13.239 28.120 1.00 84.00 392 LYS A C 1
ATOM 3222 O O . LYS A 1 392 ? -25.467 -13.659 27.178 1.00 84.00 392 LYS A O 1
ATOM 3227 N N . GLU A 1 393 ? -26.812 -12.106 28.089 1.00 88.44 393 GLU A N 1
ATOM 3228 C CA . GLU A 1 393 ? -26.762 -11.137 27.002 1.00 88.44 393 GLU A CA 1
ATOM 3229 C C . GLU A 1 393 ? -26.404 -9.773 27.597 1.00 88.44 393 GLU A C 1
ATOM 3231 O O . GLU A 1 393 ? -26.849 -9.442 28.699 1.00 88.44 393 GLU A O 1
ATOM 3236 N N . LYS A 1 394 ? -25.567 -9.007 26.901 1.00 91.38 394 LYS A N 1
ATOM 3237 C CA . LYS A 1 394 ? -25.223 -7.630 27.254 1.00 91.38 394 LYS A CA 1
ATOM 3238 C C . LYS A 1 394 ? -25.606 -6.742 26.082 1.00 91.38 394 LYS A C 1
ATOM 3240 O O . LYS A 1 394 ? -25.127 -6.968 24.974 1.00 91.38 394 LYS A O 1
ATOM 3245 N N . LYS A 1 395 ? -26.442 -5.743 26.354 1.00 94.62 395 LYS A N 1
ATOM 3246 C CA . LYS A 1 395 ? -26.859 -4.739 25.379 1.00 94.62 395 LYS A CA 1
ATOM 3247 C C . LYS A 1 395 ? -26.213 -3.413 25.715 1.00 94.62 395 LYS A C 1
ATOM 3249 O O . LYS A 1 395 ? -26.213 -3.003 26.876 1.00 94.62 395 LYS A O 1
ATOM 3254 N N . ILE A 1 396 ? -25.635 -2.777 24.712 1.00 96.69 396 ILE A N 1
ATOM 3255 C CA . ILE A 1 396 ? -24.995 -1.476 24.841 1.00 96.69 396 ILE A CA 1
ATOM 3256 C C . ILE A 1 396 ? -25.581 -0.573 23.775 1.00 96.69 396 ILE A C 1
ATOM 3258 O O . ILE A 1 396 ? -25.710 -0.974 22.623 1.00 96.69 396 ILE A O 1
ATOM 3262 N N . TYR A 1 397 ? -25.918 0.644 24.162 1.00 96.31 397 TYR A N 1
ATOM 3263 C CA . TYR A 1 397 ? -26.471 1.650 23.280 1.00 96.31 397 TYR A CA 1
ATOM 3264 C C . TYR A 1 397 ? -25.681 2.948 23.391 1.00 96.31 397 TYR A C 1
ATOM 3266 O O . TYR A 1 397 ? -25.261 3.343 24.487 1.00 96.31 397 TYR A O 1
ATOM 3274 N N . GLY A 1 398 ? -25.549 3.658 22.277 1.00 95.81 398 GLY A N 1
ATOM 3275 C CA . GLY A 1 398 ? -25.118 5.040 22.308 1.00 95.81 398 GLY A CA 1
ATOM 3276 C C . GLY A 1 398 ? -25.780 5.925 21.265 1.00 95.81 398 GLY A C 1
ATOM 3277 O O . GLY A 1 398 ? -26.265 5.482 20.228 1.00 95.81 398 GLY A O 1
ATOM 3278 N N . SER A 1 399 ? -25.807 7.209 21.601 1.00 93.38 399 SER A N 1
ATOM 3279 C CA . SER A 1 399 ? -26.364 8.296 20.807 1.00 93.38 399 SER A CA 1
ATOM 3280 C C . SER A 1 399 ? -25.410 9.470 20.933 1.00 93.38 399 SER A C 1
ATOM 3282 O O . SER A 1 399 ? -25.355 10.100 21.994 1.00 93.38 399 SER A O 1
ATOM 3284 N N . ASN A 1 400 ? -24.626 9.717 19.882 1.00 90.00 400 ASN A N 1
ATOM 3285 C CA . ASN A 1 400 ? -23.633 10.795 19.804 1.00 90.00 400 ASN A CA 1
ATOM 3286 C C . ASN A 1 400 ? -22.567 10.787 20.915 1.00 90.00 400 ASN A C 1
ATOM 3288 O O . ASN A 1 400 ? -21.893 11.785 21.156 1.00 90.00 400 ASN A O 1
ATOM 3292 N N . LYS A 1 401 ? -22.410 9.665 21.621 1.00 92.31 401 LYS A N 1
ATOM 3293 C CA . LYS A 1 401 ? -21.427 9.499 22.687 1.00 92.31 401 LYS A CA 1
ATOM 3294 C C . LYS A 1 401 ? -20.888 8.084 22.675 1.00 92.31 401 LYS A C 1
ATOM 3296 O O . LYS A 1 401 ? -21.617 7.131 22.398 1.00 92.31 401 LYS A O 1
ATOM 3301 N N . TYR A 1 402 ? -19.615 7.973 23.028 1.00 94.38 402 TYR A N 1
ATOM 3302 C CA . TYR A 1 402 ? -18.839 6.761 22.835 1.00 94.38 402 TYR A CA 1
ATOM 3303 C C . TYR A 1 402 ? -18.014 6.415 24.087 1.00 94.38 402 TYR A C 1
ATOM 3305 O O . TYR A 1 402 ? -17.653 7.310 24.863 1.00 94.38 402 TYR A O 1
ATOM 3313 N N . PRO A 1 403 ? -17.743 5.123 24.334 1.00 92.12 403 PRO A N 1
ATOM 3314 C CA . PRO A 1 403 ? -16.701 4.680 25.253 1.00 92.12 403 PRO A CA 1
ATOM 3315 C C . PRO A 1 403 ? -15.328 5.215 24.848 1.00 92.12 403 PRO A C 1
ATOM 3317 O O . PRO A 1 403 ? -15.099 5.569 23.696 1.00 92.12 403 PRO A O 1
ATOM 3320 N N . LYS A 1 404 ? -14.391 5.234 25.798 1.00 89.81 404 LYS A N 1
ATOM 3321 C CA . LYS A 1 404 ? -13.026 5.711 25.549 1.00 89.81 404 LYS A CA 1
ATOM 3322 C C . LYS A 1 404 ? -12.308 4.845 24.505 1.00 89.81 404 LYS A C 1
ATOM 3324 O O . LYS A 1 404 ? -11.516 5.355 23.727 1.00 89.81 404 LYS A O 1
ATOM 3329 N N . GLU A 1 405 ? -12.605 3.553 24.487 1.00 91.12 405 GLU A N 1
ATOM 3330 C CA . GLU A 1 405 ? -12.011 2.549 23.607 1.00 91.12 405 GLU A CA 1
ATOM 3331 C C . GLU A 1 405 ? -12.812 2.345 22.304 1.00 91.12 405 GLU A C 1
ATOM 3333 O O . GLU A 1 405 ? -12.616 1.351 21.603 1.00 91.12 405 GLU A O 1
ATOM 3338 N N . TRP A 1 406 ? -13.736 3.259 21.975 1.00 92.50 406 TRP A N 1
ATOM 3339 C CA . TRP A 1 406 ? -14.616 3.137 20.809 1.00 92.50 406 TRP A CA 1
ATOM 3340 C C . TRP A 1 406 ? -13.858 2.973 19.496 1.00 92.50 406 TRP A C 1
ATOM 3342 O O . TRP A 1 406 ? -14.202 2.088 18.721 1.00 92.50 406 TRP A O 1
ATOM 3352 N N . ASP A 1 407 ? -12.798 3.750 19.274 1.00 86.94 407 ASP A N 1
ATOM 3353 C CA . ASP A 1 407 ? -12.048 3.719 18.014 1.00 86.94 407 ASP A CA 1
ATOM 3354 C C . ASP A 1 407 ? -11.391 2.356 17.763 1.00 86.94 407 ASP A C 1
ATOM 3356 O O . ASP A 1 407 ? -11.353 1.879 16.630 1.00 86.94 407 ASP A O 1
ATOM 3360 N N . VAL A 1 408 ? -10.938 1.680 18.826 1.00 86.31 408 VAL A N 1
ATOM 3361 C CA . VAL A 1 408 ? -10.368 0.325 18.747 1.00 86.31 408 VAL A CA 1
ATOM 3362 C C . VAL A 1 408 ? -11.432 -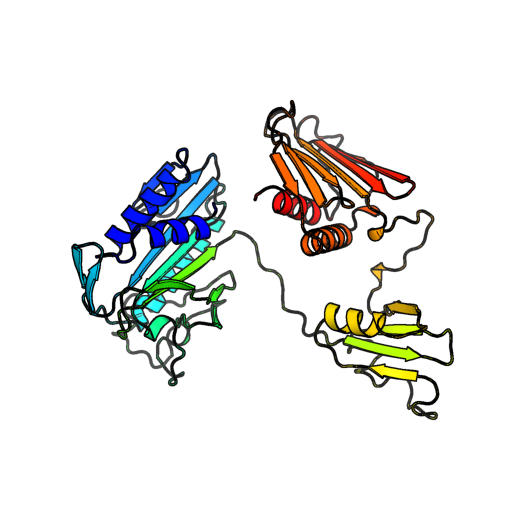0.667 18.278 1.00 86.31 408 VAL A C 1
ATOM 3364 O O . VAL A 1 408 ? -11.195 -1.471 17.378 1.00 86.31 408 VAL A O 1
ATOM 3367 N N . PHE A 1 409 ? -12.627 -0.591 18.868 1.00 92.75 409 PHE A N 1
ATOM 3368 C CA . PHE A 1 409 ? -13.758 -1.426 18.477 1.00 92.75 409 PHE A CA 1
ATOM 3369 C C . PHE A 1 409 ? -14.235 -1.114 17.053 1.00 92.75 409 PHE A C 1
ATOM 3371 O O . PHE A 1 409 ? -14.455 -2.032 16.266 1.00 92.75 409 PHE A O 1
ATOM 3378 N N . TYR A 1 410 ? -14.364 0.166 16.711 1.00 90.62 410 TYR A N 1
ATOM 3379 C CA . TYR A 1 410 ? -14.808 0.626 15.402 1.00 90.62 410 TYR A CA 1
ATOM 3380 C C . TYR A 1 410 ? -13.876 0.097 14.306 1.00 90.62 410 TYR A C 1
ATOM 3382 O O . TYR A 1 410 ? -14.320 -0.644 13.430 1.00 90.62 410 TYR A O 1
ATOM 3390 N N . LYS A 1 411 ? -12.564 0.346 14.418 1.00 90.06 411 LYS A N 1
ATOM 3391 C CA . LYS A 1 411 ? -11.560 -0.164 13.469 1.00 90.06 411 LYS A CA 1
ATOM 3392 C C . LYS A 1 411 ? -11.606 -1.685 13.327 1.00 90.06 411 LYS A C 1
ATOM 3394 O O . LYS A 1 411 ? -11.566 -2.202 12.211 1.00 90.06 411 LYS A O 1
ATOM 3399 N N . LEU A 1 412 ? -11.744 -2.412 14.440 1.00 91.88 412 LEU A N 1
ATOM 3400 C CA . LEU A 1 412 ? -11.876 -3.868 14.414 1.00 91.88 412 LEU A CA 1
ATOM 3401 C C . LEU A 1 412 ? -13.078 -4.306 13.575 1.00 91.88 412 LEU A C 1
ATOM 3403 O O . LEU A 1 412 ? -12.932 -5.169 12.712 1.00 91.88 412 LEU A O 1
ATOM 3407 N N . ILE A 1 413 ? -14.256 -3.740 13.830 1.00 90.75 413 ILE A N 1
ATOM 3408 C CA . ILE A 1 413 ? -15.489 -4.141 13.154 1.00 90.75 413 ILE A CA 1
ATOM 3409 C C . ILE A 1 413 ? -15.400 -3.905 11.644 1.00 90.75 413 ILE A C 1
ATOM 3411 O O . ILE A 1 413 ? -15.713 -4.819 10.882 1.00 90.75 413 ILE A O 1
ATOM 3415 N N . PHE A 1 414 ? -14.899 -2.750 11.205 1.00 88.81 414 PHE A N 1
ATOM 3416 C CA . PHE A 1 414 ? -14.735 -2.469 9.776 1.00 88.81 414 PHE A CA 1
ATOM 3417 C C . PHE A 1 414 ? -13.657 -3.347 9.124 1.00 88.81 414 PHE A C 1
ATOM 3419 O O . PHE A 1 414 ? -13.889 -3.881 8.041 1.00 88.81 414 PHE A O 1
ATOM 3426 N N . SER A 1 415 ? -12.571 -3.678 9.837 1.00 87.62 415 SER A N 1
ATOM 3427 C CA . SER A 1 415 ? -11.563 -4.641 9.352 1.00 87.62 415 SER A CA 1
ATOM 3428 C C . SER A 1 415 ? -12.106 -6.061 9.120 1.00 87.62 415 SER A C 1
ATOM 3430 O O . SER A 1 415 ? -11.474 -6.875 8.439 1.00 87.62 415 SER A O 1
ATOM 3432 N N . ILE A 1 416 ? -13.248 -6.402 9.731 1.00 86.25 416 ILE A N 1
ATOM 3433 C CA . ILE A 1 416 ? -13.909 -7.693 9.533 1.00 86.25 416 ILE A CA 1
ATOM 3434 C C . ILE A 1 416 ? -14.699 -7.677 8.225 1.00 86.25 416 ILE A C 1
ATOM 3436 O O . ILE A 1 416 ? -14.649 -8.670 7.502 1.00 86.25 416 ILE A O 1
ATOM 3440 N N . ILE A 1 417 ? -15.420 -6.590 7.936 1.00 82.81 417 ILE A N 1
ATOM 3441 C CA . ILE A 1 417 ? -16.411 -6.535 6.855 1.00 82.81 417 ILE A CA 1
ATOM 3442 C C . ILE A 1 417 ? -15.894 -5.956 5.530 1.00 82.81 417 ILE A C 1
ATOM 3444 O O . ILE A 1 417 ? -16.427 -6.336 4.493 1.00 82.81 417 ILE A O 1
ATOM 3448 N N . GLU A 1 418 ? -14.844 -5.129 5.528 1.00 68.31 418 GLU A N 1
ATOM 3449 C CA . GLU A 1 418 ? -14.251 -4.513 4.321 1.00 68.31 418 GLU A CA 1
ATOM 3450 C C . GLU A 1 418 ? -13.323 -5.471 3.528 1.00 68.31 418 GLU A C 1
ATOM 3452 O O . GLU A 1 418 ? -12.230 -5.094 3.106 1.00 68.31 418 GLU A O 1
ATOM 3457 N N . LYS A 1 419 ? -13.734 -6.733 3.336 1.00 45.56 419 LYS A N 1
ATOM 3458 C CA . LYS A 1 419 ? -12.999 -7.720 2.521 1.00 45.56 419 LYS A CA 1
ATOM 3459 C C . LYS A 1 419 ? -13.452 -7.778 1.071 1.00 45.56 419 LYS A C 1
ATOM 3461 O O . LYS A 1 419 ? -14.680 -7.897 0.855 1.00 45.56 419 LYS A O 1
#

Radius of gyration: 27.23 Å; chains: 1; bounding box: 64×53×80 Å

Organism: NCBI:txid84024

Foldseek 3Di:
DPLVVLLQVLLVVDVDAQAFLRVLVSSQVSCCVVPVQKDKDAQDAPCVLDNVDTFGIWIDDPLAIETEAEAEAEDFDWADDPNDTHTHHHDDLVLVVLLVLLVVLLVQLVCQVVPPRYAKYKYKYKYLQLQQADDDPDCPAQSNLSRLHAQDKHAAWGAGDPPDDCVSCPVNHDIRGHQDMWHRHKAWSHARDPDSSRTMIMTMTMDGPDRPPDDQDQWWKKWKQFDAPQRAIEIDTCPDCQCVNNCGPDDCPPPPPGTGMDDRDRDPVVVVVVRVPDPSHHYYYDCRRPVVVDDDDDDPDDLVQWAKKWKWKDWPDDWIKTWIAGLVFQKIWIDRHPVSPPIDIDGDDPVVSVVLSVLCVVLVVVPDDQEFEDPVDPTDMKMKMWTDGNPDIGIHIYDPGDDPSRVSVVVSRCVVVVD

=== Feature glossary ===
The record interleaves many kinds of information about one protein. Here is each kind framed as the question it answers.

Q: What does the local fold look like, residue by residue?
A: A 3Di character summarizes, for each residue, the relative orientation of the Cα frame of its nearest spatial neighbor. Because it encodes fold topology rather than chemistry, 3Di alignments detect remote structural similarity that sequence alignment misses.

Q: Which residues are in helices, strands, or loops?
A: Secondary structure is the local, repeating backbone conformation. DSSP classifies it into eight states by reading the hydrogen-bond network: three helix types (H, G, I), two β types (E, B), two non-regular types (T, S), and unstructured coil (-).

Q: How big and how compact is the whole molecule?
A: Three whole-structure scalars: the radius of gyration (RMS distance of Cα from centroid, in Å), the count of Cα–Cα contacts (pairs closer than 8 Å and separated by more than four residues in sequence — i.e. tertiary, not local, contacts), and the bounding-box dimensions. Together they distinguish compact globular folds from extended fibres or disordered chains.

Q: How confident is the AlphaFold model at each residue?
A: For AlphaFold models, the B-factor field carries pLDDT — the model's own estimate of local accuracy on a 0–100 scale. Regions with pLDDT<50 should be treated as essentially unmodeled; they often correspond to intrinsically disordered segments.

Q: What family and function is it annotated with?
A: Functional annotations link the protein to curated databases. InterPro entries identify conserved domains and families by matching the sequence against member-database signatures (Pfam, PROSITE, CDD, …). Gene Ontology (GO) terms describe molecular function, biological process, and cellular component in a controlled vocabulary. CATH places the structure in a hierarchical fold classification (Class/Architecture/Topology/Homologous-superfamily). The organism is the source species.

Q: What known structures does this most resemble?
A: Nearest PDB neighbors are the top structural matches found by Foldseek when searching this structure against the entire Protein Data Bank. Each hit reports a TM-score (0 to 1; >0.5 almost always implies the same fold) and an E-value. These are *structural* homologs — they may share no detectable sequence similarity.

Q: Which residues are buried vs exposed?
A: Solvent-accessible surface area (SASA) is the area in Å² traced out by the centre of a 1.4 Å probe sphere (a water molecule) rolled over the protein's van der Waals surface (Shrake–Rupley / Lee–Richards construction). Buried residues have near-zero SASA; fully exposed residues can exceed 200 Å². The total SASA scales roughly with the number of surface residues.

Q: What are the backbone torsion angles?
A: φ (phi) and ψ (psi) are the two rotatable backbone dihedrals per residue: φ is the C(i-1)–N–Cα–C torsion, ψ is the N–Cα–C–N(i+1) torsion, both in degrees on (−180°, 180°]. α-helical residues cluster near (−60°, −45°); β-strand residues near (−120°, +130°). A Ramachandran plot is simply a scatter of (φ, ψ) for every residue.

Q: Are the domains correctly placed relative to each other?
A: Predicted aligned error is AlphaFold's pairwise confidence. Unlike pLDDT (per-residue), PAE is per-residue-pair and captures whether two parts of the structure are correctly placed relative to each other. Units are ångströms of expected positional error.

Q: What if only a Cα trace is available?
A: P-SEA three-state annotation labels each residue as helix, strand, or coil based purely on the geometry of the Cα trace. It serves as a fallback when the full backbone (and thus DSSP) is unavailable.

Q: What is the amino-acid chain?
A: This is the polypeptide sequence — one letter per residue, N-terminus first. Length ranges from a few dozen residues for small domains to over a thousand for large multi-domain proteins.

Q: What do the rendered images show?
A: The six renders are orthographic views along the three Cartesian axes in both directions. Representation (cartoon, sticks, or surface) and color scheme (sequence-rainbow or by-chain) vary across proteins so the training set covers all the common visualization conventions.

Q: What do the diagnostic plots show?
A: Plot images: a contact map (which residues are close in 3D, as an N×N binary image), a Ramachandran scatter (backbone torsion angles, revealing secondary-structure composition at a glance), and — for AlphaFold structures — a PAE heatmap (pairwise prediction confidence).

Q: How mobile is each atom in the crystal?
A: B-factor (Debye–Waller factor) reflects atomic displacement in the crystal lattice. It is an experimental observable (units Å²), not a prediction; low values mean the atom is pinned down, high values mean it moves or is heterogeneous across the crystal.

Q: Where is each backbone atom in 3D?
A: The mmCIF table is the protein's shape written out atom by atom. For each backbone N, Cα, C, and carbonyl O, it records an (x, y, z) coordinate triple in Å plus the residue type, chain letter, and residue number.